Protein AF-A0A1M2VHN6-F1 (afdb_monomer)

pLDDT: mean 75.35, std 15.72, range [33.5, 94.81]

Structure (mmCIF, N/CA/C/O backbone):
data_AF-A0A1M2VHN6-F1
#
_entry.id   AF-A0A1M2VHN6-F1
#
loop_
_atom_site.group_PDB
_atom_site.id
_atom_site.type_symbol
_atom_site.label_atom_id
_atom_site.label_alt_id
_atom_site.label_comp_id
_atom_site.label_asym_id
_atom_site.label_entity_id
_atom_site.label_seq_id
_atom_site.pdbx_PDB_ins_code
_atom_site.Cartn_x
_atom_site.Cartn_y
_atom_site.Cartn_z
_atom_site.occupancy
_atom_site.B_iso_or_equiv
_atom_site.auth_seq_id
_atom_site.auth_comp_id
_atom_site.auth_asym_id
_atom_site.auth_atom_id
_atom_site.pdbx_PDB_model_num
ATOM 1 N N . MET A 1 1 ? 34.572 -16.913 0.381 1.00 80.62 1 MET A N 1
ATOM 2 C CA . MET A 1 1 ? 33.631 -17.238 1.468 1.00 80.62 1 MET A CA 1
ATOM 3 C C . MET A 1 1 ? 32.533 -16.198 1.469 1.00 80.62 1 MET A C 1
ATOM 5 O O . MET A 1 1 ? 32.842 -15.014 1.575 1.00 80.62 1 MET A O 1
ATOM 9 N N . TRP A 1 2 ? 31.294 -16.640 1.280 1.00 83.69 2 TRP A N 1
ATOM 10 C CA . TRP A 1 2 ? 30.118 -15.777 1.233 1.00 83.69 2 TRP A CA 1
ATOM 11 C C . TRP A 1 2 ? 29.282 -16.017 2.484 1.00 83.69 2 TRP A C 1
ATOM 13 O O . TRP A 1 2 ? 29.018 -17.171 2.817 1.00 83.69 2 TRP A O 1
ATOM 23 N N . ASP A 1 3 ? 28.890 -14.952 3.174 1.00 84.75 3 ASP A N 1
ATOM 24 C CA . ASP A 1 3 ? 27.907 -15.042 4.245 1.00 84.75 3 ASP A CA 1
ATOM 25 C C . ASP A 1 3 ? 26.515 -14.959 3.626 1.00 84.75 3 ASP A C 1
ATOM 27 O O . ASP A 1 3 ? 26.128 -13.926 3.080 1.00 84.75 3 ASP A O 1
ATOM 31 N N . LEU A 1 4 ? 25.772 -16.061 3.677 1.00 83.50 4 LEU A N 1
ATOM 32 C CA . LEU A 1 4 ? 24.441 -16.138 3.083 1.00 83.50 4 LEU A CA 1
ATOM 33 C C . LEU A 1 4 ? 23.394 -15.360 3.886 1.00 83.50 4 LEU A C 1
ATOM 35 O O . LEU A 1 4 ? 22.411 -14.920 3.301 1.00 83.50 4 LEU A O 1
ATOM 39 N N . ARG A 1 5 ? 23.592 -15.158 5.198 1.00 84.12 5 ARG A N 1
ATOM 40 C CA . ARG A 1 5 ? 22.611 -14.443 6.032 1.00 84.12 5 ARG A CA 1
ATOM 41 C C . ARG A 1 5 ? 22.602 -12.950 5.745 1.00 84.12 5 ARG A C 1
ATOM 43 O O . ARG A 1 5 ? 21.537 -12.349 5.696 1.00 84.12 5 ARG A O 1
ATOM 50 N N . TYR A 1 6 ? 23.783 -12.368 5.552 1.00 83.31 6 TYR A N 1
ATOM 51 C CA . TYR A 1 6 ? 23.928 -10.938 5.264 1.00 83.31 6 TYR A CA 1
ATOM 52 C C . TYR A 1 6 ? 24.180 -10.647 3.780 1.00 83.31 6 TYR A C 1
ATOM 54 O O . TYR A 1 6 ? 24.211 -9.487 3.385 1.00 83.31 6 TYR A O 1
ATOM 62 N N . GLY A 1 7 ? 24.368 -11.677 2.949 1.00 84.38 7 GLY A N 1
ATOM 63 C CA . GLY A 1 7 ? 24.614 -11.528 1.514 1.00 84.38 7 GLY A CA 1
ATOM 64 C C . GLY A 1 7 ? 25.974 -10.911 1.175 1.00 84.38 7 GLY A C 1
ATOM 65 O O . GLY A 1 7 ? 26.137 -10.369 0.085 1.00 84.38 7 GLY A O 1
ATOM 66 N N . VAL A 1 8 ? 26.958 -10.988 2.077 1.00 86.44 8 VAL A N 1
ATOM 67 C CA . VAL A 1 8 ? 28.245 -10.287 1.942 1.00 86.44 8 VAL A CA 1
ATOM 68 C C . VAL A 1 8 ? 29.403 -11.253 1.681 1.00 86.44 8 VAL A C 1
ATOM 70 O O . VAL A 1 8 ? 29.504 -12.324 2.281 1.00 86.44 8 VAL A O 1
ATOM 73 N N . LEU A 1 9 ? 30.335 -10.848 0.813 1.00 87.00 9 LEU A N 1
ATOM 74 C CA . LEU A 1 9 ? 31.605 -11.544 0.612 1.00 87.00 9 LEU A CA 1
ATOM 75 C C . LEU A 1 9 ? 32.560 -11.264 1.786 1.00 87.00 9 LEU A C 1
ATOM 77 O O . LEU A 1 9 ? 33.124 -10.177 1.889 1.00 87.00 9 LEU A O 1
ATOM 81 N N . VAL A 1 10 ? 32.780 -12.261 2.643 1.00 84.81 10 VAL A N 1
ATOM 82 C CA . VAL A 1 10 ? 33.612 -12.128 3.856 1.00 84.81 10 VAL A CA 1
ATOM 83 C C . VAL A 1 10 ? 35.103 -12.239 3.539 1.00 84.81 10 VAL A C 1
ATOM 85 O O . VAL A 1 10 ? 35.914 -11.462 4.036 1.00 84.81 10 VAL A O 1
ATOM 88 N N . ALA A 1 11 ? 35.475 -13.201 2.694 1.00 83.50 11 ALA A N 1
ATOM 89 C CA . ALA A 1 11 ? 36.869 -13.459 2.338 1.00 83.50 11 ALA A CA 1
ATOM 90 C C . ALA A 1 11 ? 36.993 -13.955 0.897 1.00 83.50 11 ALA A C 1
ATOM 92 O O . ALA A 1 11 ? 36.146 -14.711 0.412 1.00 83.50 11 ALA A O 1
ATOM 93 N N . GLN A 1 12 ? 38.078 -13.581 0.226 1.00 86.50 12 GLN A N 1
ATOM 94 C CA . GLN A 1 12 ? 38.405 -14.045 -1.116 1.00 86.50 12 GLN A CA 1
ATOM 95 C C . GLN A 1 12 ? 39.893 -14.360 -1.206 1.00 86.50 12 GLN A C 1
ATOM 97 O O . GLN A 1 12 ? 40.724 -13.558 -0.794 1.00 86.50 12 GLN A O 1
ATOM 102 N N . GLN A 1 13 ? 40.208 -15.501 -1.811 1.00 84.00 13 GLN A N 1
ATOM 103 C CA . GLN A 1 13 ? 41.566 -15.885 -2.159 1.00 84.00 13 GLN A CA 1
ATOM 104 C C . GLN A 1 13 ? 41.609 -16.183 -3.656 1.00 84.00 13 GLN A C 1
ATOM 106 O O . GLN A 1 13 ? 40.746 -16.888 -4.176 1.00 84.00 13 GLN A O 1
ATOM 111 N N . ALA A 1 14 ? 42.587 -15.605 -4.347 1.00 85.12 14 ALA A N 1
ATOM 112 C CA . ALA A 1 14 ? 42.858 -15.883 -5.749 1.00 85.12 14 ALA A CA 1
ATOM 113 C C . ALA A 1 14 ? 44.125 -16.736 -5.825 1.00 85.12 14 ALA A C 1
ATOM 115 O O . ALA A 1 14 ? 45.149 -16.363 -5.257 1.00 85.12 14 ALA A O 1
ATOM 116 N N . ILE A 1 15 ? 44.045 -17.878 -6.502 1.00 82.12 15 ILE A N 1
ATOM 117 C CA . ILE A 1 15 ? 45.184 -18.775 -6.697 1.00 82.12 15 ILE A CA 1
ATOM 118 C C . ILE A 1 15 ? 45.519 -18.764 -8.191 1.00 82.12 15 ILE A C 1
ATOM 120 O O . ILE A 1 15 ? 44.611 -18.979 -9.002 1.00 82.12 15 ILE A O 1
ATOM 124 N N . PRO A 1 16 ? 46.777 -18.487 -8.586 1.00 82.75 16 PRO A N 1
ATOM 125 C CA . PRO A 1 16 ? 47.162 -18.539 -9.987 1.00 82.75 16 PRO A CA 1
ATOM 126 C C . PRO A 1 16 ? 47.012 -19.968 -10.514 1.00 82.75 16 PRO A C 1
ATOM 128 O O . PRO A 1 16 ? 47.360 -20.937 -9.839 1.00 82.75 16 PRO A O 1
ATOM 131 N N . ALA A 1 17 ? 46.485 -20.105 -11.730 1.00 80.12 17 ALA A N 1
ATOM 132 C CA . ALA A 1 17 ? 46.338 -21.412 -12.354 1.00 80.12 17 ALA A CA 1
ATOM 133 C C . ALA A 1 17 ? 47.730 -22.024 -12.620 1.00 80.12 17 ALA A C 1
ATOM 135 O O . ALA A 1 17 ? 48.548 -21.366 -13.272 1.00 80.12 17 ALA A O 1
ATOM 136 N N . PRO A 1 18 ? 48.006 -23.258 -12.158 1.00 82.94 18 PRO A N 1
ATOM 137 C CA . PRO A 1 18 ? 49.304 -23.891 -12.349 1.00 82.94 18 PRO A CA 1
ATOM 138 C C . PRO A 1 18 ? 49.588 -24.101 -13.842 1.00 82.94 18 PRO A C 1
ATOM 140 O O . PRO A 1 18 ? 48.707 -24.499 -14.607 1.00 82.94 18 PRO A O 1
ATOM 143 N N . SER A 1 19 ? 50.829 -23.844 -14.260 1.00 79.12 19 SER A N 1
ATOM 144 C CA . SER A 1 19 ? 51.283 -23.994 -15.654 1.00 79.12 19 SER A CA 1
ATOM 145 C C . SER A 1 19 ? 51.252 -25.442 -16.149 1.00 79.12 19 SER A C 1
ATOM 147 O O . SER A 1 19 ? 51.267 -25.688 -17.350 1.00 79.12 19 SER A O 1
ATOM 149 N N . THR A 1 20 ? 51.178 -26.398 -15.224 1.00 76.44 20 THR A N 1
ATOM 150 C CA . THR A 1 20 ? 51.093 -27.837 -15.484 1.00 76.44 20 THR A CA 1
ATOM 151 C C . THR A 1 20 ? 49.701 -28.303 -15.903 1.00 76.44 20 THR A C 1
ATOM 153 O O . THR A 1 20 ? 49.560 -29.448 -16.327 1.00 76.44 20 THR A O 1
ATOM 156 N N . LEU A 1 21 ? 48.673 -27.453 -15.787 1.00 75.94 21 LEU A N 1
ATOM 157 C CA . LEU A 1 21 ? 47.321 -27.782 -16.218 1.00 75.94 21 LEU A CA 1
ATOM 158 C C . LEU A 1 21 ? 47.202 -27.554 -17.736 1.00 75.94 21 LEU A C 1
ATOM 160 O O . LEU A 1 21 ? 47.270 -26.398 -18.174 1.00 75.94 21 LEU A O 1
ATOM 164 N N . PRO A 1 22 ? 47.006 -28.605 -18.554 1.00 69.50 22 PRO A N 1
ATOM 165 C CA . PRO A 1 22 ? 46.788 -28.415 -19.979 1.00 69.50 22 PRO A CA 1
ATOM 166 C C . PRO A 1 22 ? 45.518 -27.581 -20.171 1.00 69.50 22 PRO A C 1
ATOM 168 O O . PRO A 1 22 ? 44.503 -27.812 -19.515 1.00 69.50 22 PRO A O 1
ATOM 171 N N . ARG A 1 23 ? 45.587 -26.575 -21.047 1.00 68.19 23 ARG A N 1
ATOM 172 C CA . ARG A 1 23 ? 44.446 -25.734 -21.428 1.00 68.19 23 ARG A CA 1
ATOM 173 C C . ARG A 1 23 ? 44.019 -26.126 -22.842 1.00 68.19 23 ARG A C 1
ATOM 175 O O . ARG A 1 23 ? 44.540 -25.544 -23.798 1.00 68.19 23 ARG A O 1
ATOM 182 N N . PRO A 1 24 ? 43.120 -27.113 -23.016 1.00 66.12 24 PRO A N 1
ATOM 183 C CA . PRO A 1 24 ? 42.555 -27.364 -24.328 1.00 66.12 24 PRO A CA 1
ATOM 184 C C . PRO A 1 24 ? 41.842 -26.091 -24.790 1.00 66.12 24 PRO A C 1
ATOM 186 O O . PRO A 1 24 ? 41.060 -25.502 -24.046 1.00 66.12 24 PRO A O 1
ATOM 189 N N . LYS A 1 25 ? 42.088 -25.652 -26.029 1.00 66.69 25 LYS A N 1
ATOM 190 C CA . LYS A 1 25 ? 41.449 -24.444 -26.589 1.00 66.69 25 LYS A CA 1
ATOM 191 C C . LYS A 1 25 ? 39.915 -24.556 -26.670 1.00 66.69 25 LYS A C 1
ATOM 193 O O . LYS A 1 25 ? 39.253 -23.538 -26.833 1.00 66.69 25 LYS A O 1
ATOM 198 N N . LYS A 1 26 ? 39.366 -25.776 -26.590 1.00 67.88 26 LYS A N 1
ATOM 199 C CA . LYS A 1 26 ? 37.936 -26.084 -26.766 1.00 67.88 26 LYS A CA 1
ATOM 200 C C . LYS A 1 26 ? 37.216 -26.502 -25.481 1.00 67.88 26 LYS A C 1
ATOM 202 O O . LYS A 1 26 ? 36.024 -26.244 -25.354 1.00 67.88 26 LYS A O 1
ATOM 207 N N . THR A 1 27 ? 37.923 -27.104 -24.529 1.00 66.88 27 THR A N 1
ATOM 208 C CA . THR A 1 27 ? 37.325 -27.733 -23.344 1.00 66.88 27 THR A CA 1
ATOM 209 C C . THR A 1 27 ? 38.003 -27.140 -22.117 1.00 66.88 27 THR A C 1
ATOM 211 O O . THR A 1 27 ? 39.213 -27.264 -21.951 1.00 66.88 27 THR A O 1
ATOM 214 N N . GLY A 1 28 ? 37.251 -26.405 -21.298 1.00 75.06 28 GLY A N 1
ATOM 215 C CA . GLY A 1 28 ? 37.789 -25.751 -20.103 1.00 75.06 28 GLY A CA 1
ATOM 216 C C . GLY A 1 28 ? 38.338 -26.742 -19.067 1.00 75.06 28 GLY A C 1
ATOM 217 O O . GLY A 1 28 ? 38.229 -27.956 -19.210 1.00 75.06 28 GLY A O 1
ATOM 218 N N . ALA A 1 29 ? 38.917 -26.224 -17.987 1.00 78.31 29 ALA A N 1
ATOM 219 C CA . ALA A 1 29 ? 39.294 -27.037 -16.835 1.00 78.31 29 ALA A CA 1
ATOM 220 C C . ALA A 1 29 ? 38.071 -27.352 -15.963 1.00 78.31 29 ALA A C 1
ATOM 222 O O . ALA A 1 29 ? 37.222 -26.484 -15.752 1.00 78.31 29 ALA A O 1
ATOM 223 N N . ILE A 1 30 ? 38.009 -28.559 -15.402 1.00 81.69 30 ILE A N 1
ATOM 224 C CA . ILE A 1 30 ? 37.035 -28.888 -14.362 1.00 81.69 30 ILE A CA 1
ATOM 225 C C . ILE A 1 30 ? 37.625 -28.473 -13.019 1.00 81.69 30 ILE A C 1
ATOM 227 O O . ILE A 1 30 ? 38.687 -28.948 -12.610 1.00 81.69 30 ILE A O 1
ATOM 231 N N . ILE A 1 31 ? 36.903 -27.597 -12.327 1.00 84.00 31 ILE A N 1
ATOM 232 C CA . ILE A 1 31 ? 37.237 -27.136 -10.984 1.00 84.00 31 ILE A CA 1
ATOM 233 C C . ILE A 1 31 ? 36.248 -27.786 -10.018 1.00 84.00 31 ILE A C 1
ATOM 235 O O . ILE A 1 31 ? 35.043 -27.559 -10.121 1.00 84.00 31 ILE A O 1
ATOM 239 N N . ARG A 1 32 ? 36.743 -28.601 -9.083 1.00 84.62 32 ARG A N 1
ATOM 240 C CA . ARG A 1 32 ? 35.933 -29.178 -8.001 1.00 84.62 32 ARG A CA 1
ATOM 241 C C . ARG A 1 32 ? 36.444 -28.689 -6.659 1.00 84.62 32 ARG A C 1
ATOM 243 O O . ARG A 1 32 ? 37.629 -28.808 -6.374 1.00 84.62 32 ARG A O 1
ATOM 250 N N . LEU A 1 33 ? 35.540 -28.165 -5.841 1.00 83.81 33 LEU A N 1
ATOM 251 C CA . LEU A 1 33 ? 35.820 -27.777 -4.466 1.00 83.81 33 LEU A CA 1
ATOM 252 C C . LEU A 1 33 ? 35.066 -28.725 -3.533 1.00 83.81 33 LEU A C 1
ATOM 254 O O . LEU A 1 33 ? 33.840 -28.775 -3.573 1.00 83.81 33 LEU A O 1
ATOM 258 N N . SER A 1 34 ? 35.788 -29.457 -2.692 1.00 84.19 34 SER A N 1
ATOM 259 C CA . SER A 1 34 ? 35.214 -30.284 -1.628 1.00 84.19 34 SER A CA 1
ATOM 260 C C . SER A 1 34 ? 35.760 -29.823 -0.284 1.00 84.19 34 SER A C 1
ATOM 262 O O . SER A 1 34 ? 36.971 -29.788 -0.096 1.00 84.19 34 SER A O 1
ATOM 264 N N . ALA A 1 35 ? 34.887 -29.464 0.652 1.00 81.50 35 ALA A N 1
ATOM 265 C CA . ALA A 1 35 ? 35.292 -29.120 2.010 1.00 81.50 35 ALA A CA 1
ATOM 266 C C . ALA A 1 35 ? 35.211 -30.362 2.905 1.00 81.50 35 ALA A C 1
ATOM 268 O O . ALA A 1 35 ? 34.185 -31.036 2.926 1.00 81.50 35 ALA A O 1
ATOM 269 N N . SER A 1 36 ? 36.278 -30.645 3.652 1.00 78.06 36 SER A N 1
ATOM 270 C CA . SER A 1 36 ? 36.278 -31.642 4.722 1.00 78.06 36 SER A CA 1
ATOM 271 C C . SER A 1 36 ? 36.295 -30.924 6.065 1.00 78.06 36 SER A C 1
ATOM 273 O O . SER A 1 36 ? 37.200 -30.129 6.337 1.00 78.06 36 SER A O 1
ATOM 275 N N . SER A 1 37 ? 35.306 -31.200 6.914 1.00 73.75 37 SER A N 1
ATOM 276 C CA . SER A 1 37 ? 35.323 -30.765 8.309 1.00 73.75 37 SER A CA 1
ATOM 277 C C . SER A 1 37 ? 36.165 -31.732 9.127 1.00 73.75 37 SER A C 1
ATOM 279 O O . SER A 1 37 ? 35.867 -32.926 9.157 1.00 73.75 37 SER A O 1
ATOM 281 N N . VAL A 1 38 ? 37.194 -31.232 9.804 1.00 68.12 38 VAL A N 1
ATOM 282 C CA . VAL A 1 38 ? 37.878 -32.017 10.834 1.00 68.12 38 VAL A CA 1
ATOM 283 C C . VAL A 1 38 ? 37.099 -31.799 12.134 1.00 68.12 38 VAL A C 1
ATOM 285 O O . VAL A 1 38 ? 36.968 -30.646 12.550 1.00 68.12 38 VAL A O 1
ATOM 288 N N . PRO A 1 39 ? 36.533 -32.843 12.767 1.00 60.44 39 PRO A N 1
ATOM 289 C CA . PRO A 1 39 ? 35.904 -32.684 14.071 1.00 60.44 39 PRO A CA 1
ATOM 290 C C . PRO A 1 39 ? 36.985 -32.274 15.078 1.00 60.44 39 PRO A C 1
ATOM 292 O O . PRO A 1 39 ? 37.855 -33.064 15.432 1.00 60.44 39 PRO A O 1
ATOM 295 N N . SER A 1 40 ? 36.967 -31.008 15.493 1.00 59.06 40 SER A N 1
ATOM 296 C CA . SER A 1 40 ? 37.819 -30.522 16.578 1.00 59.06 40 SER A CA 1
ATOM 297 C C . SER A 1 40 ? 37.253 -31.041 17.902 1.00 59.06 40 SER A C 1
ATOM 299 O O . SER A 1 40 ? 36.061 -30.882 18.164 1.00 59.06 40 SER A O 1
ATOM 301 N N . ALA A 1 41 ? 38.094 -31.685 18.715 1.00 58.91 41 ALA A N 1
ATOM 302 C CA . ALA A 1 41 ? 37.701 -32.343 19.964 1.00 58.91 41 ALA A CA 1
ATOM 303 C C . ALA A 1 41 ? 37.186 -31.375 21.056 1.00 58.91 41 ALA A C 1
ATOM 305 O O . ALA A 1 41 ? 36.575 -31.821 22.024 1.00 58.91 41 ALA A O 1
ATOM 306 N N . ASP A 1 42 ? 37.335 -30.059 20.870 1.00 56.09 42 ASP A N 1
ATOM 307 C CA . ASP A 1 42 ? 36.921 -29.021 21.823 1.00 56.09 42 ASP A CA 1
ATOM 308 C C . ASP A 1 42 ? 35.546 -28.413 21.477 1.00 56.09 42 ASP A C 1
ATOM 310 O O . ASP A 1 42 ? 35.372 -27.201 21.322 1.00 56.09 42 ASP A O 1
ATOM 314 N N . ALA A 1 43 ? 34.529 -29.269 21.354 1.00 53.69 43 ALA A N 1
ATOM 315 C CA . ALA A 1 43 ? 33.157 -28.877 21.008 1.00 53.69 43 ALA A CA 1
ATOM 316 C C . ALA A 1 43 ? 32.364 -28.210 22.159 1.00 53.69 43 ALA A C 1
ATOM 318 O O . ALA A 1 43 ? 31.193 -27.868 21.984 1.00 53.69 43 ALA A O 1
ATOM 319 N N . SER A 1 44 ? 32.958 -28.014 23.342 1.00 57.50 44 SER A N 1
ATOM 320 C CA . SER A 1 44 ? 32.247 -27.487 24.521 1.00 57.50 44 SER A CA 1
ATOM 321 C C . SER A 1 44 ? 32.100 -25.960 24.533 1.00 57.50 44 SER A C 1
ATOM 323 O O . SER A 1 44 ? 31.209 -25.436 25.203 1.00 57.50 44 SER A O 1
ATOM 325 N N . ASN A 1 45 ? 32.896 -25.226 23.750 1.00 58.59 45 ASN A N 1
ATOM 326 C CA . ASN A 1 45 ? 32.794 -23.772 23.656 1.00 58.59 45 ASN A CA 1
ATOM 327 C C . ASN A 1 45 ? 32.041 -23.352 22.387 1.00 58.59 45 ASN A C 1
ATOM 329 O O . ASN A 1 45 ? 32.614 -23.283 21.304 1.00 58.59 45 ASN A O 1
ATOM 333 N N . LYS A 1 46 ? 30.768 -22.951 22.538 1.00 58.28 46 LYS A N 1
ATOM 334 C CA . LYS A 1 46 ? 29.864 -22.422 21.482 1.00 58.28 46 LYS A CA 1
ATOM 335 C C . LYS A 1 46 ? 30.377 -21.174 20.722 1.00 58.28 46 LYS A C 1
ATOM 337 O O . LYS A 1 46 ? 29.637 -20.583 19.940 1.00 58.28 46 LYS A O 1
ATOM 342 N N . LYS A 1 47 ? 31.620 -20.746 20.961 1.00 58.31 47 LYS A N 1
ATOM 343 C CA . LYS A 1 47 ? 32.298 -19.617 20.306 1.00 58.31 47 LYS A CA 1
ATOM 344 C C . LYS A 1 47 ? 33.508 -20.039 19.457 1.00 58.31 47 LYS A C 1
ATOM 346 O O . LYS A 1 47 ? 34.171 -19.159 18.914 1.00 58.31 47 LYS A O 1
ATOM 351 N N . SER A 1 48 ? 33.832 -21.331 19.346 1.00 63.50 48 SER A N 1
ATOM 352 C CA . SER A 1 48 ? 35.007 -21.764 18.583 1.00 63.50 48 SER A CA 1
ATOM 353 C C . SER A 1 48 ? 34.759 -21.683 17.071 1.00 63.50 48 SER A C 1
ATOM 355 O O . SER A 1 48 ? 33.698 -22.037 16.556 1.00 63.50 48 SER A O 1
ATOM 357 N N . ALA A 1 49 ? 35.736 -21.138 16.346 1.00 72.19 49 ALA A N 1
ATOM 358 C CA . ALA A 1 49 ? 35.740 -21.148 14.891 1.00 72.19 49 ALA A CA 1
ATOM 359 C C . ALA A 1 49 ? 35.924 -22.586 14.383 1.00 72.19 49 ALA A C 1
ATOM 361 O O . ALA A 1 49 ? 36.717 -23.349 14.933 1.00 72.19 49 ALA A O 1
ATOM 362 N N . VAL A 1 50 ? 35.217 -22.945 13.315 1.00 77.25 50 VAL A N 1
ATOM 363 C CA . VAL A 1 50 ? 35.353 -24.243 12.657 1.00 77.25 50 VAL A CA 1
ATOM 364 C C . VAL A 1 50 ? 36.543 -24.178 11.705 1.00 77.25 50 VAL A C 1
ATOM 366 O O . VAL A 1 50 ? 36.583 -23.342 10.800 1.00 77.25 50 VAL A O 1
ATOM 369 N N . GLN A 1 51 ? 37.511 -25.069 11.897 1.00 79.38 51 GLN A N 1
ATOM 370 C CA . GLN A 1 51 ? 38.594 -25.276 10.940 1.00 79.38 51 GLN A CA 1
ATOM 371 C C . GLN A 1 51 ? 38.150 -26.306 9.896 1.00 79.38 51 GLN A C 1
ATOM 373 O O . GLN A 1 51 ? 37.801 -27.443 10.214 1.00 79.38 51 GLN A O 1
ATOM 378 N N . LEU A 1 52 ? 38.136 -25.888 8.637 1.00 81.94 52 LEU A N 1
ATOM 379 C CA . LEU A 1 52 ? 37.804 -26.695 7.472 1.00 81.94 52 LEU A CA 1
ATOM 380 C C . LEU A 1 52 ? 39.035 -26.793 6.576 1.00 81.94 52 LEU A C 1
ATOM 382 O O . LEU A 1 52 ? 39.774 -25.828 6.421 1.00 81.94 52 LEU A O 1
ATOM 386 N N . ASN A 1 53 ? 39.213 -27.928 5.912 1.00 83.62 53 ASN A N 1
ATOM 387 C CA . ASN A 1 53 ? 40.174 -28.038 4.820 1.00 83.62 53 ASN A CA 1
ATOM 388 C C . ASN A 1 53 ? 39.398 -28.110 3.505 1.00 83.62 53 ASN A C 1
ATOM 390 O O . ASN A 1 53 ? 38.654 -29.060 3.258 1.00 83.62 53 ASN A O 1
ATOM 394 N N . GLY A 1 54 ? 39.535 -27.078 2.674 1.00 84.50 54 GLY A N 1
ATOM 395 C CA . GLY A 1 54 ? 38.997 -27.049 1.320 1.00 84.50 54 GLY A CA 1
ATOM 396 C C . GLY A 1 54 ? 39.966 -27.722 0.356 1.00 84.50 54 GLY A C 1
ATOM 397 O O . GLY A 1 54 ? 41.082 -27.251 0.168 1.00 84.50 54 GLY A O 1
ATOM 398 N N . LEU A 1 55 ? 39.547 -28.812 -0.271 1.00 86.19 55 LEU A N 1
ATOM 399 C CA . LEU A 1 55 ? 40.274 -29.472 -1.349 1.00 86.19 55 LEU A CA 1
ATOM 400 C C . LEU A 1 55 ? 39.774 -28.921 -2.682 1.00 86.19 55 LEU A C 1
ATOM 402 O O . LEU A 1 55 ? 38.621 -29.130 -3.060 1.00 86.19 55 LEU A O 1
ATOM 406 N N . LEU A 1 56 ? 40.643 -28.206 -3.385 1.00 85.94 56 LEU A N 1
ATOM 407 C CA . LEU A 1 56 ? 40.404 -27.701 -4.727 1.00 85.94 56 LEU A CA 1
ATOM 408 C C . LEU A 1 56 ? 41.118 -28.613 -5.727 1.00 85.94 56 LEU A C 1
ATOM 410 O O . LEU A 1 56 ? 42.340 -28.587 -5.852 1.00 85.94 56 LEU A O 1
ATOM 414 N N . VAL A 1 57 ? 40.347 -29.425 -6.441 1.00 86.38 57 VAL A N 1
ATOM 415 C CA . VAL A 1 57 ? 40.843 -30.324 -7.482 1.00 86.38 57 VAL A CA 1
ATOM 416 C C . VAL A 1 57 ? 40.686 -29.642 -8.835 1.00 86.38 57 VAL A C 1
ATOM 418 O O . VAL A 1 57 ? 39.575 -29.310 -9.255 1.00 86.38 57 VAL A O 1
ATOM 421 N N . LEU A 1 58 ? 41.810 -29.448 -9.517 1.00 85.12 58 LEU A N 1
ATOM 422 C CA . LEU A 1 58 ? 41.887 -28.966 -10.889 1.00 85.12 58 LEU A CA 1
ATOM 423 C C . LEU A 1 58 ? 42.199 -30.163 -11.786 1.00 85.12 58 LEU A C 1
ATOM 425 O O . LEU A 1 58 ? 43.310 -30.699 -11.757 1.00 85.12 58 LEU A O 1
ATOM 429 N N . ALA A 1 59 ? 41.210 -30.591 -12.565 1.00 83.50 59 ALA A N 1
ATOM 430 C CA . ALA A 1 59 ? 41.350 -31.686 -13.515 1.00 83.50 59 ALA A CA 1
ATOM 431 C C . ALA A 1 59 ? 41.114 -31.178 -14.946 1.00 83.50 59 ALA A C 1
ATOM 433 O O . ALA A 1 59 ? 40.257 -30.310 -15.153 1.00 83.50 59 ALA A O 1
ATOM 434 N N . PRO A 1 60 ? 41.842 -31.694 -15.950 1.00 79.88 60 PRO A N 1
ATOM 435 C CA . PRO A 1 60 ? 41.471 -31.454 -17.337 1.00 79.88 60 PRO A CA 1
ATOM 436 C C . PRO A 1 60 ? 40.078 -32.037 -17.597 1.00 79.88 60 PRO A C 1
ATOM 438 O O . PRO A 1 60 ? 39.734 -33.094 -17.063 1.00 79.88 60 PRO A O 1
ATOM 441 N N . ALA A 1 61 ? 39.253 -31.333 -18.376 1.00 78.62 61 ALA A N 1
ATOM 442 C CA . ALA A 1 61 ? 37.976 -31.894 -18.794 1.00 78.62 61 ALA A CA 1
ATOM 443 C C . ALA A 1 61 ? 38.219 -33.171 -19.613 1.00 78.62 61 ALA A C 1
ATOM 445 O O . ALA A 1 61 ? 39.146 -33.184 -20.425 1.00 78.62 61 ALA A O 1
ATOM 446 N N . PRO A 1 62 ? 37.420 -34.233 -19.404 1.00 70.44 62 PRO A N 1
ATOM 447 C CA . PRO A 1 62 ? 37.533 -35.436 -20.208 1.00 70.44 62 PRO A CA 1
ATOM 448 C C . PRO A 1 62 ? 37.237 -35.049 -21.655 1.00 70.44 62 PRO A C 1
ATOM 450 O O . PRO A 1 62 ? 36.163 -34.512 -21.948 1.00 70.44 62 PRO A O 1
ATOM 453 N N . ASP A 1 63 ? 38.213 -35.257 -22.535 1.00 66.00 63 ASP A N 1
ATOM 454 C CA . ASP A 1 63 ? 37.998 -35.043 -23.956 1.00 66.00 63 ASP A CA 1
ATOM 455 C C . ASP A 1 63 ? 36.988 -36.087 -24.442 1.00 66.00 63 ASP A C 1
ATOM 457 O O . ASP A 1 63 ? 37.059 -37.258 -24.062 1.00 66.00 63 ASP A O 1
ATOM 461 N N . ARG A 1 64 ? 35.986 -35.654 -25.210 1.00 62.84 64 ARG A N 1
ATOM 462 C CA . ARG A 1 64 ? 34.911 -36.547 -25.677 1.00 62.84 64 ARG A CA 1
ATOM 463 C C . ARG A 1 64 ? 35.342 -37.419 -26.857 1.00 62.84 64 ARG A C 1
ATOM 465 O O . ARG A 1 64 ? 34.588 -38.318 -27.217 1.00 62.84 64 ARG A O 1
ATOM 472 N N . ASP A 1 65 ? 36.529 -37.175 -27.408 1.00 65.50 65 ASP A N 1
ATOM 473 C CA . ASP A 1 65 ? 37.075 -37.913 -28.540 1.00 65.50 65 ASP A CA 1
ATOM 474 C C . ASP A 1 65 ? 37.999 -39.048 -28.050 1.00 65.50 65 ASP A C 1
ATOM 476 O O . ASP A 1 65 ? 39.110 -38.790 -27.585 1.00 65.50 65 ASP A O 1
ATOM 480 N N . PRO A 1 66 ? 37.582 -40.325 -28.158 1.00 58.41 66 PRO A N 1
ATOM 481 C CA . PRO A 1 66 ? 38.317 -41.474 -27.618 1.00 58.41 66 PRO A CA 1
ATOM 482 C C . PRO A 1 66 ? 39.558 -41.877 -28.436 1.00 58.41 66 PRO A C 1
ATOM 484 O O . PRO A 1 66 ? 40.114 -42.946 -28.202 1.00 58.41 66 PRO A O 1
ATOM 487 N N . GLN A 1 67 ? 39.981 -41.070 -29.416 1.00 57.75 67 GLN A N 1
ATOM 488 C CA . GLN A 1 67 ? 40.941 -41.488 -30.447 1.00 57.75 67 GLN A CA 1
ATOM 489 C C . GLN A 1 67 ? 42.262 -40.699 -30.464 1.00 57.75 67 GLN A C 1
ATOM 491 O O . GLN A 1 67 ? 43.117 -40.966 -31.305 1.00 57.75 67 GLN A O 1
ATOM 496 N N . ALA A 1 68 ? 42.464 -39.757 -29.538 1.00 59.06 68 ALA A N 1
ATOM 497 C CA . ALA A 1 68 ? 43.748 -39.078 -29.372 1.00 59.06 68 ALA A CA 1
ATOM 498 C C . ALA A 1 68 ? 44.611 -39.820 -28.338 1.00 59.06 68 ALA A C 1
ATOM 500 O O . ALA A 1 68 ? 44.212 -39.955 -27.182 1.00 59.06 68 ALA A O 1
ATOM 501 N N . GLU A 1 69 ? 45.796 -40.291 -28.744 1.00 56.44 69 GLU A N 1
ATOM 502 C CA . GLU A 1 69 ? 46.804 -40.875 -27.848 1.00 56.44 69 GLU A CA 1
ATOM 503 C C . GLU A 1 69 ? 47.111 -39.897 -26.701 1.00 56.44 69 GLU A C 1
ATOM 505 O O . GLU A 1 69 ? 47.728 -38.842 -26.881 1.00 56.44 69 GLU A O 1
ATOM 510 N N . SER A 1 70 ? 46.589 -40.206 -25.511 1.00 58.88 70 SER A N 1
ATOM 511 C CA . SER A 1 70 ? 46.544 -39.259 -24.405 1.00 58.88 70 SER A CA 1
ATOM 512 C C . SER A 1 70 ? 47.918 -39.120 -23.756 1.00 58.88 70 SER A C 1
ATOM 514 O O . SER A 1 70 ? 48.425 -40.055 -23.133 1.00 58.88 70 SER A O 1
ATOM 516 N N . THR A 1 71 ? 48.497 -37.924 -23.815 1.00 66.81 71 THR A N 1
ATOM 517 C CA . THR A 1 71 ? 49.535 -37.532 -22.851 1.00 66.81 71 THR A CA 1
ATOM 518 C C . THR A 1 71 ? 48.987 -37.690 -21.422 1.00 66.81 71 THR A C 1
ATOM 520 O O . THR A 1 71 ? 47.801 -37.432 -21.200 1.00 66.81 71 THR A O 1
ATOM 523 N N . PRO A 1 72 ? 49.797 -38.130 -20.437 1.00 68.00 72 PRO A N 1
ATOM 524 C CA . PRO A 1 72 ? 49.309 -38.387 -19.085 1.00 68.00 72 PRO A CA 1
ATOM 525 C C . PRO A 1 72 ? 48.751 -37.098 -18.468 1.00 68.00 72 PRO A C 1
ATOM 527 O O . PRO A 1 72 ? 49.492 -36.183 -18.100 1.00 68.00 72 PRO A O 1
ATOM 530 N N . ALA A 1 73 ? 47.425 -37.033 -18.368 1.00 67.81 73 ALA A N 1
ATOM 531 C CA . ALA A 1 73 ? 46.693 -35.925 -17.781 1.00 67.81 73 ALA A CA 1
ATOM 532 C C . ALA A 1 73 ? 47.036 -35.801 -16.289 1.00 67.81 73 ALA A C 1
ATOM 534 O O . ALA A 1 73 ? 46.694 -36.665 -15.483 1.00 67.81 73 ALA A O 1
ATOM 535 N N . ARG A 1 74 ? 47.715 -34.716 -15.903 1.00 77.75 74 ARG A N 1
ATOM 536 C CA . ARG A 1 74 ? 48.037 -34.431 -14.499 1.00 77.75 74 ARG A CA 1
ATOM 537 C C . ARG A 1 74 ? 46.917 -33.607 -13.870 1.00 77.75 74 ARG A C 1
ATOM 539 O O . ARG A 1 74 ? 46.684 -32.467 -14.266 1.00 77.75 74 ARG A O 1
ATOM 546 N N . SER A 1 75 ? 46.242 -34.163 -12.870 1.00 82.56 75 SER A N 1
ATOM 547 C CA . SER A 1 75 ? 45.365 -33.399 -11.980 1.00 82.56 75 SER A CA 1
ATOM 548 C C . SER A 1 75 ? 46.190 -32.740 -10.879 1.00 82.56 75 SER A C 1
ATOM 550 O O . SER A 1 75 ? 47.054 -33.385 -10.288 1.00 82.56 75 SER A O 1
ATOM 552 N N . THR A 1 76 ? 45.910 -31.476 -10.570 1.00 85.62 76 THR A N 1
ATOM 553 C CA . THR A 1 76 ? 46.539 -30.775 -9.442 1.00 85.62 76 THR A CA 1
ATOM 554 C C . THR A 1 76 ? 45.522 -30.622 -8.320 1.00 85.62 76 THR A C 1
ATOM 556 O O . THR A 1 76 ? 44.404 -30.166 -8.557 1.00 85.62 76 THR A O 1
ATOM 559 N N . ILE A 1 77 ? 45.903 -31.002 -7.102 1.00 86.88 77 ILE A N 1
ATOM 560 C CA . ILE A 1 77 ? 45.073 -30.858 -5.904 1.00 86.88 77 ILE A CA 1
ATOM 561 C C . ILE A 1 77 ? 45.702 -29.778 -5.033 1.00 86.88 77 ILE A C 1
ATOM 563 O O . ILE A 1 77 ? 46.876 -29.862 -4.680 1.00 86.88 77 ILE A O 1
ATOM 567 N N . LEU A 1 78 ? 44.918 -28.761 -4.698 1.00 84.88 78 LEU A N 1
ATOM 568 C CA . LEU A 1 78 ? 45.307 -27.683 -3.803 1.00 84.88 78 LEU A CA 1
ATOM 569 C C . LEU A 1 78 ? 44.526 -27.828 -2.501 1.00 84.88 78 LEU A C 1
ATOM 571 O O . LEU A 1 78 ? 43.297 -27.869 -2.506 1.00 84.88 78 LEU A O 1
ATOM 575 N N . VAL A 1 79 ? 45.248 -27.905 -1.388 1.00 86.19 79 VAL A N 1
ATOM 576 C CA . VAL A 1 79 ? 44.659 -27.928 -0.049 1.00 86.19 79 VAL A CA 1
ATOM 577 C C . VAL A 1 79 ? 44.668 -26.502 0.486 1.00 86.19 79 VAL A C 1
ATOM 579 O O . VAL A 1 79 ? 45.730 -25.901 0.633 1.00 86.19 79 VAL A O 1
ATOM 582 N N . VAL A 1 80 ? 43.489 -25.952 0.759 1.00 84.50 80 VAL A N 1
ATOM 583 C CA . VAL A 1 80 ? 43.317 -24.614 1.329 1.00 84.50 80 VAL A CA 1
ATOM 584 C C . VAL A 1 80 ? 42.776 -24.762 2.752 1.00 84.50 80 VAL A C 1
ATOM 586 O O . VAL A 1 80 ? 41.622 -25.172 2.911 1.00 84.50 80 VAL A O 1
ATOM 589 N N . PRO A 1 81 ? 43.565 -24.443 3.793 1.00 82.69 81 PRO A N 1
ATOM 590 C CA . PRO A 1 81 ? 43.045 -24.371 5.151 1.00 82.69 81 PRO A CA 1
ATOM 591 C C . PRO A 1 81 ? 42.101 -23.167 5.264 1.00 82.69 81 PRO A C 1
ATOM 593 O O . PRO A 1 81 ? 42.430 -22.051 4.861 1.00 82.69 81 PRO A O 1
ATOM 596 N N . LEU A 1 82 ? 40.902 -23.399 5.786 1.00 81.88 82 LEU A N 1
ATOM 597 C CA . LEU A 1 82 ? 39.828 -22.421 5.912 1.00 81.88 82 LEU A CA 1
ATOM 598 C C . LEU A 1 82 ? 39.387 -22.351 7.372 1.00 81.88 82 LEU A C 1
ATOM 600 O O . LEU A 1 82 ? 38.926 -23.335 7.937 1.00 81.88 82 LEU A O 1
ATOM 604 N N . THR A 1 83 ? 39.445 -21.168 7.969 1.00 82.00 83 THR A N 1
ATOM 605 C CA . THR A 1 83 ? 38.869 -20.930 9.297 1.00 82.00 83 THR A CA 1
ATOM 606 C C . THR A 1 83 ? 37.560 -20.176 9.124 1.00 82.00 83 THR A C 1
ATOM 608 O O . THR A 1 83 ? 37.557 -19.049 8.627 1.00 82.00 83 THR A O 1
ATOM 611 N N . VAL A 1 84 ? 36.442 -20.800 9.496 1.00 80.50 84 VAL A N 1
ATOM 612 C CA . VAL A 1 84 ? 35.094 -20.232 9.357 1.00 80.50 84 VAL A CA 1
ATOM 613 C C . VAL A 1 84 ? 34.502 -20.008 10.748 1.00 80.50 84 VAL A C 1
ATOM 615 O O . VAL A 1 84 ? 34.473 -20.942 11.547 1.00 80.50 84 VAL A O 1
ATOM 618 N N . PRO A 1 85 ? 34.011 -18.805 11.087 1.00 79.50 85 PRO A N 1
ATOM 619 C CA . PRO A 1 85 ? 33.283 -18.619 12.336 1.00 79.50 85 PRO A CA 1
ATOM 620 C C . PRO A 1 85 ? 32.003 -19.471 12.337 1.00 79.50 85 PRO A C 1
ATOM 622 O O . PRO A 1 85 ? 31.288 -19.520 11.340 1.00 79.50 85 PRO A O 1
ATOM 625 N N . ALA A 1 86 ? 31.691 -20.124 13.462 1.00 76.88 86 ALA A N 1
ATOM 626 C CA . ALA A 1 86 ? 30.507 -20.985 13.578 1.00 76.88 86 ALA A CA 1
ATOM 627 C C . ALA A 1 86 ? 29.177 -20.218 13.431 1.00 76.88 86 ALA A C 1
ATOM 629 O O . ALA A 1 86 ? 28.143 -20.813 13.130 1.00 76.88 86 ALA A O 1
ATOM 630 N N . THR A 1 87 ? 29.190 -18.897 13.646 1.00 81.50 87 THR A N 1
ATOM 631 C CA . THR A 1 87 ? 28.017 -18.028 13.507 1.00 81.50 87 THR A CA 1
ATOM 632 C C . THR A 1 87 ? 28.350 -16.770 12.709 1.00 81.50 87 THR A C 1
ATOM 634 O O . THR A 1 87 ? 29.390 -16.141 12.910 1.00 81.50 87 THR A O 1
ATOM 637 N N . SER A 1 88 ? 27.443 -16.393 11.806 1.00 81.19 88 SER A N 1
ATOM 638 C CA . SER A 1 88 ? 27.482 -15.120 11.083 1.00 81.19 88 SER A CA 1
ATOM 639 C C . SER A 1 88 ? 27.265 -13.959 12.057 1.00 81.19 88 SER A C 1
ATOM 641 O O . SER A 1 88 ? 26.188 -13.842 12.647 1.00 81.19 88 SER A O 1
ATOM 643 N N . THR A 1 89 ? 28.251 -13.076 12.214 1.00 83.88 89 THR A N 1
ATOM 644 C CA . THR A 1 89 ? 28.143 -11.878 13.061 1.00 83.88 89 THR A CA 1
ATOM 645 C C . THR A 1 89 ? 28.149 -10.607 12.215 1.00 83.88 89 THR A C 1
ATOM 647 O O . THR A 1 89 ? 28.884 -10.503 11.235 1.00 83.88 89 THR A O 1
ATOM 650 N N . ILE A 1 90 ? 27.352 -9.610 12.615 1.00 82.81 90 ILE A N 1
ATOM 651 C CA . ILE A 1 90 ? 27.260 -8.314 11.917 1.00 82.81 90 ILE A CA 1
ATOM 652 C C . ILE A 1 90 ? 28.636 -7.637 11.844 1.00 82.81 90 ILE A C 1
ATOM 654 O O . ILE A 1 90 ? 28.993 -7.080 10.811 1.00 82.81 90 ILE A O 1
ATOM 658 N N . ALA A 1 91 ? 29.451 -7.766 12.896 1.00 82.44 91 ALA A N 1
ATOM 659 C CA . ALA A 1 91 ? 30.812 -7.236 12.931 1.00 82.44 91 ALA A CA 1
ATOM 660 C C . ALA A 1 91 ? 31.706 -7.781 11.797 1.00 82.44 91 ALA A C 1
ATOM 662 O O . ALA A 1 91 ? 32.549 -7.050 11.288 1.00 82.44 91 ALA A O 1
ATOM 663 N N . ALA A 1 92 ? 31.505 -9.033 11.366 1.00 78.00 92 ALA A N 1
ATOM 664 C CA . ALA A 1 92 ? 32.248 -9.619 10.249 1.00 78.00 92 ALA A CA 1
ATOM 665 C C . ALA A 1 92 ? 31.742 -9.142 8.873 1.00 78.00 92 ALA A C 1
ATOM 667 O O . ALA A 1 92 ? 32.507 -9.132 7.906 1.00 78.00 92 ALA A O 1
ATOM 668 N N . ALA A 1 93 ? 30.469 -8.746 8.779 1.00 82.69 93 ALA A N 1
ATOM 669 C CA . ALA A 1 93 ? 29.841 -8.273 7.545 1.00 82.69 93 ALA A CA 1
ATOM 670 C C . ALA A 1 93 ? 30.000 -6.755 7.328 1.00 82.69 93 ALA A C 1
ATOM 672 O O . ALA A 1 93 ? 30.054 -6.290 6.183 1.00 82.69 93 ALA A O 1
ATOM 673 N N . MET A 1 94 ? 30.097 -5.970 8.406 1.00 85.50 94 MET A N 1
ATOM 674 C CA . MET A 1 94 ? 30.246 -4.516 8.334 1.00 85.50 94 MET A CA 1
ATOM 675 C C . MET A 1 94 ? 31.512 -4.116 7.561 1.00 85.50 94 MET A C 1
ATOM 677 O O . MET A 1 94 ? 32.602 -4.633 7.788 1.00 85.50 94 MET A O 1
ATOM 681 N N . GLY A 1 95 ? 31.357 -3.194 6.604 1.00 82.75 95 GLY A N 1
ATOM 682 C CA . GLY A 1 95 ? 32.452 -2.695 5.762 1.00 82.75 95 GLY A CA 1
ATOM 683 C C . GLY A 1 95 ? 32.882 -3.622 4.616 1.00 82.75 95 GLY A C 1
ATOM 684 O O . GLY A 1 95 ? 33.757 -3.253 3.837 1.00 82.75 95 GLY A O 1
ATOM 685 N N . ARG A 1 96 ? 32.268 -4.806 4.464 1.00 82.75 96 ARG A N 1
ATOM 686 C CA . ARG A 1 96 ? 32.613 -5.784 3.410 1.00 82.75 96 ARG A CA 1
ATOM 687 C C . ARG A 1 96 ? 31.649 -5.793 2.217 1.00 82.75 96 ARG A C 1
ATOM 689 O O . ARG A 1 96 ? 31.913 -6.480 1.232 1.00 82.75 96 ARG A O 1
ATOM 696 N N . ALA A 1 97 ? 30.573 -5.002 2.258 1.00 77.31 97 ALA A N 1
ATOM 697 C CA . ALA A 1 97 ? 29.546 -4.955 1.209 1.00 77.31 97 ALA A CA 1
ATOM 698 C C . ALA A 1 97 ? 30.111 -4.630 -0.191 1.00 77.31 97 ALA A C 1
ATOM 700 O O . ALA A 1 97 ? 29.736 -5.259 -1.179 1.00 77.31 97 ALA A O 1
ATOM 701 N N . SER A 1 98 ? 31.081 -3.716 -0.283 1.00 81.56 98 SER A N 1
ATOM 702 C CA . SER A 1 98 ? 31.706 -3.328 -1.556 1.00 81.56 98 SER A CA 1
ATOM 703 C C . SER A 1 98 ? 32.557 -4.439 -2.185 1.00 81.56 98 SER A C 1
ATOM 705 O O . SER A 1 98 ? 32.675 -4.504 -3.408 1.00 81.56 98 SER A O 1
ATOM 707 N N . ALA A 1 99 ? 33.104 -5.364 -1.387 1.00 82.06 99 ALA A N 1
ATOM 708 C CA . ALA A 1 99 ? 33.929 -6.466 -1.888 1.00 82.06 99 ALA A CA 1
ATOM 709 C C . ALA A 1 99 ? 33.121 -7.473 -2.730 1.00 82.06 99 ALA A C 1
ATOM 711 O O . ALA A 1 99 ? 33.673 -8.123 -3.625 1.00 82.06 99 ALA A O 1
ATOM 7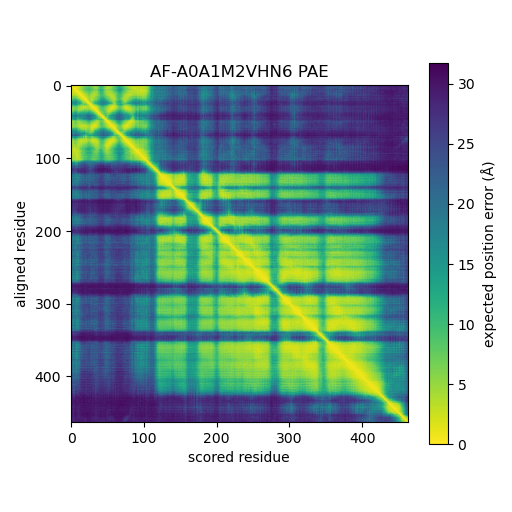12 N N . GLY A 1 100 ? 31.814 -7.584 -2.464 1.00 78.94 100 GLY A N 1
ATOM 713 C CA . GLY A 1 100 ? 30.882 -8.434 -3.205 1.00 78.94 100 GLY A CA 1
ATOM 714 C C . GLY A 1 100 ? 30.369 -7.821 -4.511 1.00 78.94 100 GLY A C 1
ATOM 715 O O . GLY A 1 100 ? 29.934 -8.567 -5.385 1.00 78.94 100 GLY A O 1
ATOM 716 N N . ALA A 1 101 ? 30.469 -6.499 -4.692 1.00 78.12 101 ALA A N 1
ATOM 717 C CA . ALA A 1 101 ? 29.819 -5.781 -5.795 1.00 78.12 101 ALA A CA 1
ATOM 718 C C . ALA A 1 101 ? 30.221 -6.293 -7.190 1.00 78.12 101 ALA A C 1
ATOM 720 O O . ALA A 1 101 ? 29.388 -6.377 -8.082 1.00 78.12 101 ALA A O 1
ATOM 721 N N . ARG A 1 102 ? 31.479 -6.715 -7.371 1.00 79.12 102 ARG A N 1
ATOM 722 C CA . ARG A 1 102 ? 31.972 -7.280 -8.643 1.00 79.12 102 ARG A CA 1
ATOM 723 C C . ARG A 1 102 ? 31.407 -8.659 -9.000 1.00 79.12 102 ARG A C 1
ATOM 725 O O . ARG A 1 102 ? 31.534 -9.084 -10.142 1.00 79.12 102 ARG A O 1
ATOM 732 N N . TRP A 1 103 ? 30.865 -9.377 -8.020 1.00 72.88 103 TRP A N 1
ATOM 733 C CA . TRP A 1 103 ? 30.323 -10.730 -8.179 1.00 72.88 103 TRP A CA 1
ATOM 734 C C . TRP A 1 103 ? 28.800 -10.731 -8.318 1.00 72.88 103 TRP A C 1
ATOM 736 O O . TRP A 1 103 ? 28.220 -11.719 -8.761 1.00 72.88 103 TRP A O 1
ATOM 746 N N . ILE A 1 104 ? 28.157 -9.619 -7.963 1.00 74.00 104 ILE A N 1
ATOM 747 C CA . ILE A 1 104 ? 26.732 -9.398 -8.173 1.00 74.00 104 ILE A CA 1
ATOM 748 C C . ILE A 1 104 ? 26.586 -8.907 -9.615 1.00 74.00 104 ILE A C 1
ATOM 750 O O . ILE A 1 104 ? 26.829 -7.741 -9.924 1.00 74.00 104 ILE A O 1
ATOM 754 N N . SER A 1 105 ? 26.285 -9.832 -10.528 1.00 54.72 105 SER A N 1
ATOM 755 C CA . SER A 1 105 ? 26.158 -9.506 -11.948 1.00 54.72 105 SER A CA 1
ATOM 756 C C . SER A 1 105 ? 24.944 -8.611 -12.179 1.00 54.72 105 SER A C 1
ATOM 758 O O . SER A 1 105 ? 23.808 -9.064 -12.089 1.00 54.72 105 SER A O 1
ATOM 760 N N . THR A 1 106 ? 25.179 -7.350 -12.534 1.00 56.91 106 THR A N 1
ATOM 761 C CA . THR A 1 106 ? 24.142 -6.440 -13.048 1.00 56.91 106 THR A CA 1
ATOM 762 C C . THR A 1 106 ? 23.932 -6.585 -14.557 1.00 56.91 106 THR A C 1
ATOM 764 O O . THR A 1 106 ? 23.043 -5.954 -15.120 1.00 56.91 106 THR A O 1
ATOM 767 N N . LYS A 1 107 ? 24.736 -7.420 -15.234 1.00 48.53 107 LYS A N 1
ATOM 768 C CA . LYS A 1 107 ? 24.619 -7.696 -16.670 1.00 48.53 107 LYS A CA 1
ATOM 769 C C . LYS A 1 107 ? 24.102 -9.121 -16.906 1.00 48.53 107 LYS A C 1
ATOM 771 O O . LYS A 1 107 ? 24.705 -10.064 -16.384 1.00 48.53 107 LYS A O 1
ATOM 776 N N . PRO A 1 108 ? 23.035 -9.320 -17.698 1.00 45.03 108 PRO A N 1
ATOM 777 C CA . PRO A 1 108 ? 22.671 -10.653 -18.165 1.00 45.03 108 PRO A CA 1
ATOM 778 C C . PRO A 1 108 ? 23.796 -11.211 -19.055 1.00 45.03 108 PRO A C 1
ATOM 780 O O . PRO A 1 108 ? 24.366 -10.499 -19.884 1.00 45.03 108 PRO A O 1
ATOM 783 N N . ALA A 1 109 ? 24.168 -12.474 -18.835 1.00 45.34 109 ALA A N 1
ATOM 784 C CA . ALA A 1 109 ? 25.285 -13.125 -19.515 1.00 45.34 109 ALA A CA 1
ATOM 785 C C . ALA A 1 109 ? 25.002 -13.324 -21.024 1.00 45.34 109 ALA A C 1
ATOM 787 O O . ALA A 1 109 ? 23.913 -13.772 -21.378 1.00 45.34 109 ALA A O 1
ATOM 788 N N . PRO A 1 110 ? 25.974 -13.082 -21.924 1.00 43.62 110 PRO A N 1
ATOM 789 C CA . PRO A 1 110 ? 25.745 -13.041 -23.373 1.00 43.62 110 PRO A CA 1
ATOM 790 C C . PRO A 1 110 ? 25.606 -14.410 -24.073 1.00 43.62 110 PRO A C 1
ATOM 792 O O . PRO A 1 110 ? 25.634 -14.445 -25.295 1.00 43.62 110 PRO A O 1
ATOM 795 N N . ASN A 1 111 ? 25.487 -15.539 -23.358 1.00 40.25 111 ASN A N 1
ATOM 796 C CA . ASN A 1 111 ? 25.547 -16.872 -23.990 1.00 40.25 111 ASN A CA 1
ATOM 797 C C . ASN A 1 111 ? 24.675 -17.975 -23.350 1.00 40.25 111 ASN A C 1
ATOM 799 O O . ASN A 1 111 ? 24.964 -19.161 -23.496 1.00 40.25 111 ASN A O 1
ATOM 803 N N . ALA A 1 112 ? 23.582 -17.623 -22.669 1.00 42.25 112 ALA A N 1
ATOM 804 C CA . ALA A 1 112 ? 22.595 -18.595 -22.182 1.00 42.25 112 ALA A CA 1
ATOM 805 C C . ALA A 1 112 ? 21.456 -18.791 -23.202 1.00 42.25 112 ALA A C 1
ATOM 807 O O . ALA A 1 112 ? 20.299 -18.497 -22.928 1.00 42.25 112 ALA A O 1
ATOM 808 N N . ALA A 1 113 ? 21.786 -19.253 -24.409 1.00 44.59 113 ALA A N 1
ATOM 809 C CA . ALA A 1 113 ? 20.843 -19.299 -25.526 1.00 44.59 113 ALA A CA 1
ATOM 810 C C . ALA A 1 113 ? 19.915 -20.529 -25.571 1.00 44.59 113 ALA A C 1
ATOM 812 O O . ALA A 1 113 ? 19.238 -20.677 -26.578 1.00 44.59 113 ALA A O 1
ATOM 813 N N . ASN A 1 114 ? 19.860 -21.438 -24.578 1.00 44.25 114 ASN A N 1
ATOM 814 C CA . ASN A 1 114 ? 19.021 -22.639 -24.776 1.00 44.25 114 ASN A CA 1
ATOM 815 C C . ASN A 1 114 ? 18.440 -23.408 -23.579 1.00 44.25 114 ASN A C 1
ATOM 817 O O . ASN A 1 114 ? 17.865 -24.468 -23.809 1.00 44.25 114 ASN A O 1
ATOM 821 N N . GLN A 1 115 ? 18.501 -22.938 -22.331 1.00 37.38 115 GLN A N 1
ATOM 822 C CA . GLN A 1 115 ? 17.748 -23.584 -21.237 1.00 37.38 115 GLN A CA 1
ATOM 823 C C . GLN A 1 115 ? 17.231 -22.508 -20.270 1.00 37.38 115 GLN A C 1
ATOM 825 O O . GLN A 1 115 ? 18.019 -21.714 -19.770 1.00 37.38 115 GLN A O 1
ATOM 830 N N . GLY A 1 116 ? 15.904 -22.426 -20.095 1.00 33.50 116 GLY A N 1
ATOM 831 C CA . GLY A 1 116 ? 15.207 -21.401 -19.293 1.00 33.50 116 GLY A CA 1
ATOM 832 C C . GLY A 1 116 ? 15.546 -21.420 -17.788 1.00 33.50 116 GLY A C 1
ATOM 833 O O . GLY A 1 116 ? 16.361 -22.241 -17.373 1.00 33.50 116 GLY A O 1
ATOM 834 N N . PRO A 1 117 ? 14.926 -20.562 -16.943 1.00 41.44 117 PRO A N 1
ATOM 835 C CA . PRO A 1 117 ? 13.658 -19.849 -17.121 1.00 41.44 117 PRO A CA 1
ATOM 836 C C . PRO A 1 117 ? 13.818 -18.349 -17.439 1.00 41.44 117 PRO A C 1
ATOM 838 O O . PRO A 1 117 ? 14.694 -17.656 -16.932 1.00 41.44 117 PRO A O 1
ATOM 841 N N . ARG A 1 118 ? 12.918 -17.885 -18.310 1.00 44.06 118 ARG A N 1
ATOM 842 C CA . ARG A 1 118 ? 12.789 -16.558 -18.932 1.00 44.06 118 ARG A CA 1
ATOM 843 C C . ARG A 1 118 ? 12.894 -15.362 -17.972 1.00 44.06 118 ARG A C 1
ATOM 845 O O . ARG A 1 118 ? 12.024 -15.175 -17.128 1.00 44.06 118 ARG A O 1
ATOM 852 N N . GLY A 1 119 ? 13.848 -14.470 -18.240 1.00 46.16 119 GLY A N 1
ATOM 853 C CA . GLY A 1 119 ? 13.598 -13.027 -18.126 1.00 46.16 119 GLY A CA 1
ATOM 854 C C . GLY A 1 119 ? 12.742 -12.550 -19.317 1.00 46.16 119 GLY A C 1
ATOM 855 O O . GLY A 1 119 ? 12.700 -13.247 -20.336 1.00 46.16 119 GLY A O 1
ATOM 856 N N . PRO A 1 120 ? 12.023 -11.418 -19.216 1.00 53.38 120 PRO A N 1
ATOM 857 C CA . PRO A 1 120 ? 11.045 -11.009 -20.221 1.00 53.38 120 PRO A CA 1
ATOM 858 C C . PRO A 1 120 ? 11.751 -10.436 -21.457 1.00 53.38 120 PRO A C 1
ATOM 860 O O . PRO A 1 120 ? 11.995 -9.236 -21.556 1.00 53.38 120 PRO A O 1
ATOM 863 N N . GLU A 1 121 ? 12.095 -11.289 -22.422 1.00 60.34 121 GLU A N 1
ATOM 864 C CA . GLU A 1 121 ? 12.394 -10.812 -23.770 1.00 60.34 121 GLU A CA 1
ATOM 865 C C . GLU A 1 121 ? 11.119 -10.234 -24.387 1.00 60.34 121 GLU A C 1
ATOM 867 O O . GLU A 1 121 ? 10.111 -10.923 -24.539 1.00 60.34 121 GLU A O 1
ATOM 872 N N . MET A 1 122 ? 11.177 -8.950 -24.726 1.00 72.12 122 MET A N 1
ATOM 873 C CA . MET A 1 122 ? 10.078 -8.213 -25.333 1.00 72.12 122 MET A CA 1
ATOM 874 C C . MET A 1 122 ? 9.757 -8.768 -26.732 1.00 72.12 122 MET A C 1
ATOM 876 O O . MET A 1 122 ? 10.645 -8.850 -27.602 1.00 72.12 122 MET A O 1
ATOM 880 N N . SER A 1 123 ? 8.496 -9.127 -26.987 1.00 80.56 123 SER A N 1
ATOM 881 C CA . SER A 1 123 ? 8.084 -9.672 -28.282 1.00 80.56 123 SER A CA 1
ATOM 882 C C . SER A 1 123 ? 8.362 -8.689 -29.421 1.00 80.56 123 SER A C 1
ATOM 884 O O . SER A 1 123 ? 8.414 -7.466 -29.254 1.00 80.56 123 SER A O 1
ATOM 886 N N . ALA A 1 124 ? 8.579 -9.223 -30.626 1.00 79.31 124 ALA A N 1
ATOM 887 C CA . ALA A 1 124 ? 8.823 -8.399 -31.810 1.00 79.31 124 ALA A CA 1
ATOM 888 C C . ALA A 1 124 ? 7.646 -7.446 -32.100 1.00 79.31 124 ALA A C 1
ATOM 890 O O . ALA A 1 124 ? 7.866 -6.311 -32.523 1.00 79.31 124 ALA A O 1
ATOM 891 N N . ALA A 1 125 ? 6.415 -7.882 -31.809 1.00 80.81 125 ALA A N 1
ATOM 892 C CA . ALA A 1 125 ? 5.208 -7.068 -31.921 1.00 80.81 125 ALA A CA 1
ATOM 893 C C . ALA A 1 125 ? 5.209 -5.903 -30.919 1.00 80.81 125 ALA A C 1
ATOM 895 O O . ALA A 1 125 ? 4.997 -4.759 -31.319 1.00 80.81 125 ALA A O 1
ATOM 896 N N . ALA A 1 126 ? 5.543 -6.163 -29.651 1.00 82.19 126 ALA A N 1
ATOM 897 C CA . ALA A 1 126 ? 5.615 -5.133 -28.620 1.00 82.19 126 ALA A CA 1
ATOM 898 C C . ALA A 1 126 ? 6.719 -4.098 -28.922 1.00 82.19 126 ALA A C 1
ATOM 900 O O . ALA A 1 126 ? 6.518 -2.892 -28.761 1.00 82.19 126 ALA A O 1
ATOM 901 N N . ARG A 1 127 ? 7.876 -4.541 -29.441 1.00 84.12 127 ARG A N 1
ATOM 902 C CA . ARG A 1 127 ? 8.957 -3.645 -29.901 1.00 84.12 127 ARG A CA 1
ATOM 903 C C . ARG A 1 127 ? 8.535 -2.761 -31.072 1.00 84.12 127 ARG A C 1
ATOM 905 O O . ARG A 1 127 ? 8.888 -1.582 -31.094 1.00 84.12 127 ARG A O 1
ATOM 912 N N . LYS A 1 128 ? 7.795 -3.317 -32.038 1.00 86.38 128 LYS A N 1
ATOM 913 C CA . LYS A 1 128 ? 7.252 -2.556 -33.171 1.00 86.38 128 LYS A CA 1
ATOM 914 C C . LYS A 1 128 ? 6.282 -1.479 -32.674 1.00 86.38 128 LYS A C 1
ATOM 916 O O . LYS A 1 128 ? 6.468 -0.316 -33.021 1.00 86.38 128 LYS A O 1
ATOM 921 N N . ALA A 1 129 ? 5.351 -1.849 -31.794 1.00 85.06 129 ALA A N 1
ATOM 922 C CA . ALA A 1 129 ? 4.374 -0.930 -31.215 1.00 85.06 129 ALA A CA 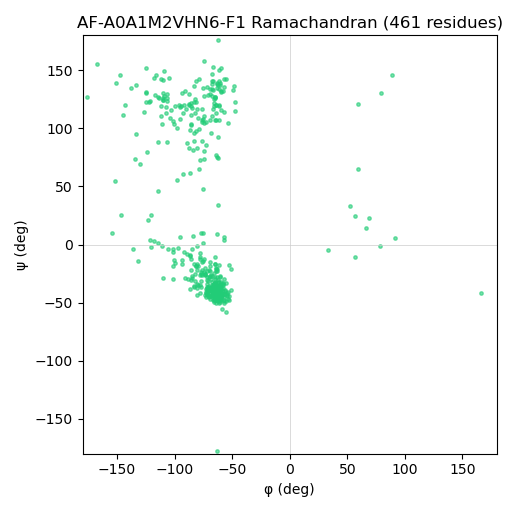1
ATOM 923 C C . ALA A 1 129 ? 5.037 0.213 -30.425 1.00 85.06 129 ALA A C 1
ATOM 925 O O . ALA A 1 129 ? 4.735 1.376 -30.675 1.00 85.06 129 ALA A O 1
ATOM 926 N N . LEU A 1 130 ? 6.017 -0.067 -29.550 1.00 84.56 130 LEU A N 1
ATOM 927 C CA . LEU A 1 130 ? 6.739 1.007 -28.844 1.00 84.56 130 LEU A CA 1
ATOM 928 C C . LEU A 1 130 ? 7.513 1.928 -29.791 1.00 84.56 130 LEU A C 1
ATOM 930 O O . LEU A 1 130 ? 7.602 3.130 -29.540 1.00 84.56 130 LEU A O 1
ATOM 934 N N . LYS A 1 131 ? 8.098 1.391 -30.869 1.00 86.19 131 LYS A N 1
ATOM 935 C CA . LYS A 1 131 ? 8.806 2.209 -31.863 1.00 86.19 131 LYS A CA 1
ATOM 936 C C . LYS A 1 131 ? 7.842 3.149 -32.590 1.00 86.19 131 LYS A C 1
ATOM 938 O O . LYS A 1 131 ? 8.192 4.302 -32.821 1.00 86.19 131 LYS A O 1
ATOM 943 N N . GLU A 1 132 ? 6.645 2.674 -32.908 1.00 85.19 132 GLU A N 1
ATOM 944 C CA . GLU A 1 132 ? 5.590 3.448 -33.564 1.00 85.19 132 GLU A CA 1
ATOM 945 C C . GLU A 1 132 ? 4.964 4.499 -32.636 1.00 85.19 132 GLU A C 1
ATOM 947 O O . GLU A 1 132 ? 4.783 5.650 -33.039 1.00 85.19 132 GLU A O 1
ATOM 952 N N . MET A 1 133 ? 4.756 4.160 -31.358 1.00 83.44 133 MET A N 1
ATOM 953 C CA . MET A 1 133 ? 4.361 5.121 -30.322 1.00 83.44 133 MET A CA 1
ATOM 954 C C . MET A 1 133 ? 5.415 6.224 -30.156 1.00 83.44 133 MET A C 1
ATOM 956 O O . MET A 1 133 ? 5.081 7.406 -30.194 1.00 83.44 133 MET A O 1
ATOM 960 N N . ARG A 1 134 ? 6.703 5.861 -30.047 1.00 84.50 134 ARG A N 1
ATOM 961 C CA . ARG A 1 134 ? 7.816 6.827 -29.976 1.00 84.50 134 ARG A CA 1
ATOM 962 C C . ARG A 1 134 ? 7.886 7.718 -31.207 1.00 84.50 134 ARG A C 1
ATOM 964 O O . ARG A 1 134 ? 8.088 8.919 -31.071 1.00 84.50 134 ARG A O 1
ATOM 971 N N . ALA A 1 135 ? 7.726 7.142 -32.396 1.00 84.31 135 ALA A N 1
ATOM 972 C CA . ALA A 1 135 ? 7.722 7.902 -33.638 1.00 84.31 135 ALA A CA 1
ATOM 973 C C . ALA A 1 135 ? 6.558 8.904 -33.674 1.00 84.31 135 ALA A C 1
ATOM 975 O O . ALA A 1 135 ? 6.774 10.057 -34.022 1.00 84.31 135 ALA A O 1
ATOM 976 N N . SER A 1 136 ? 5.361 8.501 -33.242 1.00 81.88 136 SER A N 1
ATOM 977 C CA . SER A 1 136 ? 4.169 9.363 -33.220 1.00 81.88 136 SER A CA 1
ATOM 978 C C . SER A 1 136 ? 4.270 10.511 -32.209 1.00 81.88 136 SER A C 1
ATOM 980 O O . SER A 1 136 ? 3.812 11.621 -32.487 1.00 81.88 136 SER A O 1
ATOM 982 N N . ILE A 1 137 ? 4.896 10.264 -31.054 1.00 79.94 137 ILE A N 1
ATOM 983 C CA . ILE A 1 137 ? 5.139 11.287 -30.027 1.00 79.94 137 ILE A CA 1
ATOM 984 C C . ILE A 1 137 ? 6.235 12.259 -30.489 1.00 79.94 137 ILE A C 1
ATOM 986 O O . ILE A 1 137 ? 6.040 13.467 -30.416 1.00 79.94 137 ILE A O 1
ATOM 990 N N . ASN A 1 138 ? 7.347 11.756 -31.040 1.00 80.06 138 ASN A N 1
ATOM 991 C CA . ASN A 1 138 ? 8.482 12.590 -31.457 1.00 80.06 138 ASN A CA 1
ATOM 992 C C . ASN A 1 138 ? 8.256 13.338 -32.784 1.00 80.06 138 ASN A C 1
ATOM 994 O O . ASN A 1 138 ? 8.920 14.340 -33.034 1.00 80.06 138 ASN A O 1
ATOM 998 N N . ALA A 1 139 ? 7.362 12.859 -33.656 1.00 77.31 139 ALA A N 1
ATOM 999 C CA . ALA A 1 139 ? 7.109 13.471 -34.964 1.00 77.31 139 ALA A CA 1
ATOM 1000 C C . ALA A 1 139 ? 6.287 14.770 -34.898 1.00 77.31 139 ALA A C 1
ATOM 1002 O O . ALA A 1 139 ? 6.235 15.497 -35.887 1.00 77.31 139 ALA A O 1
ATOM 1003 N N . SER A 1 140 ? 5.642 15.076 -33.767 1.00 65.44 140 SER A N 1
ATOM 1004 C CA . SER A 1 140 ? 4.841 16.292 -33.602 1.00 65.44 140 SER A CA 1
ATOM 1005 C C . SER A 1 140 ? 5.320 17.092 -32.396 1.00 65.44 140 SER A C 1
ATOM 1007 O O . SER A 1 140 ? 5.416 16.557 -31.298 1.00 65.44 140 SER A O 1
ATOM 1009 N N . ALA A 1 141 ? 5.553 18.394 -32.575 1.00 57.38 141 ALA A N 1
ATOM 1010 C CA . ALA A 1 141 ? 5.929 19.305 -31.490 1.00 57.38 141 ALA A CA 1
ATOM 1011 C C . ALA A 1 141 ? 4.828 19.462 -30.419 1.00 57.38 141 ALA A C 1
ATOM 1013 O O . ALA A 1 141 ? 5.129 19.841 -29.293 1.00 57.38 141 ALA A O 1
ATOM 1014 N N . ALA A 1 142 ? 3.571 19.145 -30.759 1.00 59.94 142 ALA A N 1
ATOM 1015 C CA . ALA A 1 142 ? 2.443 19.055 -29.824 1.00 59.94 142 ALA A CA 1
ATOM 1016 C C . ALA A 1 142 ? 2.163 17.612 -29.349 1.00 59.94 142 ALA A C 1
ATOM 1018 O O . ALA A 1 142 ? 1.267 17.403 -28.539 1.00 59.94 142 ALA A O 1
ATOM 1019 N N . GLY A 1 143 ? 2.924 16.645 -29.880 1.00 67.62 143 GLY A N 1
ATOM 1020 C CA . GLY A 1 143 ? 2.803 15.201 -29.718 1.00 67.62 143 GLY A CA 1
ATOM 1021 C C . GLY A 1 143 ? 1.452 14.631 -30.178 1.00 67.62 143 GLY A C 1
ATOM 1022 O O . GLY A 1 143 ? 0.375 14.997 -29.714 1.00 67.62 143 GLY A O 1
ATOM 1023 N N . ASN A 1 144 ? 1.480 13.702 -31.136 1.00 79.25 144 ASN A N 1
ATOM 1024 C CA . ASN A 1 144 ? 0.254 13.091 -31.648 1.00 79.25 144 ASN A CA 1
ATOM 1025 C C . ASN A 1 144 ? -0.236 11.983 -30.698 1.00 79.25 144 ASN A C 1
ATOM 1027 O O . ASN A 1 144 ? 0.033 10.799 -30.914 1.00 79.25 144 ASN A O 1
ATOM 1031 N N . VAL A 1 145 ? -0.968 12.376 -29.648 1.00 81.50 145 VAL A N 1
ATOM 1032 C CA . VAL A 1 145 ? -1.558 11.461 -28.650 1.00 81.50 145 VAL A CA 1
ATOM 1033 C C . VAL A 1 145 ? -2.460 10.417 -29.316 1.00 81.50 145 VAL A C 1
AT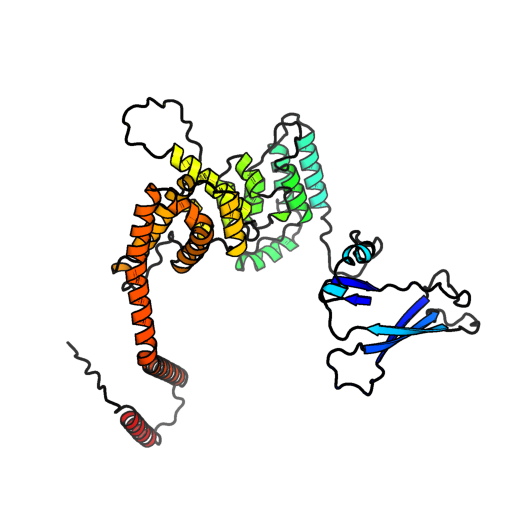OM 1035 O O . VAL A 1 145 ? -2.398 9.239 -28.976 1.00 81.50 145 VAL A O 1
ATOM 1038 N N . ALA A 1 146 ? -3.247 10.822 -30.316 1.00 81.88 146 ALA A N 1
ATOM 1039 C CA . ALA A 1 146 ? -4.171 9.936 -31.020 1.00 81.88 146 ALA A CA 1
ATOM 1040 C C . ALA A 1 146 ? -3.445 8.856 -31.844 1.00 81.88 146 ALA A C 1
ATOM 1042 O O . ALA A 1 146 ? -3.883 7.708 -31.878 1.00 81.88 146 ALA A O 1
ATOM 1043 N N . GLY A 1 147 ? -2.310 9.198 -32.466 1.00 81.19 147 GLY A N 1
ATOM 1044 C CA . GLY A 1 147 ? -1.458 8.232 -33.169 1.00 81.19 147 GLY A CA 1
ATOM 1045 C C . GLY A 1 147 ? -0.823 7.211 -32.220 1.00 81.19 147 GLY A C 1
ATOM 1046 O O . GLY A 1 147 ? -0.810 6.016 -32.512 1.00 81.19 147 GLY A O 1
ATOM 1047 N N . ALA A 1 148 ? -0.371 7.662 -31.045 1.00 81.50 148 ALA A N 1
ATOM 1048 C CA . ALA A 1 148 ? 0.148 6.771 -30.009 1.00 81.50 148 ALA A CA 1
ATOM 1049 C C . ALA A 1 148 ? -0.942 5.846 -29.435 1.00 81.50 148 ALA A C 1
ATOM 1051 O O . ALA A 1 148 ? -0.691 4.654 -29.252 1.00 81.50 148 ALA A O 1
ATOM 1052 N N . GLU A 1 149 ? -2.157 6.359 -29.211 1.00 85.44 149 GLU A N 1
ATOM 1053 C CA . GLU A 1 149 ? -3.319 5.551 -28.821 1.00 85.44 149 GLU A CA 1
ATOM 1054 C C . GLU A 1 149 ? -3.645 4.490 -29.880 1.00 85.44 149 GLU A C 1
ATOM 1056 O O . GLU A 1 149 ? -3.829 3.323 -29.537 1.00 85.44 149 GLU A O 1
ATOM 1061 N N . ALA A 1 150 ? -3.667 4.855 -31.165 1.00 85.94 150 ALA A N 1
ATOM 1062 C CA . ALA A 1 150 ? -3.953 3.920 -32.250 1.00 85.94 150 ALA A CA 1
ATOM 1063 C C . ALA A 1 150 ? -2.927 2.776 -32.322 1.00 85.94 150 ALA A C 1
ATOM 1065 O O . ALA A 1 150 ? -3.334 1.615 -32.357 1.00 85.94 150 ALA A O 1
ATOM 1066 N N . ALA A 1 151 ? -1.626 3.082 -32.258 1.00 83.00 151 ALA A N 1
ATOM 1067 C CA . ALA A 1 151 ? -0.557 2.077 -32.271 1.00 83.00 151 ALA A CA 1
ATOM 1068 C C . ALA A 1 151 ? -0.597 1.157 -31.035 1.00 83.00 151 ALA A C 1
ATOM 1070 O O . ALA A 1 151 ? -0.376 -0.053 -31.135 1.00 83.00 151 ALA A O 1
ATOM 1071 N N . PHE A 1 152 ? -0.925 1.712 -29.861 1.00 84.31 152 PHE A N 1
ATOM 1072 C CA . PHE A 1 152 ? -1.103 0.937 -28.633 1.00 84.31 152 PHE A CA 1
ATOM 1073 C C . PHE A 1 152 ? -2.308 -0.005 -28.734 1.00 84.31 152 PHE A C 1
ATOM 1075 O O . PHE A 1 152 ? -2.188 -1.200 -28.472 1.00 84.31 152 PHE A O 1
ATOM 1082 N N . PHE A 1 153 ? -3.471 0.497 -29.155 1.00 85.75 153 PHE A N 1
ATOM 1083 C CA . PHE A 1 153 ? -4.662 -0.337 -29.294 1.00 85.75 153 PHE A CA 1
ATOM 1084 C C . PHE A 1 153 ? -4.553 -1.329 -30.453 1.00 85.75 153 PHE A C 1
ATOM 1086 O O . PHE A 1 153 ? -5.136 -2.400 -30.353 1.00 85.75 153 PHE A O 1
ATOM 1093 N N . GLU A 1 154 ? -3.788 -1.048 -31.510 1.00 86.19 154 GLU A N 1
ATOM 1094 C CA . GLU A 1 154 ? -3.487 -2.019 -32.570 1.00 86.19 154 GLU A CA 1
ATOM 1095 C C . GLU A 1 154 ? -2.701 -3.221 -32.038 1.00 86.19 154 GLU A C 1
ATOM 1097 O O . GLU A 1 154 ? -3.020 -4.355 -32.385 1.00 86.19 154 GLU A O 1
ATOM 1102 N N . TYR A 1 155 ? -1.759 -3.008 -31.115 1.00 80.81 155 TYR A N 1
ATOM 110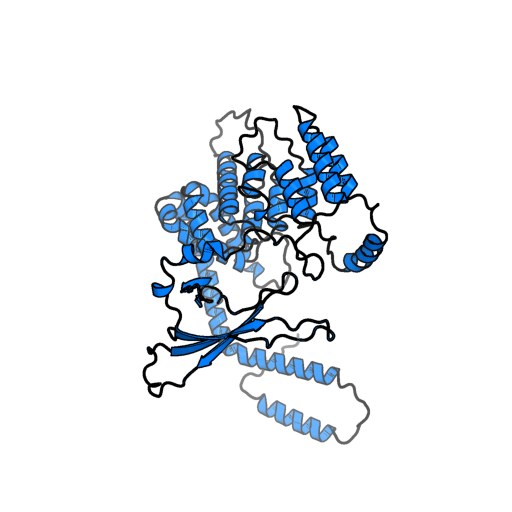3 C CA . TYR A 1 155 ? -1.079 -4.109 -30.428 1.00 80.81 155 TYR A CA 1
ATOM 1104 C C . TYR A 1 155 ? -2.046 -4.978 -29.605 1.00 80.81 155 TYR A C 1
ATOM 1106 O O . TYR A 1 155 ? -1.884 -6.196 -29.534 1.00 80.81 155 TYR A O 1
ATOM 1114 N N . PHE A 1 156 ? -3.071 -4.365 -29.007 1.00 78.44 156 PHE A N 1
ATOM 1115 C CA . PHE A 1 156 ? -4.104 -5.074 -28.248 1.00 78.44 156 PHE A CA 1
ATOM 1116 C C . PHE A 1 156 ? -5.276 -5.586 -29.099 1.00 78.44 156 PHE A C 1
ATOM 1118 O O . PHE A 1 156 ? -6.082 -6.369 -28.584 1.00 78.44 156 PHE A O 1
ATOM 1125 N N . LYS A 1 157 ? -5.384 -5.200 -30.380 1.00 80.56 157 LYS A N 1
ATOM 1126 C CA . LYS A 1 157 ? -6.371 -5.769 -31.304 1.00 80.56 157 LYS A CA 1
ATOM 1127 C C . LYS A 1 157 ? -5.994 -7.233 -31.564 1.00 80.56 157 LYS A C 1
ATOM 1129 O O . LYS A 1 157 ? -4.842 -7.533 -31.882 1.00 80.56 157 LYS A O 1
ATOM 1134 N N . PRO A 1 158 ? -6.935 -8.174 -31.396 1.00 56.66 158 PRO A N 1
ATOM 1135 C CA . PRO A 1 158 ? -6.641 -9.599 -31.398 1.00 56.66 158 PRO A CA 1
ATOM 1136 C C . PRO A 1 158 ? -6.447 -10.128 -32.825 1.00 56.66 158 PRO A C 1
ATOM 1138 O O . PRO A 1 158 ? -7.288 -10.867 -33.316 1.00 56.66 158 PRO A O 1
ATOM 1141 N N . ASP A 1 159 ? -5.329 -9.798 -33.475 1.00 48.62 159 ASP A N 1
ATOM 1142 C CA . ASP A 1 159 ? -4.952 -10.395 -34.769 1.00 48.62 159 ASP A CA 1
ATOM 1143 C C . ASP A 1 159 ? -3.722 -11.317 -34.699 1.00 48.62 159 ASP A C 1
ATOM 1145 O O . ASP A 1 159 ? -3.366 -11.954 -35.685 1.00 48.62 159 ASP A O 1
ATOM 1149 N N . ASN A 1 160 ? -3.095 -11.493 -33.526 1.00 49.03 160 ASN A N 1
ATOM 1150 C CA . ASN A 1 160 ? -1.800 -12.188 -33.429 1.00 49.03 160 ASN A CA 1
ATOM 1151 C C . ASN A 1 160 ? -1.728 -13.452 -32.555 1.00 49.03 160 ASN A C 1
ATOM 1153 O O . ASN A 1 160 ? -0.639 -13.844 -32.146 1.00 49.03 160 ASN A O 1
ATOM 1157 N N . SER A 1 161 ? -2.833 -14.173 -32.327 1.00 49.12 161 SER A N 1
ATOM 1158 C CA . SER A 1 161 ? -2.777 -15.651 -32.286 1.00 49.12 161 SER A CA 1
ATOM 1159 C C . SER A 1 161 ? -4.154 -16.300 -32.107 1.00 49.12 161 SER A C 1
ATOM 1161 O O . SER A 1 161 ? -4.834 -16.111 -31.103 1.00 49.12 161 SER A O 1
ATOM 1163 N N . ARG A 1 162 ? -4.500 -17.236 -33.002 1.00 48.53 162 ARG A N 1
ATOM 1164 C CA . ARG A 1 162 ? -5.570 -18.235 -32.777 1.00 48.53 162 ARG A CA 1
ATOM 1165 C C . ARG A 1 162 ? -5.406 -19.021 -31.458 1.00 48.53 162 ARG A C 1
ATOM 1167 O O . ARG A 1 162 ? -6.373 -19.599 -30.977 1.00 48.53 162 ARG A O 1
ATOM 1174 N N . LYS A 1 163 ? -4.208 -19.023 -30.852 1.00 51.06 163 LYS A N 1
ATOM 1175 C CA . LYS A 1 163 ? -3.931 -19.601 -29.524 1.00 51.06 163 LYS A CA 1
ATOM 1176 C C . LYS A 1 163 ? -4.405 -18.723 -28.354 1.00 51.06 163 LYS A C 1
ATOM 1178 O O . LYS A 1 163 ? -4.837 -19.285 -27.355 1.00 51.06 163 LYS A O 1
ATOM 1183 N N . ALA A 1 164 ? -4.406 -17.392 -28.476 1.00 50.97 164 ALA A N 1
ATOM 1184 C CA . ALA A 1 164 ? -4.908 -16.499 -27.426 1.00 50.97 164 ALA A CA 1
ATOM 1185 C C . ALA A 1 164 ? -6.435 -16.560 -27.278 1.00 50.97 164 ALA A C 1
ATOM 1187 O O . ALA A 1 164 ? -6.935 -16.452 -26.169 1.00 50.97 164 ALA A O 1
ATOM 1188 N N . VAL A 1 165 ? -7.183 -16.811 -28.358 1.00 53.22 165 VAL A N 1
ATOM 1189 C CA . VAL A 1 165 ? -8.655 -16.946 -28.302 1.00 53.22 165 VAL A CA 1
ATOM 1190 C C . VAL A 1 165 ? -9.087 -18.259 -27.628 1.00 53.22 165 VAL A C 1
ATOM 1192 O O . VAL A 1 165 ? -10.120 -18.303 -26.963 1.00 53.22 165 VAL A O 1
ATOM 1195 N N . LEU A 1 166 ? -8.284 -19.322 -27.755 1.00 53.12 166 LEU A N 1
ATOM 1196 C CA . LEU A 1 166 ? -8.524 -20.599 -27.072 1.00 53.12 166 LEU A CA 1
ATOM 1197 C C . LEU A 1 166 ? -8.116 -20.555 -25.589 1.00 53.12 166 LEU A C 1
ATOM 1199 O O . LEU A 1 166 ? -8.818 -21.136 -24.770 1.00 53.12 166 LEU A O 1
ATOM 1203 N N . ALA A 1 167 ? -7.054 -19.821 -25.232 1.00 51.00 167 ALA A N 1
ATOM 1204 C CA . ALA A 1 167 ? -6.682 -19.572 -23.833 1.00 51.00 167 ALA A CA 1
ATOM 1205 C C . ALA A 1 167 ? -7.647 -18.591 -23.139 1.00 51.00 167 ALA A C 1
ATOM 1207 O O . ALA A 1 167 ? -8.115 -18.858 -22.039 1.00 51.00 167 ALA A O 1
ATOM 1208 N N . ALA A 1 168 ? -8.065 -17.522 -23.824 1.00 50.12 168 ALA A N 1
ATOM 1209 C CA . ALA A 1 168 ? -9.016 -16.545 -23.293 1.00 50.12 168 ALA A CA 1
ATOM 1210 C C . ALA A 1 168 ? -10.403 -17.142 -23.005 1.00 50.12 168 ALA A C 1
ATOM 1212 O O . ALA A 1 168 ? -11.089 -16.660 -22.114 1.00 50.12 168 ALA A O 1
ATOM 1213 N N . LYS A 1 169 ? -10.824 -18.204 -23.710 1.00 49.41 169 LYS A N 1
ATOM 1214 C CA . LYS A 1 169 ? -12.071 -18.921 -23.386 1.00 49.41 169 LYS A CA 1
ATOM 1215 C C . LYS A 1 169 ? -11.968 -19.815 -22.144 1.00 49.41 169 LYS A C 1
ATOM 1217 O O . LYS A 1 169 ? -13.002 -20.089 -21.547 1.00 49.41 169 LYS A O 1
ATOM 1222 N N . ALA A 1 170 ? -10.768 -20.252 -21.760 1.00 47.41 170 ALA A N 1
ATOM 1223 C CA . ALA A 1 170 ? -10.542 -21.004 -20.525 1.00 47.41 170 ALA A CA 1
ATOM 1224 C C . ALA A 1 170 ? -10.308 -20.066 -19.324 1.00 47.41 170 ALA A C 1
ATOM 1226 O O . ALA A 1 170 ? -10.861 -20.299 -18.255 1.00 47.41 170 ALA A O 1
ATOM 1227 N N . ASP A 1 171 ? -9.589 -18.957 -19.526 1.00 44.31 171 ASP A N 1
ATOM 1228 C CA . ASP A 1 171 ? -9.253 -17.983 -18.474 1.00 44.31 171 ASP A CA 1
ATOM 1229 C C . ASP A 1 171 ? -10.366 -16.948 -18.200 1.00 44.31 171 ASP A C 1
ATOM 1231 O O . ASP A 1 171 ? -10.392 -16.321 -17.139 1.00 44.31 171 ASP A O 1
ATOM 1235 N N . ALA A 1 172 ? -11.342 -16.792 -19.106 1.00 48.31 172 ALA A N 1
ATOM 1236 C CA . ALA A 1 172 ? -12.531 -15.962 -18.873 1.00 48.31 172 ALA A CA 1
ATOM 1237 C C . ALA A 1 172 ? -13.437 -16.495 -17.748 1.00 48.31 172 ALA A C 1
ATOM 1239 O O . ALA A 1 172 ? -14.251 -15.738 -17.223 1.00 48.31 172 ALA A O 1
ATOM 1240 N N . ALA A 1 173 ? -13.281 -17.760 -17.345 1.00 45.19 173 ALA A N 1
ATOM 1241 C CA . ALA A 1 173 ? -13.961 -18.314 -16.177 1.00 45.19 173 ALA A CA 1
ATOM 1242 C C . ALA A 1 173 ? -13.331 -17.860 -14.839 1.00 45.19 173 ALA A C 1
ATOM 1244 O O . ALA A 1 173 ? -13.975 -17.985 -13.803 1.00 45.19 173 ALA A O 1
ATOM 1245 N N . GLU A 1 174 ? -12.112 -17.297 -14.855 1.00 45.19 174 GLU A N 1
ATOM 1246 C CA . GLU A 1 174 ? -11.347 -16.901 -13.657 1.00 45.19 174 GLU A CA 1
ATOM 1247 C C . GLU A 1 174 ? -10.971 -15.404 -13.606 1.00 45.19 174 GLU A C 1
ATOM 1249 O O . GLU A 1 174 ? -10.272 -14.964 -12.693 1.00 45.19 174 GLU A O 1
ATOM 1254 N N . GLY A 1 175 ? -11.412 -14.587 -14.572 1.00 49.44 175 GLY A N 1
ATOM 1255 C CA . GLY A 1 175 ? -11.145 -13.140 -14.581 1.00 49.44 175 GLY A CA 1
ATOM 1256 C C . GLY A 1 175 ? -9.667 -12.755 -14.758 1.00 49.44 175 GLY A C 1
ATOM 1257 O O . GLY A 1 175 ? -9.297 -11.602 -14.528 1.00 49.44 175 GLY A O 1
ATOM 1258 N N . ARG A 1 176 ? -8.804 -13.691 -15.174 1.00 46.47 176 ARG A N 1
ATOM 1259 C CA . ARG A 1 176 ? -7.382 -13.426 -15.428 1.00 46.47 176 ARG A CA 1
ATOM 1260 C C . ARG A 1 176 ? -7.191 -12.897 -16.846 1.00 46.47 176 ARG A C 1
ATOM 1262 O O . ARG A 1 176 ? -7.256 -13.631 -17.827 1.00 46.47 176 ARG A O 1
ATOM 1269 N N . VAL A 1 177 ? -6.965 -11.589 -16.952 1.00 55.72 177 VAL A N 1
ATOM 1270 C CA . VAL A 1 177 ? -6.617 -10.926 -18.215 1.00 55.72 177 VAL A CA 1
ATOM 1271 C C . VAL A 1 177 ? -5.231 -11.390 -18.680 1.00 55.72 177 VAL A C 1
ATOM 1273 O O . VAL A 1 177 ? -4.326 -11.559 -17.866 1.00 55.72 177 VAL A O 1
ATOM 1276 N N . ALA A 1 178 ? -5.068 -11.596 -19.993 1.00 62.03 178 ALA A N 1
ATOM 1277 C CA . ALA A 1 178 ? -3.826 -12.077 -20.598 1.00 62.03 178 ALA A CA 1
ATOM 1278 C C . ALA A 1 178 ? -2.594 -11.278 -20.112 1.00 62.03 178 ALA A C 1
ATOM 1280 O O . ALA A 1 178 ? -2.640 -10.041 -20.130 1.00 62.03 178 ALA A O 1
ATOM 1281 N N . PRO A 1 179 ? -1.498 -11.956 -19.711 1.00 66.75 179 PRO A N 1
ATOM 1282 C CA . PRO A 1 179 ? -0.337 -11.306 -19.116 1.00 66.75 179 PRO A CA 1
ATOM 1283 C C . PRO A 1 179 ? 0.319 -10.365 -20.127 1.00 66.75 179 PRO A C 1
ATOM 1285 O O . PRO A 1 179 ? 0.745 -10.783 -21.204 1.00 66.75 179 PRO A O 1
ATOM 1288 N N . VAL A 1 180 ? 0.385 -9.081 -19.778 1.00 74.62 180 VAL A N 1
ATOM 1289 C CA . VAL A 1 180 ? 1.106 -8.073 -20.560 1.00 74.62 180 VAL A CA 1
ATOM 1290 C C . VAL A 1 180 ? 2.592 -8.150 -20.208 1.00 74.62 180 VAL A C 1
ATOM 1292 O O . VAL A 1 180 ? 2.961 -8.371 -19.056 1.00 74.62 180 VAL A O 1
ATOM 1295 N N . GLU A 1 181 ? 3.461 -7.991 -21.205 1.00 81.19 181 GLU A N 1
ATOM 1296 C CA . GLU A 1 181 ? 4.911 -7.991 -21.004 1.00 81.19 181 GLU A CA 1
ATOM 1297 C C . GLU A 1 181 ? 5.354 -6.779 -20.163 1.00 81.19 181 GLU A C 1
ATOM 1299 O O . GLU A 1 181 ? 5.117 -5.636 -20.550 1.00 81.19 181 GLU A O 1
ATOM 1304 N N . TYR A 1 182 ? 6.064 -7.029 -19.057 1.00 80.06 182 TYR A N 1
ATOM 1305 C CA . TYR A 1 182 ? 6.557 -5.999 -18.124 1.00 80.06 182 TYR A CA 1
ATOM 1306 C C . TYR A 1 182 ? 7.368 -4.887 -18.815 1.00 80.06 182 TYR A C 1
ATOM 1308 O O . TYR A 1 182 ? 7.173 -3.703 -18.567 1.00 80.06 182 TYR A O 1
ATOM 1316 N N . VAL A 1 183 ? 8.267 -5.259 -19.731 1.00 82.56 183 VAL A N 1
ATOM 1317 C CA . VAL A 1 183 ? 9.143 -4.301 -20.434 1.00 82.56 183 VAL A CA 1
ATOM 1318 C C . VAL A 1 183 ? 8.340 -3.400 -21.379 1.00 82.56 183 VAL A C 1
ATOM 1320 O O . VAL A 1 183 ? 8.701 -2.250 -21.626 1.00 82.56 183 VAL A O 1
ATOM 1323 N N . PHE A 1 184 ? 7.225 -3.910 -21.908 1.00 83.69 184 PHE A N 1
ATOM 1324 C CA . PHE A 1 184 ? 6.322 -3.124 -22.736 1.00 83.69 184 PHE A CA 1
ATOM 1325 C C . PHE A 1 184 ? 5.522 -2.126 -21.898 1.00 83.69 184 PHE A C 1
ATOM 1327 O O . PHE A 1 184 ? 5.426 -0.966 -22.295 1.00 83.69 184 PHE A O 1
ATOM 1334 N N . THR A 1 185 ? 4.994 -2.538 -20.740 1.00 84.56 185 THR A N 1
ATOM 1335 C CA . THR A 1 185 ? 4.260 -1.629 -19.845 1.00 84.56 185 THR A CA 1
ATOM 1336 C C . THR A 1 185 ? 5.167 -0.542 -19.284 1.00 84.56 185 THR A C 1
ATOM 1338 O O . THR A 1 185 ? 4.788 0.621 -19.328 1.00 84.56 185 THR A O 1
ATOM 1341 N N . GLU A 1 186 ? 6.382 -0.884 -18.854 1.00 83.81 186 GLU A N 1
ATOM 1342 C CA . GLU A 1 186 ? 7.396 0.080 -18.409 1.00 83.81 186 GLU A CA 1
ATOM 1343 C C . GLU A 1 186 ? 7.753 1.073 -19.526 1.00 83.81 186 GLU A C 1
ATOM 1345 O O . GLU A 1 186 ? 7.716 2.286 -19.330 1.00 83.81 186 GLU A O 1
ATOM 1350 N N . GLY A 1 187 ? 8.012 0.576 -20.741 1.00 81.12 187 GLY A N 1
ATOM 1351 C CA . GLY A 1 187 ? 8.326 1.424 -21.889 1.00 81.12 187 GLY A CA 1
ATOM 1352 C C . GLY A 1 187 ? 7.171 2.332 -22.323 1.00 81.12 187 GLY A C 1
ATOM 1353 O O . GLY A 1 187 ? 7.418 3.470 -22.719 1.00 81.12 187 GLY A O 1
ATOM 1354 N N . ALA A 1 188 ? 5.925 1.856 -22.247 1.00 81.50 188 ALA A N 1
ATOM 1355 C CA . ALA A 1 188 ? 4.734 2.645 -22.556 1.00 81.50 188 ALA A CA 1
ATOM 1356 C C . ALA A 1 188 ? 4.450 3.692 -21.469 1.00 81.50 188 ALA A C 1
ATOM 1358 O O . ALA A 1 188 ? 4.171 4.846 -21.792 1.00 81.50 188 ALA A O 1
ATOM 1359 N N . LEU A 1 189 ? 4.576 3.324 -20.190 1.00 80.94 189 LEU A N 1
ATOM 1360 C CA . LEU A 1 189 ? 4.395 4.242 -19.066 1.00 80.94 189 LEU A CA 1
ATOM 1361 C C . LEU A 1 189 ? 5.473 5.323 -19.050 1.00 80.94 189 LEU A C 1
ATOM 1363 O O . LEU A 1 189 ? 5.126 6.485 -18.912 1.00 80.94 189 LEU A O 1
ATOM 1367 N N . GLY A 1 190 ? 6.742 4.990 -19.296 1.00 80.25 190 GLY A N 1
ATOM 1368 C CA . GLY A 1 190 ? 7.810 5.992 -19.392 1.00 80.25 190 GLY A CA 1
ATOM 1369 C C . GLY A 1 190 ? 7.633 6.984 -20.551 1.00 80.25 190 GLY A C 1
ATOM 1370 O O . GLY A 1 190 ? 8.160 8.092 -20.498 1.00 80.25 190 GLY A O 1
ATOM 1371 N N . LEU A 1 191 ? 6.876 6.615 -21.593 1.00 76.75 191 LEU A N 1
ATOM 1372 C CA . LEU A 1 191 ? 6.532 7.511 -22.705 1.00 76.75 191 LEU A CA 1
ATOM 1373 C C . LEU A 1 191 ? 5.333 8.414 -22.399 1.00 76.75 191 LEU A C 1
ATOM 1375 O O . LEU A 1 191 ? 5.309 9.557 -22.846 1.00 76.75 191 LEU A O 1
ATOM 1379 N N . VAL A 1 192 ? 4.334 7.899 -21.678 1.00 76.81 192 VAL A N 1
ATOM 1380 C CA . VAL A 1 192 ? 3.070 8.608 -21.398 1.00 76.81 192 VAL A CA 1
ATOM 1381 C C . VAL A 1 192 ? 3.134 9.412 -20.090 1.00 76.81 192 VAL A C 1
ATOM 1383 O O . VAL A 1 192 ? 2.472 10.441 -19.955 1.00 76.81 192 VAL A O 1
ATOM 1386 N N . LEU A 1 193 ? 3.947 8.965 -19.134 1.00 74.06 193 LEU A N 1
ATOM 1387 C CA . LEU A 1 193 ? 4.183 9.567 -17.825 1.00 74.06 193 LEU A CA 1
ATOM 1388 C C . LEU A 1 193 ? 5.688 9.837 -17.661 1.00 74.06 193 LEU A C 1
ATOM 1390 O O . LEU A 1 193 ? 6.388 9.053 -17.014 1.00 74.06 193 LEU A O 1
ATOM 1394 N N . PRO A 1 194 ? 6.225 10.925 -18.241 1.00 66.62 194 PRO A N 1
ATOM 1395 C CA . PRO A 1 194 ? 7.595 11.321 -17.949 1.00 66.62 194 PRO A CA 1
ATOM 1396 C C . PRO A 1 194 ? 7.735 11.623 -16.450 1.00 66.62 194 PRO A C 1
ATOM 1398 O O . PRO A 1 194 ? 6.858 12.251 -15.849 1.00 66.62 194 PRO A O 1
ATOM 1401 N N . ALA A 1 195 ? 8.840 11.160 -15.859 1.00 59.34 195 ALA A N 1
ATOM 1402 C CA . ALA A 1 195 ? 9.146 11.312 -14.441 1.00 59.34 195 ALA A CA 1
ATOM 1403 C C . ALA A 1 195 ? 8.956 12.763 -13.976 1.00 59.34 195 ALA A C 1
ATOM 1405 O O . ALA A 1 195 ? 9.423 13.695 -14.634 1.00 59.34 195 ALA A O 1
ATOM 1406 N N . ALA A 1 196 ? 8.333 12.955 -12.809 1.00 50.53 196 ALA A N 1
ATOM 1407 C CA . ALA A 1 196 ? 7.907 14.253 -12.265 1.00 50.53 196 ALA A CA 1
ATOM 1408 C C . ALA A 1 196 ? 9.042 15.268 -11.955 1.00 50.53 196 ALA A C 1
ATOM 1410 O O . ALA A 1 196 ? 8.790 16.316 -11.367 1.00 50.53 196 ALA A O 1
ATOM 1411 N N . GLY A 1 197 ? 10.284 14.988 -12.358 1.00 48.44 197 GLY A N 1
ATOM 1412 C CA . GLY A 1 197 ? 11.434 15.894 -12.270 1.00 48.44 197 GLY A CA 1
ATOM 1413 C C . GLY A 1 197 ? 12.310 15.933 -13.527 1.00 48.44 197 GLY A C 1
ATOM 1414 O O . GLY A 1 197 ? 13.239 16.738 -13.592 1.00 48.44 197 GLY A O 1
ATOM 1415 N N . ALA A 1 198 ? 12.028 15.109 -14.540 1.00 47.38 198 ALA A N 1
ATOM 1416 C CA . ALA A 1 198 ? 12.695 15.216 -15.825 1.00 47.38 198 ALA A CA 1
ATOM 1417 C C . ALA A 1 198 ? 12.047 16.377 -16.582 1.00 47.38 198 ALA A C 1
ATOM 1419 O O . ALA A 1 198 ? 10.969 16.232 -17.157 1.00 47.38 198 ALA A O 1
ATOM 1420 N N . GLN A 1 199 ? 12.694 17.545 -16.565 1.00 41.53 199 GLN A N 1
ATOM 1421 C CA . GLN A 1 199 ? 12.395 18.631 -17.494 1.00 41.53 199 GLN A CA 1
ATOM 1422 C C . GLN A 1 199 ? 12.689 18.169 -18.932 1.00 41.53 199 GLN A C 1
ATOM 1424 O O . GLN A 1 199 ? 13.689 18.544 -19.536 1.00 41.53 199 GLN A O 1
ATOM 1429 N N . ALA A 1 200 ? 11.827 17.322 -19.490 1.00 40.72 200 ALA A N 1
ATOM 1430 C CA . ALA A 1 200 ? 11.704 17.182 -20.925 1.00 40.72 200 ALA A CA 1
ATOM 1431 C C . ALA A 1 200 ? 10.914 18.403 -21.403 1.00 40.72 200 ALA A C 1
ATOM 1433 O O . ALA A 1 200 ? 9.719 18.536 -21.147 1.00 40.72 200 ALA A O 1
ATOM 1434 N N . SER A 1 201 ? 11.627 19.334 -22.029 1.00 39.09 201 SER A N 1
ATOM 1435 C CA . SER A 1 201 ? 11.117 20.562 -22.630 1.00 39.09 201 SER A CA 1
ATOM 1436 C C . SER A 1 201 ? 10.167 20.265 -23.800 1.00 39.09 201 SER A C 1
ATOM 1438 O O . SER A 1 201 ? 10.544 20.360 -24.968 1.00 39.09 201 SER A O 1
ATOM 1440 N N . GLY A 1 202 ? 8.933 19.878 -23.494 1.00 48.91 202 GLY A N 1
ATOM 1441 C CA . GLY A 1 202 ? 7.883 19.650 -24.481 1.00 48.91 202 GLY A CA 1
ATOM 1442 C C . GLY A 1 202 ? 6.500 19.522 -23.838 1.00 48.91 202 GLY A C 1
ATOM 1443 O O . GLY A 1 202 ? 6.408 19.186 -22.653 1.00 48.91 202 GLY A O 1
ATOM 1444 N N . PRO A 1 203 ? 5.413 19.809 -24.582 1.00 49.88 203 PRO A N 1
ATOM 1445 C CA . PRO A 1 203 ? 4.056 19.599 -24.099 1.00 49.88 203 PRO A CA 1
ATOM 1446 C C . PRO A 1 203 ? 3.893 18.117 -23.777 1.00 49.88 203 PRO A C 1
ATOM 1448 O O . PRO A 1 203 ? 4.028 17.253 -24.642 1.00 49.88 203 PRO A O 1
ATOM 1451 N N . VAL A 1 204 ? 3.672 17.819 -22.500 1.00 57.34 204 VAL A N 1
ATOM 1452 C CA . VAL A 1 204 ? 3.564 16.439 -22.044 1.00 57.34 204 VAL A CA 1
ATOM 1453 C C . VAL A 1 204 ? 2.281 15.844 -22.600 1.00 57.34 204 VAL A C 1
ATOM 1455 O O . VAL A 1 204 ? 1.181 16.169 -22.158 1.00 57.34 204 VAL A O 1
ATOM 1458 N N . THR A 1 205 ? 2.441 14.964 -23.579 1.00 66.12 205 THR A N 1
ATOM 1459 C CA . THR A 1 205 ? 1.365 14.177 -24.164 1.00 66.12 205 THR A CA 1
ATOM 1460 C C . THR A 1 205 ? 0.920 13.089 -23.204 1.00 66.12 205 THR A C 1
ATOM 1462 O O . THR A 1 205 ? 1.386 11.953 -23.261 1.00 66.12 205 THR A O 1
ATOM 1465 N N . TYR A 1 206 ? 0.014 13.451 -22.304 1.00 77.75 206 TYR A N 1
ATOM 1466 C CA . TYR A 1 206 ? -0.666 12.511 -21.430 1.00 77.75 206 TYR A CA 1
ATOM 1467 C C . TYR A 1 206 ? -1.853 11.875 -22.171 1.00 77.75 206 TYR A C 1
ATOM 1469 O O . TYR A 1 206 ? -2.722 12.581 -22.678 1.00 77.75 206 TYR A O 1
ATOM 1477 N N . SER A 1 207 ? -1.902 10.542 -22.224 1.00 80.25 207 SER A N 1
ATOM 1478 C CA . SER A 1 207 ? -3.087 9.789 -22.654 1.00 80.25 207 SER A CA 1
ATOM 1479 C C . SER A 1 207 ? -3.683 9.062 -21.452 1.00 80.25 207 SER A C 1
ATOM 1481 O O . SER A 1 207 ? -3.187 8.008 -21.044 1.00 80.25 207 SER A O 1
ATOM 1483 N N . ALA A 1 208 ? -4.783 9.593 -20.915 1.00 81.00 208 ALA A N 1
ATOM 1484 C CA . ALA A 1 208 ? -5.532 8.953 -19.832 1.00 81.00 208 ALA A CA 1
ATOM 1485 C C . ALA A 1 208 ? -6.055 7.561 -20.234 1.00 81.00 208 ALA A C 1
ATOM 1487 O O . ALA A 1 208 ? -6.113 6.649 -19.414 1.00 81.00 208 ALA A O 1
ATOM 1488 N N . LYS A 1 209 ? -6.388 7.355 -21.518 1.00 84.69 209 LYS A N 1
ATOM 1489 C CA . LYS A 1 209 ? -6.959 6.088 -22.005 1.00 84.69 209 LYS A CA 1
ATOM 1490 C C . LYS A 1 209 ? -5.975 4.926 -21.923 1.00 84.69 209 LYS A C 1
ATOM 1492 O O . LYS A 1 209 ? -6.368 3.829 -21.533 1.00 84.69 209 LYS A O 1
ATOM 1497 N N . ILE A 1 210 ? -4.711 5.158 -22.285 1.00 83.88 210 ILE A N 1
ATOM 1498 C CA . ILE A 1 210 ? -3.665 4.128 -22.219 1.00 83.88 210 ILE A CA 1
ATOM 1499 C C . ILE A 1 210 ? -3.419 3.741 -20.759 1.00 83.88 210 ILE A C 1
ATOM 1501 O O . ILE A 1 210 ? -3.411 2.555 -20.432 1.00 83.88 210 ILE A O 1
ATOM 1505 N N . VAL A 1 211 ? -3.275 4.732 -19.872 1.00 84.56 211 VAL A N 1
ATOM 1506 C CA . VAL A 1 211 ? -3.023 4.492 -18.444 1.00 84.56 211 VAL A CA 1
ATOM 1507 C C . VAL A 1 211 ? -4.204 3.771 -17.796 1.00 84.56 211 VAL A C 1
ATOM 1509 O O . VAL A 1 211 ? -4.005 2.750 -17.141 1.00 84.56 211 VAL A O 1
ATOM 1512 N N . ARG A 1 212 ? -5.436 4.224 -18.050 1.00 87.06 212 ARG A N 1
ATOM 1513 C CA . ARG A 1 212 ? -6.653 3.563 -17.568 1.00 87.06 212 ARG A CA 1
ATOM 1514 C C . ARG A 1 212 ? -6.733 2.111 -18.032 1.00 87.06 212 ARG A C 1
ATOM 1516 O O . ARG A 1 212 ? -6.976 1.234 -17.211 1.00 87.06 212 ARG A O 1
ATOM 1523 N N . HIS A 1 213 ? -6.448 1.836 -19.306 1.00 84.44 213 HIS A N 1
ATOM 1524 C CA . HIS A 1 213 ? -6.462 0.466 -19.819 1.00 84.44 213 HIS A CA 1
ATOM 1525 C C . HIS A 1 213 ? -5.404 -0.422 -19.148 1.00 84.44 213 HIS A C 1
ATOM 1527 O O . HIS A 1 213 ? -5.668 -1.583 -18.845 1.00 84.44 213 HIS A O 1
ATOM 1533 N N . LEU A 1 214 ? -4.207 0.109 -18.886 1.00 84.38 214 LEU A N 1
ATOM 1534 C CA . LEU A 1 214 ? -3.152 -0.630 -18.186 1.00 84.38 214 LEU A CA 1
ATOM 1535 C C . LEU A 1 214 ? -3.511 -0.910 -16.717 1.00 84.38 214 LEU A C 1
ATOM 1537 O O . LEU A 1 214 ? -3.224 -2.003 -16.218 1.00 84.38 214 LEU A O 1
ATOM 1541 N N . LEU A 1 215 ? -4.171 0.037 -16.044 1.00 85.69 215 LEU A N 1
ATOM 1542 C CA . LEU A 1 215 ? -4.645 -0.116 -14.666 1.00 85.69 215 LEU A CA 1
ATOM 1543 C C . LEU A 1 215 ? -5.816 -1.098 -14.556 1.00 85.69 215 LEU A C 1
ATOM 1545 O O . LEU A 1 215 ? -5.794 -1.965 -13.686 1.00 85.69 215 LEU A O 1
ATOM 1549 N N . GLU A 1 216 ? -6.788 -1.043 -15.472 1.00 88.06 216 GLU A N 1
ATOM 1550 C CA . GLU A 1 216 ? -7.904 -2.002 -15.535 1.00 88.06 216 GLU A CA 1
ATOM 1551 C C . GLU A 1 216 ? -7.401 -3.446 -15.692 1.00 88.06 216 GLU A C 1
ATOM 1553 O O . GLU A 1 216 ? -7.962 -4.373 -15.108 1.00 88.06 216 GLU A O 1
ATOM 1558 N N . ARG A 1 217 ? -6.290 -3.643 -16.415 1.00 83.44 217 ARG A N 1
ATOM 1559 C CA . ARG A 1 217 ? -5.631 -4.952 -16.554 1.00 83.44 217 ARG A CA 1
ATOM 1560 C C . ARG A 1 217 ? -4.744 -5.349 -15.369 1.00 83.44 217 ARG A C 1
ATOM 1562 O O . ARG A 1 217 ? -4.172 -6.436 -15.409 1.00 83.44 217 ARG A O 1
ATOM 1569 N N . ARG A 1 218 ? -4.605 -4.498 -14.344 1.00 82.44 218 ARG A N 1
ATOM 1570 C CA . ARG A 1 218 ? -3.707 -4.689 -13.185 1.00 82.44 218 ARG A CA 1
ATOM 1571 C C . ARG A 1 218 ? -2.254 -4.984 -13.584 1.00 82.44 218 ARG A C 1
ATOM 1573 O O . ARG A 1 218 ? -1.561 -5.739 -12.915 1.00 82.44 218 ARG A O 1
ATOM 1580 N N . ALA A 1 219 ? -1.797 -4.411 -14.698 1.00 80.25 219 ALA A N 1
ATOM 1581 C CA . ALA A 1 219 ? -0.471 -4.686 -15.257 1.00 80.25 219 ALA A CA 1
ATOM 1582 C C . ALA A 1 219 ? 0.597 -3.659 -14.830 1.00 80.25 219 ALA A C 1
ATOM 1584 O O . ALA A 1 219 ? 1.705 -3.673 -15.362 1.00 80.25 219 ALA A O 1
ATOM 1585 N N . VAL A 1 220 ? 0.259 -2.740 -13.921 1.00 83.62 220 VAL A N 1
ATOM 1586 C CA . VAL A 1 220 ? 1.107 -1.609 -13.528 1.00 83.62 220 VAL A CA 1
ATOM 1587 C C . VAL A 1 220 ? 1.618 -1.807 -12.107 1.00 83.62 220 VAL A C 1
ATOM 1589 O O . VAL A 1 220 ? 0.819 -1.932 -11.183 1.00 83.62 220 VAL A O 1
ATOM 1592 N N . ASN A 1 221 ? 2.938 -1.741 -11.938 1.00 84.69 221 ASN A N 1
ATOM 1593 C CA . ASN A 1 221 ? 3.590 -1.679 -10.630 1.00 84.69 221 ASN A CA 1
ATOM 1594 C C . ASN A 1 221 ? 4.177 -0.281 -10.406 1.00 84.69 221 ASN A C 1
ATOM 1596 O O . ASN A 1 221 ? 4.634 0.359 -11.355 1.00 84.69 221 ASN A O 1
ATOM 1600 N N . SER A 1 222 ? 4.243 0.182 -9.152 1.00 80.56 222 SER A N 1
ATOM 1601 C CA . SER A 1 222 ? 4.806 1.508 -8.844 1.00 80.56 222 SER A CA 1
ATOM 1602 C C . SER A 1 222 ? 6.294 1.637 -9.195 1.00 80.56 222 SER A C 1
ATOM 1604 O O . SER A 1 222 ? 6.775 2.753 -9.369 1.00 80.56 222 SER A O 1
ATOM 1606 N N . SER A 1 223 ? 7.027 0.525 -9.316 1.00 81.12 223 SER A N 1
ATOM 1607 C CA . SER A 1 223 ? 8.442 0.518 -9.709 1.00 81.12 223 SER A CA 1
ATOM 1608 C C . SER A 1 223 ? 8.675 0.786 -11.198 1.00 81.12 223 SER A C 1
ATOM 1610 O O . SER A 1 223 ? 9.815 1.002 -11.591 1.00 81.12 223 SER A O 1
ATOM 1612 N N . MET A 1 224 ? 7.628 0.747 -12.029 1.00 80.81 224 MET A N 1
ATOM 1613 C CA . MET A 1 224 ? 7.740 0.947 -13.481 1.00 80.81 224 MET A CA 1
ATOM 1614 C C . MET A 1 224 ? 7.895 2.419 -13.881 1.00 80.81 224 MET A C 1
ATOM 1616 O O . MET A 1 224 ? 8.177 2.706 -15.041 1.00 80.81 224 MET A O 1
ATOM 1620 N N . VAL A 1 225 ? 7.658 3.353 -12.957 1.00 81.06 225 VAL A N 1
ATOM 1621 C CA . VAL A 1 225 ? 7.726 4.794 -13.219 1.00 81.06 225 VAL A CA 1
ATOM 1622 C C . VAL A 1 225 ? 8.745 5.420 -12.279 1.00 81.06 225 VAL A C 1
ATOM 1624 O O . VAL A 1 225 ? 8.628 5.329 -11.055 1.00 81.06 225 VAL A O 1
ATOM 1627 N N . GLU A 1 226 ? 9.742 6.089 -12.852 1.00 74.06 226 GLU A N 1
ATOM 1628 C CA . GLU A 1 226 ? 10.725 6.845 -12.083 1.00 74.06 226 GLU A CA 1
ATOM 1629 C C . GLU A 1 226 ? 10.035 8.011 -11.353 1.00 74.06 226 GLU A C 1
ATOM 1631 O O . GLU A 1 226 ? 9.423 8.884 -11.969 1.00 74.06 226 GLU A O 1
ATOM 1636 N N . GLY A 1 227 ? 10.117 8.017 -10.020 1.00 72.69 227 GLY A N 1
ATOM 1637 C CA . GLY A 1 227 ? 9.458 9.020 -9.172 1.00 72.69 227 GLY A CA 1
ATOM 1638 C C . GLY A 1 227 ? 8.047 8.653 -8.698 1.00 72.69 227 GLY A C 1
ATOM 1639 O O . GLY A 1 227 ? 7.418 9.477 -8.040 1.00 72.69 227 GLY A O 1
ATOM 1640 N N . GLY A 1 228 ? 7.579 7.432 -8.978 1.00 82.38 228 GLY A N 1
ATOM 1641 C CA . GLY A 1 228 ? 6.310 6.903 -8.478 1.00 82.38 228 GLY A CA 1
ATOM 1642 C C . GLY A 1 228 ? 5.115 7.221 -9.379 1.00 82.38 228 GLY A C 1
ATOM 1643 O O . GLY A 1 228 ? 5.020 8.283 -9.997 1.00 82.38 228 GLY A O 1
ATOM 1644 N N . LEU A 1 229 ? 4.164 6.286 -9.437 1.00 83.50 229 LEU A N 1
ATOM 1645 C CA . LEU A 1 229 ? 2.948 6.422 -10.245 1.00 83.50 229 LEU A CA 1
ATOM 1646 C C . LEU A 1 229 ? 2.036 7.542 -9.716 1.00 83.50 229 LEU A C 1
ATOM 1648 O O . LEU A 1 229 ? 1.515 8.349 -10.484 1.00 83.50 229 LEU A O 1
ATOM 1652 N N . LEU A 1 230 ? 1.856 7.603 -8.396 1.00 84.44 230 LEU A N 1
ATOM 1653 C CA . LEU A 1 230 ? 0.935 8.537 -7.750 1.00 84.44 230 LEU A CA 1
ATOM 1654 C C . LEU A 1 230 ? 1.384 10.002 -7.862 1.00 84.44 230 LEU A C 1
ATOM 1656 O O . LEU A 1 230 ? 0.545 10.825 -8.222 1.00 84.44 230 LEU A O 1
ATOM 1660 N N . PRO A 1 231 ? 2.663 10.372 -7.643 1.00 84.88 231 PRO A N 1
ATOM 1661 C CA . PRO A 1 231 ? 3.120 11.746 -7.855 1.00 84.88 231 PRO A CA 1
ATOM 1662 C C . PRO A 1 231 ? 2.985 12.208 -9.310 1.00 84.88 231 PRO A C 1
ATOM 1664 O O . PRO A 1 231 ? 2.619 13.360 -9.548 1.00 84.88 231 PRO A O 1
ATOM 1667 N N . ALA A 1 232 ? 3.228 11.313 -10.276 1.00 82.50 232 ALA A N 1
ATOM 1668 C CA . ALA A 1 232 ? 3.087 11.611 -11.701 1.00 82.50 232 ALA A CA 1
ATOM 1669 C C . ALA A 1 232 ? 1.623 11.873 -12.096 1.00 82.50 232 ALA A C 1
ATOM 1671 O O . ALA A 1 232 ? 1.346 12.836 -12.811 1.00 82.50 232 ALA A O 1
ATOM 1672 N N . LEU A 1 233 ? 0.682 11.072 -11.583 1.00 83.56 233 LEU A N 1
ATOM 1673 C CA . LEU A 1 233 ? -0.754 11.296 -11.778 1.00 83.56 233 LEU A CA 1
ATOM 1674 C C . LEU A 1 233 ? -1.250 12.540 -11.027 1.00 83.56 233 LEU A C 1
ATOM 1676 O O . LEU A 1 233 ? -2.033 13.318 -11.567 1.00 83.56 233 LEU A O 1
ATOM 1680 N N . ALA A 1 234 ? -0.740 12.785 -9.817 1.00 84.06 234 ALA A N 1
ATOM 1681 C CA . ALA A 1 234 ? -1.081 13.963 -9.021 1.00 84.06 234 ALA A CA 1
ATOM 1682 C C . ALA A 1 234 ? -0.692 15.273 -9.715 1.00 84.06 234 ALA A C 1
ATOM 1684 O O . ALA A 1 234 ? -1.389 16.270 -9.574 1.00 84.06 234 ALA A O 1
ATOM 1685 N N . ALA A 1 235 ? 0.423 15.284 -10.452 1.00 82.88 235 ALA A N 1
ATOM 1686 C CA . ALA A 1 235 ? 0.861 16.443 -11.229 1.00 82.88 235 ALA A CA 1
ATOM 1687 C C . ALA A 1 235 ? -0.051 16.743 -12.435 1.00 82.88 235 ALA A C 1
ATOM 1689 O O . ALA A 1 235 ? 0.052 17.815 -13.025 1.00 82.88 235 ALA A O 1
ATOM 1690 N N . ARG A 1 236 ? -0.914 15.793 -12.817 1.00 79.31 236 ARG A N 1
ATOM 1691 C CA . ARG A 1 236 ? -1.862 15.900 -13.936 1.00 79.31 236 ARG A CA 1
ATOM 1692 C C . ARG A 1 236 ? -3.308 16.094 -13.492 1.00 79.31 236 ARG A C 1
ATOM 1694 O O . ARG A 1 236 ? -4.160 16.255 -14.354 1.00 79.31 236 ARG A O 1
ATOM 1701 N N . GLU A 1 237 ? -3.567 16.072 -12.184 1.00 80.19 237 GLU A N 1
ATOM 1702 C CA . GLU A 1 237 ? -4.900 16.236 -11.584 1.00 80.19 237 GLU A CA 1
ATOM 1703 C C . GLU A 1 237 ? -5.953 15.214 -12.075 1.00 80.19 237 GLU A C 1
ATOM 1705 O O . GLU A 1 237 ? -7.154 15.460 -11.994 1.00 80.19 237 GLU A O 1
ATOM 1710 N N . ASP A 1 238 ? -5.523 14.035 -12.549 1.00 83.62 238 ASP A N 1
ATOM 1711 C CA . ASP A 1 238 ? -6.418 12.958 -13.002 1.00 83.62 238 ASP A CA 1
ATOM 1712 C C . ASP A 1 238 ? -6.822 12.048 -11.829 1.00 83.62 238 ASP A C 1
ATOM 1714 O O . ASP A 1 238 ? -6.223 11.001 -11.559 1.00 83.62 238 ASP A O 1
ATOM 1718 N N . TRP A 1 239 ? -7.837 12.488 -11.087 1.00 84.69 239 TRP A N 1
ATOM 1719 C CA . TRP A 1 239 ? -8.297 11.825 -9.867 1.00 84.69 239 TRP A CA 1
ATOM 1720 C C . TRP A 1 239 ? -9.035 10.505 -10.106 1.00 84.69 239 TRP A C 1
ATOM 1722 O O . TRP A 1 239 ? -8.968 9.614 -9.256 1.00 84.69 239 TRP A O 1
ATOM 1732 N N . GLU A 1 240 ? -9.694 10.339 -11.255 1.00 86.19 240 GLU A N 1
ATOM 1733 C CA . GLU A 1 240 ? -10.355 9.077 -11.613 1.00 86.19 240 GLU A CA 1
ATOM 1734 C C . GLU A 1 240 ? -9.325 7.957 -11.786 1.00 86.19 240 GLU A C 1
ATOM 1736 O O . GLU A 1 240 ? -9.485 6.856 -11.250 1.00 86.19 240 GLU A O 1
ATOM 1741 N N . THR A 1 241 ? -8.226 8.262 -12.478 1.00 87.62 241 THR A N 1
ATOM 1742 C CA . THR A 1 241 ? -7.127 7.320 -12.698 1.00 87.62 241 THR A CA 1
ATOM 1743 C C . THR A 1 241 ? -6.389 7.006 -11.392 1.00 87.62 241 THR A C 1
ATOM 1745 O O . THR A 1 241 ? -6.000 5.859 -11.174 1.00 87.62 241 THR A O 1
ATOM 1748 N N . ILE A 1 242 ? -6.260 7.976 -10.476 1.00 87.69 242 ILE A N 1
ATOM 1749 C CA . ILE A 1 242 ? -5.703 7.754 -9.127 1.00 87.69 242 ILE A CA 1
ATOM 1750 C C . ILE A 1 242 ? -6.590 6.811 -8.304 1.00 87.69 242 ILE A C 1
ATOM 1752 O O . ILE A 1 242 ? -6.084 5.856 -7.713 1.00 87.69 242 ILE A O 1
ATOM 1756 N N . ALA A 1 243 ? -7.906 7.045 -8.278 1.00 87.06 243 ALA A N 1
ATOM 1757 C CA . ALA A 1 243 ? -8.845 6.195 -7.546 1.00 87.06 243 ALA A CA 1
ATOM 1758 C C . ALA A 1 243 ? -8.854 4.758 -8.091 1.00 87.06 243 ALA A C 1
ATOM 1760 O O . ALA A 1 243 ? -8.916 3.792 -7.326 1.00 87.06 243 ALA A O 1
ATOM 1761 N N . LEU A 1 244 ? -8.742 4.604 -9.415 1.00 87.12 244 LEU A N 1
ATOM 1762 C CA . LEU A 1 244 ? -8.573 3.298 -10.043 1.00 87.12 244 LEU A CA 1
ATOM 1763 C C . LEU A 1 244 ? -7.243 2.653 -9.630 1.00 87.12 244 LEU A C 1
ATOM 1765 O O . LEU A 1 244 ? -7.245 1.496 -9.214 1.00 87.12 244 LEU A O 1
ATOM 1769 N N . ALA A 1 245 ? -6.136 3.402 -9.668 1.00 87.75 245 ALA A N 1
ATOM 1770 C CA . ALA A 1 245 ? -4.814 2.902 -9.301 1.00 87.75 245 ALA A CA 1
ATOM 1771 C C . ALA A 1 245 ? -4.767 2.370 -7.862 1.00 87.75 245 ALA A C 1
ATOM 1773 O O . ALA A 1 245 ? -4.233 1.287 -7.645 1.00 87.75 245 ALA A O 1
ATOM 1774 N N . MET A 1 246 ? -5.385 3.062 -6.899 1.00 86.75 246 MET A N 1
ATOM 1775 C CA . MET A 1 246 ? -5.438 2.599 -5.504 1.00 86.75 246 MET A CA 1
ATOM 1776 C C . MET A 1 246 ? -6.245 1.309 -5.312 1.00 86.75 246 MET A C 1
ATOM 1778 O O . MET A 1 246 ? -6.001 0.569 -4.364 1.00 86.75 246 MET A O 1
ATOM 1782 N N . ARG A 1 247 ? -7.190 1.009 -6.213 1.00 88.88 247 ARG A N 1
ATOM 1783 C CA . ARG A 1 247 ? -7.972 -0.239 -6.184 1.00 88.88 247 ARG A CA 1
ATOM 1784 C C . ARG A 1 247 ? -7.269 -1.396 -6.891 1.00 88.88 247 ARG A C 1
ATOM 1786 O O . ARG A 1 247 ? -7.511 -2.553 -6.555 1.00 88.88 247 ARG A O 1
ATOM 1793 N N . THR A 1 248 ? -6.466 -1.106 -7.913 1.00 87.88 248 THR A N 1
ATOM 1794 C CA . THR A 1 248 ? -5.888 -2.129 -8.797 1.00 87.88 248 THR A CA 1
ATOM 1795 C C . THR A 1 248 ? -4.433 -2.462 -8.490 1.00 87.88 248 THR A C 1
ATOM 1797 O O . THR A 1 248 ? -4.016 -3.584 -8.771 1.00 87.88 248 THR A O 1
ATOM 1800 N N . VAL A 1 249 ? -3.659 -1.508 -7.964 1.00 86.88 249 VAL A N 1
ATOM 1801 C CA . VAL A 1 249 ? -2.212 -1.639 -7.733 1.00 86.88 249 VAL A CA 1
ATOM 1802 C C . VAL A 1 249 ? -1.961 -1.980 -6.266 1.00 86.88 249 VAL A C 1
ATOM 1804 O O . VAL A 1 249 ? -2.307 -1.200 -5.387 1.00 86.88 249 VAL A O 1
ATOM 1807 N N . SER A 1 250 ? -1.341 -3.132 -6.002 1.00 83.50 250 SER A N 1
ATOM 1808 C CA . SER A 1 250 ? -0.995 -3.587 -4.644 1.00 83.50 250 SER A CA 1
ATOM 1809 C C . SER A 1 250 ? 0.278 -2.957 -4.077 1.00 83.50 250 SER A C 1
ATOM 1811 O O . SER A 1 250 ? 0.511 -3.044 -2.878 1.00 83.50 250 SER A O 1
ATOM 1813 N N . ASP A 1 251 ? 1.103 -2.358 -4.939 1.00 85.62 251 ASP A N 1
ATOM 1814 C CA . ASP A 1 251 ? 2.483 -1.971 -4.626 1.00 85.62 251 ASP A CA 1
ATOM 1815 C C . ASP A 1 251 ? 2.660 -0.444 -4.652 1.00 85.62 251 ASP A C 1
ATOM 1817 O O . ASP A 1 251 ? 3.577 0.080 -5.283 1.00 85.62 251 ASP A O 1
ATOM 1821 N N . LEU A 1 252 ? 1.751 0.298 -4.025 1.00 87.81 252 LEU A N 1
ATOM 1822 C CA . LEU A 1 252 ? 1.843 1.749 -3.852 1.00 87.81 252 LEU A CA 1
ATOM 1823 C C . LEU A 1 252 ? 2.626 2.104 -2.575 1.00 87.81 252 LEU A C 1
ATOM 1825 O O . LEU A 1 252 ? 2.296 1.610 -1.494 1.00 87.81 252 LEU A O 1
ATOM 1829 N N . PRO A 1 253 ? 3.637 2.986 -2.662 1.00 90.00 253 PRO A N 1
ATOM 1830 C CA . PRO A 1 253 ? 4.375 3.431 -1.488 1.00 90.00 253 PRO A CA 1
ATOM 1831 C C . PRO A 1 253 ? 3.492 4.307 -0.590 1.00 90.00 253 PRO A C 1
ATOM 1833 O O . PRO A 1 253 ? 2.869 5.269 -1.046 1.00 90.00 253 PRO A O 1
ATOM 1836 N N . GLU A 1 254 ? 3.507 4.044 0.718 1.00 89.94 254 GLU A N 1
ATOM 1837 C CA . GLU A 1 254 ? 2.683 4.770 1.696 1.00 89.94 254 GLU A CA 1
ATOM 1838 C C . GLU A 1 254 ? 3.062 6.255 1.797 1.00 89.94 254 GLU A C 1
ATOM 1840 O O . GLU A 1 254 ? 2.264 7.101 2.195 1.00 89.94 254 GLU A O 1
ATOM 1845 N N . THR A 1 255 ? 4.291 6.604 1.408 1.00 91.69 255 THR A N 1
ATOM 1846 C CA . THR A 1 255 ? 4.717 8.008 1.343 1.00 91.69 255 THR A CA 1
ATOM 1847 C C . THR A 1 255 ? 3.894 8.793 0.325 1.00 91.69 255 THR A C 1
ATOM 1849 O O . THR A 1 255 ? 3.536 9.938 0.599 1.00 91.69 255 THR A O 1
ATOM 1852 N N . ASP A 1 256 ? 3.545 8.184 -0.807 1.00 90.38 256 ASP A N 1
ATOM 1853 C CA . ASP A 1 256 ? 2.846 8.879 -1.885 1.00 90.38 256 ASP A CA 1
ATOM 1854 C C . ASP A 1 256 ? 1.337 8.939 -1.630 1.00 90.38 256 ASP A C 1
ATOM 1856 O O . ASP A 1 256 ? 0.707 9.961 -1.909 1.00 90.38 256 ASP A O 1
ATOM 1860 N N . THR A 1 257 ? 0.754 7.891 -1.035 1.00 91.00 257 THR A N 1
ATOM 1861 C CA . THR A 1 257 ? -0.671 7.874 -0.660 1.00 91.00 257 THR A CA 1
ATOM 1862 C C . THR A 1 257 ? -0.982 8.931 0.402 1.00 91.00 257 THR A C 1
ATOM 1864 O O . THR A 1 257 ? -1.937 9.693 0.256 1.00 91.00 257 THR A O 1
ATOM 1867 N N . ILE A 1 258 ? -0.133 9.068 1.426 1.00 91.44 258 ILE A N 1
ATOM 1868 C CA . ILE A 1 258 ? -0.273 10.109 2.456 1.00 91.44 258 ILE A CA 1
ATOM 1869 C C . ILE A 1 258 ? 0.023 11.507 1.888 1.00 91.44 258 ILE A C 1
ATOM 1871 O O . ILE A 1 258 ? -0.636 12.476 2.268 1.00 91.44 258 ILE A O 1
ATOM 1875 N N . ALA A 1 259 ? 0.974 11.646 0.957 1.00 91.06 259 ALA A N 1
ATOM 1876 C CA . ALA A 1 259 ? 1.212 12.923 0.279 1.00 91.06 259 ALA A CA 1
ATOM 1877 C C . ALA A 1 259 ? -0.011 13.373 -0.541 1.00 91.06 259 ALA A C 1
ATOM 1879 O O . ALA A 1 259 ? -0.364 14.554 -0.529 1.00 91.06 259 ALA A O 1
ATOM 1880 N N . LEU A 1 260 ? -0.690 12.440 -1.214 1.00 88.69 260 LEU A N 1
ATOM 1881 C CA . LEU A 1 260 ? -1.965 12.699 -1.881 1.00 88.69 260 LEU A CA 1
ATOM 1882 C C . LEU A 1 260 ? -3.073 13.057 -0.888 1.00 88.69 260 LEU A C 1
ATOM 1884 O O . LEU A 1 260 ? -3.772 14.043 -1.108 1.00 88.69 260 LEU A O 1
ATOM 1888 N N . LEU A 1 261 ? -3.188 12.327 0.226 1.00 89.19 261 LEU A N 1
ATOM 1889 C CA . LEU A 1 261 ? -4.159 12.628 1.281 1.00 89.19 261 LEU A CA 1
ATOM 1890 C C . LEU A 1 261 ? -3.990 14.058 1.812 1.00 89.19 261 LEU A C 1
ATOM 1892 O O . LEU A 1 261 ? -4.975 14.772 1.967 1.00 89.19 261 LEU A O 1
ATOM 1896 N N . SER A 1 262 ? -2.747 14.502 2.019 1.00 89.38 262 SER A N 1
ATOM 1897 C CA . SER A 1 262 ? -2.420 15.876 2.428 1.00 89.38 262 SER A CA 1
ATOM 1898 C C . SER A 1 262 ? -2.939 16.916 1.426 1.00 89.38 262 SER A C 1
ATOM 1900 O O . SER A 1 262 ? -3.562 17.905 1.816 1.00 89.38 262 SER A O 1
ATOM 1902 N N . LYS A 1 263 ? -2.763 16.669 0.118 1.00 87.06 263 LYS A N 1
ATOM 1903 C CA . LYS A 1 263 ? -3.282 17.547 -0.946 1.00 87.06 263 LYS A CA 1
ATOM 1904 C C . LYS A 1 263 ? -4.811 17.585 -0.969 1.00 87.06 263 LYS A C 1
ATOM 1906 O O . LYS A 1 263 ? -5.377 18.671 -1.070 1.00 87.06 263 LYS A O 1
ATOM 1911 N N . VAL A 1 264 ? -5.470 16.430 -0.848 1.00 87.38 264 VAL A N 1
ATOM 1912 C CA . VAL A 1 264 ? -6.941 16.330 -0.823 1.00 87.38 264 VAL A CA 1
ATOM 1913 C C . VAL A 1 264 ? -7.508 17.017 0.422 1.00 87.38 264 VAL A C 1
ATOM 1915 O O . VAL A 1 264 ? -8.457 17.788 0.312 1.00 87.38 264 VAL A O 1
ATOM 1918 N N . ALA A 1 265 ? -6.896 16.821 1.592 1.00 86.44 265 ALA A N 1
ATOM 1919 C CA . ALA A 1 265 ? -7.305 17.480 2.831 1.00 86.44 265 ALA A CA 1
ATOM 1920 C C . ALA A 1 265 ? -7.131 19.008 2.758 1.00 86.44 265 ALA A C 1
ATOM 1922 O O . ALA A 1 265 ? -8.027 19.754 3.156 1.00 86.44 265 ALA A O 1
ATOM 1923 N N . ALA A 1 266 ? -6.020 19.486 2.188 1.00 86.00 266 ALA A N 1
ATOM 1924 C CA . ALA A 1 266 ? -5.791 20.913 1.975 1.00 86.00 266 ALA A CA 1
ATOM 1925 C C . ALA A 1 266 ? -6.799 21.526 0.986 1.00 86.00 266 ALA A C 1
ATOM 1927 O O . ALA A 1 266 ? -7.279 22.637 1.214 1.00 86.00 266 ALA A O 1
ATOM 1928 N N . ALA A 1 267 ? -7.148 20.812 -0.089 1.00 84.44 267 ALA A N 1
ATOM 1929 C CA . ALA A 1 267 ? -8.172 21.245 -1.040 1.00 84.44 267 ALA A CA 1
ATOM 1930 C C . ALA A 1 267 ? -9.567 21.275 -0.399 1.00 84.44 267 ALA A C 1
ATOM 1932 O O . ALA A 1 267 ? -10.287 22.261 -0.538 1.00 84.44 267 ALA A O 1
ATOM 1933 N N . HIS A 1 268 ? -9.917 20.247 0.378 1.00 82.81 268 HIS A N 1
ATOM 1934 C CA . HIS A 1 268 ? -11.185 20.195 1.101 1.00 82.81 268 HIS A CA 1
ATOM 1935 C C . HIS A 1 268 ? -11.318 21.347 2.100 1.00 82.81 268 HIS A C 1
ATOM 1937 O O . HIS A 1 268 ? -12.370 21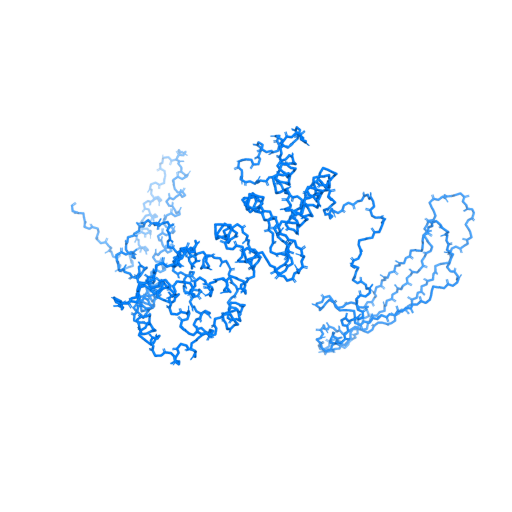.966 2.179 1.00 82.81 268 HIS A O 1
ATOM 1943 N N . ARG A 1 269 ? -10.237 21.704 2.803 1.00 81.94 269 ARG A N 1
ATOM 1944 C CA . ARG A 1 269 ? -10.230 22.850 3.718 1.00 81.94 269 ARG A CA 1
ATOM 1945 C C . ARG A 1 269 ? -10.452 24.185 3.006 1.00 81.94 269 ARG A C 1
ATOM 1947 O O . ARG A 1 269 ? -11.119 25.046 3.562 1.00 81.94 269 ARG A O 1
ATOM 1954 N N . ARG A 1 270 ? -9.896 24.372 1.805 1.00 81.69 270 ARG A N 1
ATOM 1955 C CA . ARG A 1 270 ? -10.132 25.590 1.005 1.00 81.69 270 ARG A CA 1
ATOM 1956 C C . ARG A 1 270 ? -11.574 25.693 0.517 1.00 81.69 270 ARG A C 1
ATOM 1958 O O . ARG A 1 270 ? -12.079 26.797 0.387 1.00 81.69 270 ARG A O 1
ATOM 1965 N N . ASN A 1 271 ? -12.203 24.550 0.262 1.00 75.06 271 ASN A N 1
ATOM 1966 C CA . ASN A 1 271 ? -13.578 24.465 -0.222 1.00 75.06 271 ASN A CA 1
ATOM 1967 C C . ASN A 1 271 ? -14.608 24.346 0.912 1.00 75.06 271 ASN A C 1
ATOM 1969 O O . ASN A 1 271 ? -15.806 24.340 0.638 1.00 75.06 271 ASN A O 1
ATOM 1973 N N . ALA A 1 272 ? -14.168 24.201 2.166 1.00 72.44 272 ALA A N 1
ATOM 1974 C CA . ALA A 1 272 ? -15.065 24.125 3.304 1.00 72.44 272 ALA A CA 1
ATOM 1975 C C . ALA A 1 272 ? -15.790 25.474 3.444 1.00 72.44 272 ALA A C 1
ATOM 1977 O O . ALA A 1 272 ? -15.117 26.507 3.485 1.00 72.44 272 ALA A O 1
ATOM 1978 N N . PRO A 1 273 ? -17.133 25.483 3.504 1.00 59.22 273 PRO A N 1
ATOM 1979 C CA . PRO A 1 273 ? -17.892 26.711 3.666 1.00 59.22 273 PRO A CA 1
ATOM 1980 C C . PRO A 1 273 ? -17.549 27.301 5.032 1.00 59.22 273 PRO A C 1
ATOM 1982 O O . PRO A 1 273 ? -17.908 26.760 6.076 1.00 59.22 273 PRO A O 1
ATOM 1985 N N . THR A 1 274 ? -16.787 28.385 5.037 1.00 55.50 274 THR A N 1
ATOM 1986 C CA . THR A 1 274 ? -16.694 29.250 6.206 1.00 55.50 274 THR A CA 1
ATOM 1987 C C . THR A 1 274 ? -18.027 29.980 6.341 1.00 55.50 274 THR A C 1
ATOM 1989 O O . THR A 1 274 ? -18.459 30.593 5.371 1.00 55.50 274 THR A O 1
ATOM 1992 N N . ASP A 1 275 ? -18.637 29.947 7.529 1.00 52.44 275 ASP A N 1
ATOM 1993 C CA . ASP A 1 275 ? -19.881 30.654 7.917 1.00 52.44 275 ASP A CA 1
ATOM 1994 C C . ASP A 1 275 ? -19.839 32.194 7.736 1.00 52.44 275 ASP A C 1
ATOM 1996 O O . ASP A 1 275 ? -20.788 32.891 8.090 1.00 52.44 275 ASP A O 1
ATOM 2000 N N . ASP A 1 276 ? -18.754 32.748 7.188 1.00 48.06 276 ASP A N 1
ATOM 2001 C CA . ASP A 1 276 ? -18.669 34.158 6.816 1.00 48.06 276 ASP A CA 1
ATOM 2002 C C . ASP A 1 276 ? -19.339 34.377 5.451 1.00 48.06 276 ASP A C 1
ATOM 2004 O O . ASP A 1 276 ? -18.746 34.189 4.386 1.00 48.06 276 ASP A O 1
ATOM 2008 N N . ASP A 1 277 ? -20.591 34.825 5.521 1.00 48.69 277 ASP A N 1
ATOM 2009 C CA . ASP A 1 277 ? -21.508 35.267 4.460 1.00 48.69 277 ASP A CA 1
ATOM 2010 C C . ASP A 1 277 ? -20.998 36.511 3.681 1.00 48.69 277 ASP A C 1
ATOM 2012 O O . ASP A 1 277 ? -21.742 37.425 3.328 1.00 48.69 277 ASP A O 1
ATOM 2016 N N . SER A 1 278 ? -19.682 36.646 3.479 1.00 47.84 278 SER A N 1
ATOM 2017 C CA . SER A 1 278 ? -19.054 37.866 2.953 1.00 47.84 278 SER A CA 1
ATOM 2018 C C . SER A 1 278 ? -17.760 37.615 2.181 1.00 47.84 278 SER A C 1
ATOM 2020 O O . SER A 1 278 ? -16.735 38.254 2.419 1.00 47.84 278 SER A O 1
ATOM 2022 N N . ALA A 1 279 ? -17.806 36.753 1.166 1.00 48.34 279 ALA A N 1
ATOM 2023 C CA . ALA A 1 279 ? -16.817 36.829 0.097 1.00 48.34 279 ALA A CA 1
ATOM 2024 C C . ALA A 1 279 ? -17.424 36.474 -1.263 1.00 48.34 279 ALA A C 1
ATOM 2026 O O . ALA A 1 279 ? -17.745 35.322 -1.540 1.00 48.34 279 ALA A O 1
ATOM 2027 N N . MET A 1 280 ? -17.519 37.478 -2.138 1.00 57.91 280 MET A N 1
ATOM 2028 C CA . MET A 1 280 ? -17.791 37.333 -3.570 1.00 57.91 280 MET A CA 1
ATOM 2029 C C . MET A 1 280 ? -16.655 36.543 -4.254 1.00 57.91 280 MET A C 1
ATOM 2031 O O . MET A 1 280 ? -15.796 37.126 -4.909 1.00 57.91 280 MET A O 1
ATOM 2035 N N . HIS A 1 281 ? -16.600 35.220 -4.076 1.00 47.22 281 HIS A N 1
ATOM 2036 C CA . HIS A 1 281 ? -15.663 34.341 -4.784 1.00 47.22 281 HIS A CA 1
ATOM 2037 C C . HIS A 1 281 ? -16.291 33.872 -6.100 1.00 47.22 281 HIS A C 1
ATOM 2039 O O . HIS A 1 281 ? -16.941 32.833 -6.157 1.00 47.22 281 HIS A O 1
ATOM 2045 N N . ILE A 1 282 ? -16.107 34.663 -7.160 1.00 51.66 282 ILE A N 1
ATOM 2046 C CA . ILE A 1 282 ? -16.651 34.378 -8.500 1.00 51.66 282 ILE A CA 1
ATOM 2047 C C . ILE A 1 282 ? -15.734 33.459 -9.339 1.00 51.66 282 ILE A C 1
ATOM 2049 O O . ILE A 1 282 ? -16.211 32.866 -10.297 1.00 51.66 282 ILE A O 1
ATOM 2053 N N . ASP A 1 283 ? -14.479 33.203 -8.940 1.00 43.97 283 ASP A N 1
ATOM 2054 C CA . ASP A 1 283 ? -13.515 32.490 -9.807 1.00 43.97 283 ASP A CA 1
ATOM 2055 C C . ASP A 1 283 ? -12.893 31.208 -9.210 1.00 43.97 283 ASP A C 1
ATOM 2057 O O . ASP A 1 283 ? -11.843 30.751 -9.670 1.00 43.97 283 ASP A O 1
ATOM 2061 N N . ALA A 1 284 ? -13.508 30.576 -8.201 1.00 49.31 284 ALA A N 1
ATOM 2062 C CA . ALA A 1 284 ? -13.036 29.272 -7.723 1.00 49.31 284 ALA A CA 1
ATOM 2063 C C . ALA A 1 284 ? -13.424 28.174 -8.730 1.00 49.31 284 ALA A C 1
ATOM 2065 O O . ALA A 1 284 ? -14.422 27.477 -8.560 1.00 49.31 284 ALA A O 1
ATOM 2066 N N . ALA A 1 285 ? -12.640 28.042 -9.805 1.00 45.50 285 ALA A N 1
ATOM 2067 C CA . ALA A 1 285 ? -12.733 26.931 -10.741 1.00 45.50 285 ALA A CA 1
ATOM 2068 C C . ALA A 1 285 ? -12.788 25.625 -9.937 1.00 45.50 285 ALA A C 1
ATOM 2070 O O . ALA A 1 285 ? -11.850 25.304 -9.202 1.00 45.50 285 ALA A O 1
ATOM 2071 N N . SER A 1 286 ? -13.912 24.908 -10.022 1.00 49.69 286 SER A N 1
ATOM 2072 C CA . SER A 1 286 ? -14.130 23.666 -9.290 1.00 49.69 286 SER A CA 1
ATOM 2073 C C . SER A 1 286 ? -13.096 22.641 -9.748 1.00 49.69 286 SER A C 1
ATOM 2075 O O . SER A 1 286 ? -13.279 21.956 -10.755 1.00 49.69 286 SER A O 1
ATOM 2077 N N . SER A 1 287 ? -11.968 22.569 -9.047 1.00 55.88 287 SER A N 1
ATOM 2078 C CA . SER A 1 287 ? -11.012 21.492 -9.273 1.00 55.88 287 SER A CA 1
ATOM 2079 C C . SER A 1 287 ? -11.743 20.156 -9.053 1.00 55.88 287 SER A C 1
ATOM 2081 O O . SER A 1 287 ? -12.516 20.044 -8.097 1.00 55.88 287 SER A O 1
ATOM 2083 N N . PRO A 1 288 ? -11.561 19.154 -9.930 1.00 64.75 288 PRO A N 1
ATOM 2084 C CA . PRO A 1 288 ? -12.268 17.872 -9.877 1.00 64.75 288 PRO A CA 1
ATOM 2085 C C . PRO A 1 288 ? -11.723 16.972 -8.755 1.00 64.75 288 PRO A C 1
ATOM 2087 O O . PRO A 1 288 ? -11.394 15.810 -8.971 1.00 64.75 288 PRO A O 1
ATOM 2090 N N . THR A 1 289 ? -11.555 17.509 -7.547 1.00 71.38 289 THR A N 1
ATOM 2091 C CA . THR A 1 289 ? -11.029 16.767 -6.401 1.00 71.38 289 THR A CA 1
ATOM 2092 C C . THR A 1 289 ? -12.064 15.761 -5.897 1.00 71.38 289 THR A C 1
ATOM 2094 O O . THR A 1 289 ? -13.231 16.132 -5.736 1.00 71.38 289 THR A O 1
ATOM 2097 N N . PRO A 1 290 ? -11.666 14.512 -5.596 1.00 78.38 290 PRO A N 1
ATOM 2098 C CA . PRO A 1 290 ? -12.575 13.507 -5.069 1.00 78.38 290 PRO A CA 1
ATOM 2099 C C . PRO A 1 290 ? -13.045 13.894 -3.664 1.00 78.38 290 PRO A C 1
ATOM 2101 O O . PRO A 1 290 ? -12.330 14.562 -2.912 1.00 78.38 290 PRO A O 1
ATOM 2104 N N . ALA A 1 291 ? -14.237 13.428 -3.289 1.00 83.12 291 ALA A N 1
ATOM 2105 C CA . ALA A 1 291 ? -14.738 13.593 -1.932 1.00 83.12 291 ALA A CA 1
ATOM 2106 C C . ALA A 1 291 ? -13.761 12.967 -0.921 1.00 83.12 291 ALA A C 1
ATOM 2108 O O . ALA A 1 291 ? -13.329 11.821 -1.086 1.00 83.12 291 ALA A O 1
ATOM 2109 N N . LEU A 1 292 ? -13.437 13.715 0.141 1.00 83.50 292 LEU A N 1
ATOM 2110 C CA . LEU A 1 292 ? -12.478 13.296 1.169 1.00 83.50 292 LEU A CA 1
ATOM 2111 C C . LEU A 1 292 ? -12.853 11.933 1.766 1.00 83.50 292 LEU A C 1
ATOM 2113 O O . LEU A 1 292 ? -11.992 11.073 1.918 1.00 83.50 292 LEU A O 1
ATOM 2117 N N . VAL A 1 293 ? -14.144 11.718 2.028 1.00 87.31 293 VAL A N 1
ATOM 2118 C CA . VAL A 1 293 ? -14.692 10.476 2.594 1.00 87.31 293 VAL A CA 1
ATOM 2119 C C . VAL A 1 293 ? -14.337 9.270 1.719 1.00 87.31 293 VAL A C 1
ATOM 2121 O O . VAL A 1 293 ? -13.771 8.290 2.199 1.00 87.31 293 VAL A O 1
ATOM 2124 N N . THR A 1 294 ? -14.584 9.362 0.412 1.00 87.31 294 THR A N 1
ATOM 2125 C CA . THR A 1 294 ? -14.311 8.279 -0.541 1.00 87.31 294 THR A CA 1
ATOM 2126 C C . THR A 1 294 ? -12.816 7.997 -0.675 1.00 87.31 294 THR A C 1
ATOM 2128 O O . THR A 1 294 ? -12.416 6.838 -0.788 1.00 87.31 294 THR A O 1
ATOM 2131 N N . PHE A 1 295 ? -11.979 9.038 -0.657 1.00 86.31 295 PHE A N 1
ATOM 2132 C CA . PHE A 1 295 ? -10.529 8.878 -0.760 1.00 86.31 295 PHE A CA 1
ATOM 2133 C C . PHE A 1 295 ? -9.937 8.247 0.506 1.00 86.31 295 PHE A C 1
ATOM 2135 O O . PHE A 1 295 ? -9.170 7.290 0.412 1.00 86.31 295 PHE A O 1
ATOM 2142 N N . VAL A 1 296 ? -10.349 8.711 1.691 1.00 87.62 296 VAL A N 1
ATOM 2143 C CA . VAL A 1 296 ? -9.927 8.118 2.969 1.00 87.62 296 VAL A CA 1
ATOM 2144 C C . VAL A 1 296 ? -10.366 6.654 3.044 1.00 87.62 296 VAL A C 1
ATOM 2146 O O . VAL A 1 296 ? -9.582 5.820 3.484 1.00 87.62 296 VAL A O 1
ATOM 2149 N N . ALA A 1 297 ? -11.555 6.304 2.538 1.00 88.81 297 ALA A N 1
ATOM 2150 C CA . ALA A 1 297 ? -12.030 4.921 2.554 1.00 88.81 297 ALA A CA 1
ATOM 2151 C C . ALA A 1 297 ? -11.111 4.009 1.726 1.00 88.81 297 ALA A C 1
ATOM 2153 O O . ALA A 1 297 ? -10.771 2.907 2.151 1.00 88.81 297 ALA A O 1
ATOM 2154 N N . GLN A 1 298 ? -10.633 4.495 0.576 1.00 87.12 298 GLN A N 1
ATOM 2155 C CA . GLN A 1 298 ? -9.657 3.773 -0.242 1.00 87.12 298 GLN A CA 1
ATOM 2156 C C . GLN A 1 298 ? -8.292 3.660 0.454 1.00 87.12 298 GLN A C 1
ATOM 2158 O O . GLN A 1 298 ? -7.668 2.605 0.375 1.00 87.12 298 GLN A O 1
ATOM 2163 N N . CYS A 1 299 ? -7.846 4.695 1.175 1.00 87.31 299 CYS A N 1
ATOM 2164 C CA . CYS A 1 299 ? -6.610 4.636 1.960 1.00 87.31 299 CYS A CA 1
ATOM 2165 C C . CYS A 1 299 ? -6.684 3.647 3.133 1.00 87.31 299 CYS A C 1
ATOM 2167 O O . CYS A 1 299 ? -5.678 3.020 3.442 1.00 87.31 299 CYS A O 1
ATOM 2169 N N . VAL A 1 300 ? -7.848 3.509 3.777 1.00 88.25 300 VAL A N 1
ATOM 2170 C CA . VAL A 1 300 ? -8.056 2.585 4.906 1.00 88.25 300 VAL A CA 1
ATOM 2171 C C . VAL A 1 300 ? -8.093 1.127 4.444 1.00 88.25 300 VAL A C 1
ATOM 2173 O O . VAL A 1 300 ? -7.565 0.255 5.124 1.00 88.25 300 VAL A O 1
ATOM 2176 N N . VAL A 1 301 ? -8.703 0.854 3.287 1.00 89.12 301 VAL A N 1
ATOM 2177 C CA . VAL A 1 301 ? -8.778 -0.506 2.719 1.00 89.12 301 VAL A CA 1
ATOM 2178 C C . VAL A 1 301 ? -7.432 -0.962 2.144 1.00 89.12 301 VAL A C 1
ATOM 2180 O O . VAL A 1 301 ? -7.164 -2.161 2.055 1.00 89.12 301 VAL A O 1
ATOM 2183 N N . TYR A 1 302 ? -6.581 -0.021 1.742 1.00 87.94 302 TYR A N 1
ATOM 2184 C CA . TYR A 1 302 ? -5.277 -0.322 1.173 1.00 87.94 302 TYR A CA 1
ATOM 2185 C C . TYR A 1 302 ? -4.330 -0.936 2.227 1.00 87.94 302 TYR A C 1
ATOM 2187 O O . TYR A 1 302 ? -4.229 -0.403 3.328 1.00 87.94 302 TYR A O 1
ATOM 2195 N N . PRO A 1 303 ? -3.602 -2.030 1.927 1.00 86.12 303 PRO A N 1
ATOM 2196 C CA . PRO A 1 303 ? -2.687 -2.645 2.886 1.00 86.12 303 PRO A CA 1
ATOM 2197 C C . PRO A 1 303 ? -1.512 -1.710 3.205 1.00 86.12 303 PRO A C 1
ATOM 2199 O O . PRO A 1 303 ? -0.749 -1.335 2.318 1.00 86.12 303 PRO A O 1
ATOM 2202 N N . PHE A 1 304 ? -1.328 -1.361 4.479 1.00 88.56 304 PHE A N 1
ATOM 2203 C CA . PHE A 1 304 ? -0.250 -0.472 4.922 1.00 88.56 304 PHE A CA 1
ATOM 2204 C C . PHE A 1 304 ? 0.620 -1.107 6.006 1.00 88.56 304 PHE A C 1
ATOM 2206 O O . PHE A 1 304 ? 0.168 -1.912 6.821 1.00 88.56 304 PHE A O 1
ATOM 2213 N N . THR A 1 305 ? 1.887 -0.688 6.058 1.00 91.94 305 THR A N 1
ATOM 2214 C CA . THR A 1 305 ? 2.783 -1.027 7.169 1.00 91.94 305 THR A CA 1
ATOM 2215 C C . THR A 1 305 ? 2.764 0.091 8.225 1.00 91.94 305 THR A C 1
ATOM 2217 O O . THR A 1 305 ? 3.225 1.199 7.930 1.00 91.94 305 THR A O 1
ATOM 2220 N N . PRO A 1 306 ? 2.352 -0.161 9.490 1.00 89.56 306 PRO A N 1
ATOM 2221 C CA . PRO A 1 306 ? 2.208 0.890 10.510 1.00 89.56 306 PRO A CA 1
ATOM 2222 C C . PRO A 1 306 ? 3.485 1.699 10.785 1.00 89.56 306 PRO A C 1
ATOM 2224 O O . PRO A 1 306 ? 3.432 2.865 11.173 1.00 89.56 306 PRO A O 1
ATOM 2227 N N . ALA A 1 307 ? 4.667 1.096 10.620 1.00 90.75 307 ALA A N 1
ATOM 2228 C CA . ALA A 1 307 ? 5.943 1.797 10.774 1.00 90.75 307 ALA A CA 1
ATOM 2229 C C . ALA A 1 307 ? 6.207 2.798 9.636 1.00 90.75 307 ALA A C 1
ATOM 2231 O O . ALA A 1 307 ? 6.610 3.931 9.903 1.00 90.75 307 ALA A O 1
ATOM 2232 N N . LEU A 1 308 ? 5.949 2.403 8.385 1.00 90.38 308 LEU A N 1
ATOM 2233 C CA . LEU A 1 308 ? 6.154 3.255 7.211 1.00 90.38 308 LEU A CA 1
ATOM 2234 C C . LEU A 1 308 ? 5.126 4.381 7.162 1.00 90.38 308 LEU A C 1
ATOM 2236 O O . LEU A 1 308 ? 5.489 5.532 6.920 1.00 90.38 308 LEU A O 1
ATOM 2240 N N . GLN A 1 309 ? 3.872 4.079 7.499 1.00 91.44 309 GLN A N 1
ATOM 2241 C CA . GLN A 1 309 ? 2.815 5.078 7.582 1.00 91.44 309 GLN A CA 1
ATOM 2242 C C . GLN A 1 309 ? 3.143 6.173 8.603 1.00 91.44 309 GLN A C 1
ATOM 2244 O O . GLN A 1 309 ? 3.001 7.352 8.293 1.00 91.44 309 GLN A O 1
ATOM 2249 N N . ARG A 1 310 ? 3.663 5.824 9.790 1.00 91.62 310 ARG A N 1
ATOM 2250 C CA . ARG A 1 310 ? 4.075 6.821 10.798 1.00 91.62 310 ARG A CA 1
ATOM 2251 C C . ARG A 1 310 ? 5.133 7.788 10.267 1.00 91.62 310 ARG A C 1
ATOM 2253 O O . ARG A 1 310 ? 5.055 8.991 10.516 1.00 91.62 310 ARG A O 1
ATOM 2260 N N . VAL A 1 311 ? 6.118 7.276 9.529 1.00 93.00 311 VAL A N 1
ATOM 2261 C CA . VAL A 1 311 ? 7.164 8.102 8.904 1.00 93.00 311 VAL A CA 1
ATOM 2262 C C . VAL A 1 311 ? 6.573 8.977 7.796 1.00 93.00 311 VAL A C 1
ATOM 2264 O O . VAL A 1 311 ? 6.868 10.171 7.740 1.00 93.00 311 VAL A O 1
ATOM 2267 N N . ALA A 1 312 ? 5.703 8.413 6.956 1.00 91.56 312 ALA A N 1
ATOM 2268 C CA . ALA A 1 312 ? 5.023 9.130 5.882 1.00 91.56 312 ALA A CA 1
ATOM 2269 C C . ALA A 1 312 ? 4.138 10.270 6.411 1.00 91.56 312 ALA A C 1
ATOM 2271 O O . ALA A 1 312 ? 4.213 11.384 5.897 1.00 91.56 312 ALA A O 1
ATOM 2272 N N . VAL A 1 313 ? 3.350 10.024 7.463 1.00 91.56 313 VAL A N 1
ATOM 2273 C CA . VAL A 1 313 ? 2.492 11.031 8.112 1.00 91.56 313 VAL A CA 1
ATOM 2274 C C . VAL A 1 313 ? 3.335 12.178 8.655 1.00 91.56 313 VAL A C 1
ATOM 2276 O O . VAL A 1 313 ? 3.073 13.329 8.321 1.00 91.56 313 VAL A O 1
ATOM 2279 N N . ARG A 1 314 ? 4.408 11.885 9.401 1.00 91.00 314 ARG A N 1
ATOM 2280 C CA . ARG A 1 314 ? 5.298 12.928 9.943 1.00 91.00 314 ARG A CA 1
ATOM 2281 C C . ARG A 1 314 ? 5.960 13.774 8.857 1.00 91.00 314 ARG A C 1
ATOM 2283 O O . ARG A 1 314 ? 6.184 14.961 9.065 1.00 91.00 314 ARG A O 1
ATOM 2290 N N . LYS A 1 315 ? 6.292 13.166 7.716 1.00 92.12 315 LYS A N 1
ATOM 2291 C CA . LYS A 1 315 ? 6.953 13.855 6.602 1.00 92.12 315 LYS A CA 1
ATOM 2292 C C . LYS A 1 315 ? 5.984 14.711 5.781 1.00 92.12 315 LYS A C 1
ATOM 2294 O O . LYS A 1 315 ? 6.347 15.813 5.385 1.00 92.12 315 LYS A O 1
ATOM 2299 N N . ASN A 1 316 ? 4.785 14.200 5.503 1.00 88.12 316 ASN A N 1
ATOM 2300 C CA . ASN A 1 316 ? 3.859 14.796 4.534 1.00 88.12 316 ASN A CA 1
ATOM 2301 C C . ASN A 1 316 ? 2.718 15.610 5.170 1.00 88.12 316 ASN A C 1
ATOM 2303 O O . ASN A 1 316 ? 2.091 16.416 4.480 1.00 88.12 316 ASN A O 1
ATOM 2307 N N . ILE A 1 317 ? 2.431 15.403 6.459 1.00 87.50 317 ILE A N 1
ATOM 2308 C CA . ILE A 1 317 ? 1.373 16.099 7.207 1.00 87.50 317 ILE A CA 1
ATOM 2309 C C . ILE A 1 317 ? 1.960 16.643 8.524 1.00 87.50 317 ILE A C 1
ATOM 2311 O O . ILE A 1 317 ? 1.654 16.137 9.603 1.00 87.50 317 ILE A O 1
ATOM 2315 N N . PRO A 1 318 ? 2.841 17.660 8.465 1.00 83.50 318 PRO A N 1
ATOM 2316 C CA . PRO A 1 318 ? 3.371 18.288 9.674 1.00 83.50 318 PRO A CA 1
ATOM 2317 C C . PRO A 1 318 ? 2.338 19.190 10.369 1.00 83.50 318 PRO A C 1
ATOM 2319 O O . PRO A 1 318 ? 2.419 19.399 11.576 1.00 83.50 318 PRO A O 1
ATOM 2322 N N . ASP A 1 319 ? 1.375 19.732 9.616 1.00 87.44 319 ASP A N 1
ATOM 2323 C CA . ASP A 1 319 ? 0.352 20.636 10.140 1.00 87.44 319 ASP A CA 1
ATOM 2324 C C . ASP A 1 319 ? -0.862 19.858 10.667 1.00 87.44 319 ASP A C 1
ATOM 2326 O O . ASP A 1 319 ? -1.546 19.151 9.919 1.00 87.44 319 ASP A O 1
ATOM 2330 N N . ALA A 1 320 ? -1.157 20.039 11.956 1.00 86.25 320 ALA A N 1
ATOM 2331 C CA . ALA A 1 320 ? -2.310 19.451 12.631 1.00 86.25 320 ALA A CA 1
ATOM 2332 C C . ALA A 1 320 ? -3.644 19.895 12.010 1.00 86.25 320 ALA A C 1
ATOM 2334 O O . ALA A 1 320 ? -4.622 19.146 12.046 1.00 86.25 320 ALA A O 1
ATOM 2335 N N . ALA A 1 321 ? -3.690 21.076 11.389 1.00 86.25 321 ALA A N 1
ATOM 2336 C CA . ALA A 1 321 ? -4.914 21.582 10.782 1.00 86.25 321 ALA A CA 1
ATOM 2337 C C . ALA A 1 321 ? -5.342 20.789 9.531 1.00 86.25 321 ALA A C 1
ATOM 2339 O O . ALA A 1 321 ? -6.533 20.708 9.243 1.00 86.25 321 ALA A O 1
ATOM 2340 N N . ASN A 1 322 ? -4.404 20.159 8.812 1.00 86.69 322 ASN A N 1
ATOM 2341 C CA . ASN A 1 322 ? -4.722 19.290 7.668 1.00 86.69 322 ASN A CA 1
ATOM 2342 C C . ASN A 1 322 ? -5.174 17.889 8.102 1.00 86.69 322 ASN A C 1
ATOM 2344 O O . ASN A 1 322 ? -5.793 17.166 7.326 1.00 86.69 322 ASN A O 1
ATOM 2348 N N . LEU A 1 323 ? -4.871 17.506 9.341 1.00 89.31 323 LEU A N 1
ATOM 2349 C CA . LEU A 1 323 ? -5.247 16.215 9.899 1.00 89.31 323 LEU A CA 1
ATOM 2350 C C . LEU A 1 323 ? -6.670 16.221 10.478 1.00 89.31 323 LEU A C 1
ATOM 2352 O O . LEU A 1 323 ? -7.334 15.187 10.496 1.00 89.31 323 LEU A O 1
ATOM 2356 N N . LEU A 1 324 ? -7.154 17.388 10.912 1.00 90.31 324 LEU A N 1
ATOM 2357 C CA . LEU A 1 324 ? -8.462 17.544 11.545 1.00 90.31 324 LEU A CA 1
ATOM 2358 C C . LEU A 1 324 ? -9.629 17.012 10.685 1.00 90.31 324 LEU A C 1
ATOM 2360 O O . LEU A 1 324 ? -10.401 16.214 11.212 1.00 90.31 324 LEU A O 1
ATOM 2364 N N . PRO A 1 325 ? -9.749 17.344 9.380 1.00 90.12 325 PRO A N 1
ATOM 2365 C CA . PRO A 1 325 ? -10.849 16.839 8.555 1.00 90.12 325 PRO A CA 1
ATOM 2366 C C . PRO A 1 325 ? -10.793 15.319 8.373 1.00 90.12 325 PRO A C 1
ATOM 2368 O O . PRO A 1 325 ? -11.823 14.656 8.326 1.00 90.12 325 PRO A O 1
ATOM 2371 N N . VAL A 1 326 ? -9.586 14.746 8.315 1.00 90.94 326 VAL A N 1
ATOM 2372 C CA . VAL A 1 326 ? -9.402 13.291 8.222 1.00 90.94 326 VAL A CA 1
ATOM 2373 C C . VAL A 1 326 ? -9.889 12.615 9.504 1.00 90.94 326 VAL A C 1
ATOM 2375 O O . VAL A 1 326 ? -10.620 11.632 9.433 1.00 90.94 326 VAL A O 1
ATOM 2378 N N . LEU A 1 327 ? -9.549 13.165 10.675 1.00 90.81 327 LEU A N 1
ATOM 2379 C CA . LEU A 1 327 ? -10.023 12.646 11.962 1.00 90.81 327 LEU A CA 1
ATOM 2380 C C . LEU A 1 327 ? -11.539 12.783 12.132 1.00 90.81 327 LEU A C 1
ATOM 2382 O O . LEU A 1 327 ? -12.145 11.887 12.703 1.00 90.81 327 LEU A O 1
ATOM 2386 N N . GLN A 1 328 ? -12.159 13.849 11.617 1.00 92.19 328 GLN A N 1
ATOM 2387 C CA . GLN A 1 328 ? -13.621 14.008 11.635 1.00 92.19 328 GLN A CA 1
ATOM 2388 C C . GLN A 1 328 ? -14.328 12.929 10.815 1.00 92.19 328 GLN A C 1
ATOM 2390 O O . GLN A 1 328 ? -15.335 12.385 11.255 1.00 92.19 328 GLN A O 1
ATOM 2395 N N . VAL A 1 329 ? -13.792 12.598 9.635 1.00 91.88 329 VAL A N 1
ATOM 2396 C CA . VAL A 1 329 ? -14.330 11.511 8.805 1.00 91.88 329 VAL A CA 1
ATOM 2397 C C . VAL A 1 329 ? -14.200 10.166 9.524 1.00 91.88 329 VAL A C 1
ATOM 2399 O O . VAL A 1 329 ? -15.155 9.394 9.539 1.00 91.88 329 VAL A O 1
ATOM 2402 N N . LEU A 1 330 ? -13.050 9.901 10.156 1.00 90.81 330 LEU A N 1
ATOM 2403 C CA . LEU A 1 330 ? -12.831 8.666 10.917 1.00 90.81 330 LEU A CA 1
ATOM 2404 C C . LEU A 1 330 ? -13.745 8.577 12.149 1.00 90.81 330 LEU A C 1
ATOM 2406 O O . LEU A 1 330 ? -14.322 7.520 12.382 1.00 90.81 330 LEU A O 1
ATOM 2410 N N . ASP A 1 331 ? -13.917 9.668 12.901 1.00 91.50 331 ASP A N 1
ATOM 2411 C CA . ASP A 1 331 ? -14.848 9.739 14.038 1.00 91.50 331 ASP A CA 1
ATOM 2412 C C . ASP A 1 331 ? -16.291 9.481 13.588 1.00 91.50 331 ASP A C 1
ATOM 2414 O O . ASP A 1 331 ? -16.981 8.655 14.175 1.00 91.50 331 ASP A O 1
ATOM 2418 N N . GLY A 1 332 ? -16.719 10.091 12.476 1.00 90.50 332 GLY A N 1
ATOM 2419 C CA . GLY A 1 332 ? -18.046 9.861 11.903 1.00 90.50 332 GLY A CA 1
ATOM 2420 C C . GLY A 1 332 ? -18.298 8.401 11.518 1.00 90.50 332 GLY A C 1
ATOM 2421 O O . GLY A 1 332 ? -19.398 7.896 11.731 1.00 90.50 332 GLY A O 1
ATOM 2422 N N . TRP A 1 333 ? -17.290 7.695 10.998 1.00 90.88 333 TRP A N 1
ATOM 2423 C CA . TRP A 1 333 ? -17.409 6.258 10.732 1.00 90.88 333 TRP A CA 1
ATOM 2424 C C . TRP A 1 333 ? -17.419 5.415 12.001 1.00 90.88 333 TRP A C 1
ATOM 2426 O O . TRP A 1 333 ? -18.133 4.418 12.041 1.00 90.88 333 TRP A O 1
ATOM 2436 N N . ILE A 1 334 ? -16.653 5.794 13.028 1.00 88.69 334 ILE A N 1
ATOM 2437 C CA . ILE A 1 334 ? -16.681 5.103 14.320 1.00 88.69 334 ILE A CA 1
ATOM 2438 C C . ILE A 1 334 ? -18.087 5.205 14.906 1.00 88.69 334 ILE A C 1
ATOM 2440 O O . ILE A 1 334 ? -18.673 4.167 15.174 1.00 88.69 334 ILE A O 1
ATOM 2444 N N . VAL A 1 335 ? -18.671 6.406 14.977 1.00 90.06 335 VAL A N 1
ATOM 2445 C CA . VAL A 1 335 ? -20.046 6.606 15.472 1.00 90.06 335 VAL A CA 1
ATOM 2446 C C . VAL A 1 335 ? -21.041 5.700 14.742 1.00 90.06 335 VAL A C 1
ATOM 2448 O O . VAL A 1 335 ? -21.798 4.978 15.384 1.00 90.06 335 VAL A O 1
ATOM 2451 N N . GLN A 1 336 ? -20.973 5.650 13.407 1.00 87.75 336 GLN A N 1
ATOM 2452 C CA . GLN A 1 336 ? -21.852 4.798 12.595 1.00 87.75 336 GLN A CA 1
ATOM 2453 C C . GLN A 1 336 ? -21.686 3.295 12.871 1.00 87.75 336 GLN A C 1
ATOM 2455 O O . GLN A 1 336 ? -22.651 2.546 12.738 1.00 87.75 336 GLN A O 1
ATOM 2460 N N . HIS A 1 337 ? -20.486 2.842 13.247 1.00 83.12 337 HIS A N 1
ATOM 2461 C CA . HIS A 1 337 ? -20.231 1.449 13.638 1.00 83.12 337 HIS A CA 1
ATOM 2462 C C . HIS A 1 337 ? -20.600 1.159 15.098 1.00 83.12 337 HIS A C 1
ATOM 2464 O O . HIS A 1 337 ? -20.867 0.007 15.434 1.00 83.12 337 HIS A O 1
ATOM 2470 N N . THR A 1 338 ? -20.592 2.172 15.967 1.00 78.94 338 THR A N 1
ATOM 2471 C CA . THR A 1 338 ? -20.864 2.028 17.404 1.00 78.94 338 THR A CA 1
ATOM 2472 C C . THR A 1 338 ? -22.320 2.258 17.794 1.00 78.94 338 THR A C 1
ATOM 2474 O O . THR A 1 338 ? -22.686 1.924 18.915 1.00 78.94 338 THR A O 1
ATOM 2477 N N . ASP A 1 339 ? -23.149 2.815 16.909 1.00 81.25 339 ASP A N 1
ATOM 2478 C CA . ASP A 1 339 ? -24.575 3.001 17.177 1.00 81.25 339 ASP A CA 1
ATOM 2479 C C . ASP A 1 339 ? -25.264 1.639 17.417 1.00 81.25 339 ASP A C 1
ATOM 2481 O O . ASP A 1 339 ? -25.288 0.761 16.550 1.00 81.25 339 ASP A O 1
ATOM 2485 N N . ASP A 1 340 ? -25.846 1.479 18.614 1.00 60.44 340 ASP A N 1
ATOM 2486 C CA . ASP A 1 340 ? -26.348 0.225 19.215 1.00 60.44 340 ASP A CA 1
ATOM 2487 C C . ASP A 1 340 ? -27.294 -0.610 18.325 1.00 60.44 340 ASP A C 1
ATOM 2489 O O . ASP A 1 340 ? -27.444 -1.820 18.514 1.00 60.44 340 ASP A O 1
ATOM 2493 N N . GLY A 1 341 ? -27.927 0.008 17.323 1.00 55.66 341 GLY A N 1
ATOM 2494 C CA . GLY A 1 341 ? -28.786 -0.681 16.357 1.00 55.66 341 GLY A CA 1
ATOM 2495 C C . GLY A 1 341 ? -28.035 -1.604 15.388 1.00 55.66 341 GLY A C 1
ATOM 2496 O O . GLY A 1 341 ? -28.634 -2.543 14.864 1.00 55.66 341 GLY A O 1
ATOM 2497 N N . ALA A 1 342 ? -26.738 -1.377 15.162 1.00 54.19 342 ALA A N 1
ATOM 2498 C CA . ALA A 1 342 ? -25.937 -2.138 14.202 1.00 54.19 342 ALA A CA 1
ATOM 2499 C C . ALA A 1 342 ? -25.371 -3.449 14.779 1.00 54.19 342 ALA A C 1
ATOM 2501 O O . ALA A 1 342 ? -25.196 -4.418 14.043 1.00 54.19 342 ALA A O 1
ATOM 2502 N N . LEU A 1 343 ? -25.125 -3.518 16.094 1.00 53.41 343 LEU A N 1
ATOM 2503 C CA . LEU A 1 343 ? -24.487 -4.678 16.737 1.00 53.41 343 LEU A CA 1
ATOM 2504 C C . LEU A 1 343 ? -25.425 -5.886 16.909 1.00 53.41 343 LEU A C 1
ATOM 2506 O O . LEU A 1 343 ? -24.961 -7.025 16.950 1.00 53.41 343 LEU A O 1
ATOM 2510 N N . LEU A 1 344 ? -26.741 -5.655 16.992 1.00 53.00 344 LEU A N 1
ATOM 2511 C CA . LEU A 1 344 ? -27.758 -6.709 17.139 1.00 53.00 344 LEU A CA 1
ATOM 2512 C C . LEU A 1 344 ? -28.465 -7.062 15.821 1.00 53.00 344 LEU A C 1
ATOM 2514 O O . LEU A 1 344 ? -29.131 -8.096 15.732 1.00 53.00 344 LEU A O 1
ATOM 2518 N N . ALA A 1 345 ? -28.308 -6.236 14.787 1.00 53.22 345 ALA A N 1
ATOM 2519 C CA . ALA A 1 345 ? -28.817 -6.512 13.453 1.00 53.22 345 ALA A CA 1
ATOM 2520 C C . ALA A 1 345 ? -27.825 -7.408 12.695 1.00 53.22 345 ALA A C 1
ATOM 2522 O O . ALA A 1 345 ? -26.925 -6.947 11.996 1.00 53.22 345 ALA A O 1
ATOM 2523 N N . ALA A 1 346 ? -27.982 -8.725 12.829 1.00 49.41 346 ALA A N 1
ATOM 2524 C CA . ALA A 1 346 ? -27.334 -9.663 11.923 1.00 49.41 346 ALA A CA 1
ATOM 2525 C C . ALA A 1 346 ? -27.761 -9.357 10.466 1.00 49.41 346 ALA A C 1
ATOM 2527 O O . ALA A 1 346 ? -28.921 -9.561 10.117 1.00 49.41 346 ALA A O 1
ATOM 2528 N N . ALA A 1 347 ? -26.800 -8.928 9.633 1.00 48.97 347 ALA A N 1
ATOM 2529 C CA . ALA A 1 347 ? -26.920 -8.526 8.216 1.00 48.97 347 ALA A CA 1
ATOM 2530 C C . ALA A 1 347 ? -27.472 -7.098 8.003 1.00 48.97 347 ALA A C 1
ATOM 2532 O O . ALA A 1 347 ? -28.492 -6.722 8.559 1.00 48.97 347 ALA A O 1
ATOM 2533 N N . VAL A 1 348 ? -26.856 -6.222 7.202 1.00 47.56 348 VAL A N 1
ATOM 2534 C CA . VAL A 1 348 ? -26.344 -6.369 5.826 1.00 47.56 348 VAL A CA 1
ATOM 2535 C C . VAL A 1 348 ? -25.149 -5.412 5.640 1.00 47.56 348 VAL A C 1
ATOM 2537 O O . VAL A 1 348 ? -25.248 -4.267 6.073 1.00 47.56 348 VAL A O 1
ATOM 2540 N N . PRO A 1 349 ? -24.042 -5.797 4.971 1.00 46.56 349 PRO A N 1
ATOM 2541 C CA . PRO A 1 349 ? -22.986 -4.851 4.617 1.00 46.56 349 PRO A CA 1
ATOM 2542 C C . PRO A 1 349 ? -23.514 -3.882 3.553 1.00 46.56 349 PRO A C 1
ATOM 2544 O O . PRO A 1 349 ? -23.508 -4.185 2.359 1.00 46.56 349 PRO A O 1
ATOM 2547 N N . THR A 1 350 ? -23.985 -2.705 3.958 1.00 49.50 350 THR A N 1
ATOM 2548 C CA . THR A 1 350 ? -24.288 -1.600 3.041 1.00 49.50 350 THR A CA 1
ATOM 2549 C C . THR A 1 350 ? -22.979 -0.964 2.556 1.00 49.50 350 THR A C 1
ATOM 2551 O O . THR A 1 350 ? -22.549 0.083 3.018 1.00 49.50 350 THR A O 1
ATOM 2554 N N . SER A 1 351 ? -22.320 -1.711 1.669 1.00 55.56 351 SER A N 1
ATOM 2555 C CA . SER A 1 351 ? -21.411 -1.418 0.548 1.00 55.56 351 SER A CA 1
ATOM 2556 C C . SER A 1 351 ? -20.413 -0.241 0.518 1.00 55.56 351 SER A C 1
ATOM 2558 O O . SER A 1 351 ? -19.646 -0.203 -0.444 1.00 55.56 351 SER A O 1
ATOM 2560 N N . GLU A 1 352 ? -20.330 0.689 1.469 1.00 65.88 352 GLU A N 1
ATOM 2561 C CA . GLU A 1 352 ? -19.410 1.842 1.319 1.00 65.88 352 GLU A CA 1
ATOM 2562 C C . GLU A 1 352 ? -18.520 2.141 2.527 1.00 65.88 352 GLU A C 1
ATOM 2564 O O . GLU A 1 352 ? -17.520 2.848 2.382 1.00 65.88 352 GLU A O 1
ATOM 2569 N N . LEU A 1 353 ? -18.815 1.567 3.695 1.00 79.19 353 LEU A N 1
ATOM 2570 C CA . LEU A 1 353 ? -18.004 1.769 4.892 1.00 79.19 353 LEU A CA 1
ATOM 2571 C C . LEU A 1 353 ? -16.897 0.713 5.033 1.00 79.19 353 LEU A C 1
ATOM 2573 O O . LEU A 1 353 ? -17.178 -0.485 4.930 1.00 79.19 353 LEU A O 1
ATOM 2577 N N . PRO A 1 354 ? -15.642 1.126 5.304 1.00 84.81 354 PRO A N 1
ATOM 2578 C CA . PRO A 1 354 ? -14.582 0.196 5.664 1.00 84.81 354 PRO A CA 1
ATOM 2579 C C . PRO A 1 354 ? -14.914 -0.562 6.965 1.00 84.81 354 PRO A C 1
ATOM 2581 O O . PRO A 1 354 ? -15.583 -0.004 7.841 1.00 84.81 354 PRO A O 1
ATOM 2584 N N . PRO A 1 355 ? -14.424 -1.806 7.131 1.00 88.50 355 PRO A N 1
ATOM 2585 C CA . PRO A 1 355 ? -14.545 -2.543 8.388 1.00 88.50 355 PRO A CA 1
ATOM 2586 C C . PRO A 1 355 ? -13.927 -1.773 9.560 1.00 88.50 355 PRO A C 1
ATOM 2588 O O . PRO A 1 355 ? -12.858 -1.175 9.402 1.00 88.50 355 PRO A O 1
ATOM 2591 N N . LEU A 1 356 ? -14.557 -1.842 10.738 1.00 86.38 356 LEU A N 1
ATOM 2592 C CA . LEU A 1 356 ? -14.095 -1.150 11.948 1.00 86.38 356 LEU A CA 1
ATOM 2593 C C . LEU A 1 356 ? -12.630 -1.475 12.282 1.00 86.38 356 LEU A C 1
ATOM 2595 O O . LEU A 1 356 ? -11.854 -0.567 12.568 1.00 86.38 356 LEU A O 1
ATOM 2599 N N . ASP A 1 357 ? -12.219 -2.736 12.142 1.00 88.44 357 ASP A N 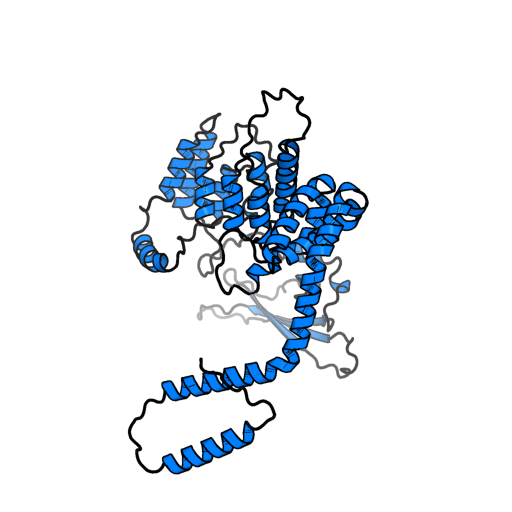1
ATOM 2600 C CA . ASP A 1 357 ? -10.840 -3.170 12.403 1.00 88.44 357 ASP A CA 1
ATOM 2601 C C . ASP A 1 357 ? -9.813 -2.423 11.542 1.00 88.44 357 ASP A C 1
ATOM 2603 O O . ASP A 1 357 ? -8.752 -2.034 12.028 1.00 88.44 357 ASP A O 1
ATOM 2607 N N . MET A 1 358 ? -10.136 -2.172 10.269 1.00 91.25 358 MET A N 1
ATOM 2608 C CA . MET A 1 358 ? -9.253 -1.448 9.348 1.00 91.25 358 MET A CA 1
ATOM 2609 C C . MET A 1 358 ? -9.191 0.039 9.699 1.00 91.25 358 MET A C 1
ATOM 2611 O O . MET A 1 358 ? -8.123 0.648 9.632 1.00 91.25 358 MET A O 1
ATOM 2615 N N . ILE A 1 359 ? -10.321 0.619 10.119 1.00 92.00 359 ILE A N 1
ATOM 2616 C CA . ILE A 1 359 ? -10.397 2.009 10.583 1.00 92.00 359 ILE A CA 1
ATOM 2617 C C . ILE A 1 359 ? -9.518 2.189 11.824 1.00 92.00 359 ILE A C 1
ATOM 2619 O O . ILE A 1 359 ? -8.688 3.098 11.856 1.00 92.00 359 ILE A O 1
ATOM 2623 N N . LEU A 1 360 ? -9.644 1.303 12.817 1.00 91.00 360 LEU A N 1
ATOM 2624 C CA . LEU A 1 360 ? -8.842 1.341 14.042 1.00 91.00 360 LEU A CA 1
ATOM 2625 C C . LEU A 1 360 ? -7.355 1.097 13.755 1.00 91.00 360 LEU A C 1
ATOM 2627 O O . LEU A 1 360 ? -6.502 1.839 14.252 1.00 91.00 360 LEU A O 1
ATOM 2631 N N . ALA A 1 361 ? -7.039 0.125 12.893 1.00 92.69 361 ALA A N 1
ATOM 2632 C CA . ALA A 1 361 ? -5.671 -0.154 12.468 1.00 92.69 361 ALA A CA 1
ATOM 2633 C C . ALA A 1 361 ? -5.026 1.037 11.744 1.00 92.69 361 ALA A C 1
ATOM 2635 O O . ALA A 1 361 ? -3.814 1.219 11.846 1.00 92.69 361 ALA A O 1
ATOM 2636 N N . PHE A 1 362 ? -5.808 1.845 11.018 1.00 93.00 362 PHE A N 1
ATOM 2637 C CA . PHE A 1 362 ? -5.337 3.063 10.356 1.00 93.00 362 PHE A CA 1
ATOM 2638 C C . PHE A 1 362 ? -5.229 4.245 11.333 1.00 93.00 362 PHE A C 1
ATOM 2640 O O . PHE A 1 362 ? -4.285 5.034 11.253 1.00 93.00 362 PHE A O 1
ATOM 2647 N N . LEU A 1 363 ? -6.168 4.362 12.278 1.00 93.19 363 LEU A N 1
ATOM 2648 C CA . LEU A 1 363 ? -6.218 5.434 13.274 1.00 93.19 363 LEU A CA 1
ATOM 2649 C C . LEU A 1 363 ? -5.048 5.364 14.266 1.00 93.19 363 LEU A C 1
ATOM 2651 O O . LEU A 1 363 ? -4.457 6.395 14.583 1.00 93.19 363 LEU A O 1
ATOM 2655 N N . GLN A 1 364 ? -4.673 4.170 14.729 1.00 93.75 364 GLN A N 1
ATOM 2656 C CA . GLN A 1 364 ? -3.579 3.985 15.690 1.00 93.75 364 GLN A CA 1
ATOM 2657 C C . GLN A 1 364 ? -2.236 4.598 15.225 1.00 93.75 364 GLN A C 1
ATOM 2659 O O . GLN A 1 364 ? -1.722 5.489 15.905 1.00 93.75 364 GLN A O 1
ATOM 2664 N N . PRO A 1 365 ? -1.654 4.216 14.068 1.00 93.38 365 PRO A N 1
ATOM 2665 C CA . PRO A 1 365 ? -0.408 4.806 13.582 1.00 93.38 365 PRO A CA 1
ATOM 2666 C C . PRO A 1 365 ? -0.557 6.290 13.227 1.00 93.38 365 PRO A C 1
ATOM 2668 O O . PRO A 1 365 ? 0.423 7.034 13.314 1.00 93.38 365 PRO A O 1
ATOM 2671 N N . LEU A 1 366 ? -1.759 6.736 12.845 1.00 92.38 366 LEU A N 1
ATOM 2672 C CA . LEU A 1 366 ? -2.043 8.144 12.586 1.00 92.38 366 LEU A CA 1
ATOM 2673 C C . LEU A 1 366 ? -1.907 8.970 13.870 1.00 92.38 366 LEU A C 1
ATOM 2675 O O . LEU A 1 366 ? -1.199 9.980 13.867 1.00 92.38 366 LEU A O 1
ATOM 2679 N N . LEU A 1 367 ? -2.509 8.516 14.974 1.00 93.06 367 LEU A N 1
ATOM 2680 C CA . LEU A 1 367 ? -2.392 9.151 16.286 1.00 93.06 367 LEU A CA 1
ATOM 2681 C C . LEU A 1 367 ? -0.959 9.052 16.825 1.00 93.06 367 LEU A C 1
ATOM 2683 O O . LEU A 1 367 ? -0.380 10.079 17.167 1.00 93.06 367 LEU A O 1
ATOM 2687 N N . ASP A 1 368 ? -0.320 7.880 16.785 1.00 94.06 368 ASP A N 1
ATOM 2688 C CA . ASP A 1 368 ? 1.073 7.694 17.234 1.00 94.06 368 ASP A CA 1
ATOM 2689 C C . ASP A 1 368 ? 2.070 8.635 16.527 1.00 94.06 368 ASP A C 1
ATOM 2691 O O . ASP A 1 368 ? 3.100 9.047 17.078 1.00 94.06 368 ASP A O 1
ATOM 2695 N N . ALA A 1 369 ? 1.804 8.959 15.260 1.00 93.12 369 ALA A N 1
ATOM 2696 C CA . ALA A 1 369 ? 2.639 9.856 14.477 1.00 93.12 369 ALA A CA 1
ATOM 2697 C C . ALA A 1 369 ? 2.432 11.332 14.831 1.00 93.12 369 ALA A C 1
ATOM 2699 O O . ALA A 1 369 ? 3.405 12.089 14.792 1.00 93.12 369 ALA A O 1
ATOM 2700 N N . SER A 1 370 ? 1.194 11.724 15.141 1.00 91.50 370 SER A N 1
ATOM 2701 C CA . SER A 1 370 ? 0.724 13.116 15.121 1.00 91.50 370 SER A CA 1
ATOM 2702 C C . SER A 1 370 ? 0.201 13.639 16.464 1.00 91.50 370 SER A C 1
ATOM 2704 O O . SER A 1 370 ? -0.116 14.822 16.567 1.00 91.50 370 SER A O 1
ATOM 2706 N N . PHE A 1 371 ? 0.159 12.810 17.512 1.00 89.88 371 PHE A N 1
ATOM 2707 C CA . PHE A 1 371 ? -0.451 13.151 18.801 1.00 89.88 371 PHE A CA 1
ATOM 2708 C C . PHE A 1 371 ? 0.095 14.444 19.414 1.00 89.88 371 PHE A C 1
ATOM 2710 O O . PHE A 1 371 ? -0.674 15.295 19.847 1.00 89.88 371 PHE A O 1
ATOM 2717 N N . LEU A 1 372 ? 1.416 14.649 19.393 1.00 91.38 372 LEU A N 1
ATOM 2718 C CA . LEU A 1 372 ? 2.024 15.875 19.924 1.00 91.38 372 LEU A CA 1
ATOM 2719 C C . LEU A 1 372 ? 1.610 17.126 19.133 1.00 91.38 372 LEU A C 1
ATOM 2721 O O . LEU A 1 372 ? 1.375 18.177 19.727 1.00 91.38 372 LEU A O 1
ATOM 2725 N N . ALA A 1 373 ? 1.483 17.012 17.808 1.00 90.00 373 ALA A N 1
ATOM 2726 C CA . ALA A 1 373 ? 1.024 18.112 16.962 1.00 90.00 373 ALA A CA 1
ATOM 2727 C C . ALA A 1 373 ? -0.463 18.417 17.208 1.00 90.00 373 ALA A C 1
ATOM 2729 O O . ALA A 1 373 ? -0.852 19.580 17.293 1.00 90.00 373 ALA A O 1
ATOM 2730 N N . LEU A 1 374 ? -1.282 17.377 17.398 1.00 90.62 374 LEU A N 1
ATOM 2731 C CA . LEU A 1 374 ? -2.696 17.510 17.751 1.00 90.62 374 LEU A CA 1
ATOM 2732 C C . LEU A 1 374 ? -2.891 18.116 19.149 1.00 90.62 374 LEU A C 1
ATOM 2734 O O . LEU A 1 374 ? -3.778 18.943 19.331 1.00 90.62 374 LEU A O 1
ATOM 2738 N N . LEU A 1 375 ? -2.046 17.775 20.126 1.00 90.19 375 LEU A N 1
ATOM 2739 C CA . LEU A 1 375 ? -2.091 18.374 21.463 1.00 90.19 375 LEU A CA 1
ATOM 2740 C C . LEU A 1 375 ? -1.744 19.864 21.454 1.00 90.19 375 LEU A C 1
ATOM 2742 O O . LEU A 1 375 ? -2.324 20.623 22.228 1.00 90.19 375 LEU A O 1
ATOM 2746 N N . ALA A 1 376 ? -0.840 20.303 20.579 1.00 93.44 376 ALA A N 1
ATOM 2747 C CA . ALA A 1 376 ? -0.537 21.723 20.422 1.00 93.44 376 ALA A CA 1
ATOM 2748 C C . ALA A 1 376 ? -1.689 22.508 19.758 1.00 93.44 376 ALA A C 1
ATOM 2750 O O . ALA A 1 376 ? -1.792 23.722 19.930 1.00 93.44 376 ALA A O 1
ATOM 2751 N N . HIS A 1 377 ? -2.573 21.833 19.018 1.00 92.62 377 HIS A N 1
ATOM 2752 C CA . HIS A 1 377 ? -3.664 22.454 18.273 1.00 92.62 377 HIS A CA 1
ATOM 2753 C C . HIS A 1 377 ? -4.995 22.390 19.044 1.00 92.62 377 HIS A C 1
ATOM 2755 O O . HIS A 1 377 ? -5.701 21.385 19.014 1.00 92.62 377 HIS A O 1
ATOM 2761 N N . ALA A 1 378 ? -5.381 23.491 19.700 1.00 91.88 378 ALA A N 1
ATOM 2762 C CA . ALA A 1 378 ? -6.582 23.555 20.548 1.00 91.88 378 ALA A CA 1
ATOM 2763 C C . ALA A 1 378 ? -7.896 23.050 19.893 1.00 91.88 378 ALA A C 1
ATOM 2765 O O . ALA A 1 378 ? -8.648 22.342 20.569 1.00 91.88 378 ALA A O 1
ATOM 2766 N N . PRO A 1 379 ? -8.188 23.313 18.599 1.00 90.19 379 PRO A N 1
ATOM 2767 C CA . PRO A 1 379 ? -9.386 22.778 17.940 1.00 90.19 379 PRO A CA 1
ATOM 2768 C C . PRO A 1 379 ? -9.458 21.244 17.903 1.00 90.19 379 PRO A C 1
ATOM 2770 O O . PRO A 1 379 ? -10.552 20.680 17.926 1.00 90.19 379 PRO A O 1
ATOM 2773 N N . ALA A 1 380 ? -8.313 20.551 17.900 1.00 91.38 380 ALA A N 1
ATOM 2774 C CA . ALA A 1 380 ? -8.273 19.090 17.888 1.00 91.38 380 ALA A CA 1
ATOM 2775 C C . ALA A 1 380 ? -8.708 18.473 19.225 1.00 91.38 380 ALA A C 1
ATOM 2777 O O . ALA A 1 380 ? -9.178 17.337 19.248 1.00 91.38 380 ALA A O 1
ATOM 2778 N N . HIS A 1 381 ? -8.617 19.207 20.341 1.00 92.44 381 HIS A N 1
ATOM 2779 C CA . HIS A 1 381 ? -8.933 18.670 21.672 1.00 92.44 381 HIS A CA 1
ATOM 2780 C C . HIS A 1 381 ? -10.387 18.223 21.795 1.00 92.44 381 HIS A C 1
ATOM 2782 O O . HIS A 1 381 ? -10.664 17.228 22.460 1.00 92.44 381 HIS A O 1
ATOM 2788 N N . ARG A 1 382 ? -11.320 18.939 21.153 1.00 94.06 382 ARG A N 1
ATOM 2789 C CA . ARG A 1 382 ? -12.741 18.567 21.166 1.00 94.06 382 ARG A CA 1
ATOM 2790 C C . ARG A 1 382 ? -12.969 17.235 20.455 1.00 94.06 382 ARG A C 1
ATOM 2792 O O . ARG A 1 382 ? -13.670 16.391 21.000 1.00 94.06 382 ARG A O 1
ATOM 2799 N N . LEU A 1 383 ? -12.348 17.038 19.292 1.00 91.88 383 LEU A N 1
ATOM 2800 C CA . LEU A 1 383 ? -12.457 15.787 18.539 1.00 91.88 383 LEU A CA 1
ATOM 2801 C C . LEU A 1 383 ? -11.770 14.625 19.249 1.00 91.88 383 LEU A C 1
ATOM 2803 O O . LEU A 1 383 ? -12.324 13.540 19.287 1.00 91.88 383 LEU A O 1
ATOM 2807 N N . LEU A 1 384 ? -10.605 14.845 19.863 1.00 92.25 384 LEU A N 1
ATOM 2808 C CA . LEU A 1 384 ? -9.927 13.795 20.629 1.00 92.25 384 LEU A CA 1
ATOM 2809 C C . LEU A 1 384 ? -10.762 13.328 21.828 1.00 92.25 384 LEU A C 1
ATOM 2811 O O . LEU A 1 384 ? -10.811 12.135 22.110 1.00 92.25 384 LEU A O 1
ATOM 2815 N N . ARG A 1 385 ? -11.445 14.253 22.518 1.00 94.06 385 ARG A N 1
ATOM 2816 C CA . ARG A 1 385 ? -12.378 13.894 23.597 1.00 94.06 385 ARG A CA 1
ATOM 2817 C C . ARG A 1 385 ? -13.616 13.172 23.073 1.00 94.06 385 ARG A C 1
ATOM 2819 O O . ARG A 1 385 ? -14.070 12.251 23.739 1.00 94.06 385 ARG A O 1
ATOM 2826 N N . ALA A 1 386 ? -14.145 13.577 21.917 1.00 93.38 386 ALA A N 1
ATOM 2827 C CA . ALA A 1 386 ? -15.276 12.901 21.282 1.00 93.38 386 ALA A CA 1
ATOM 2828 C C . ALA A 1 386 ? -14.908 11.466 20.874 1.00 93.38 386 ALA A C 1
ATOM 2830 O O . ALA A 1 386 ? -15.561 10.529 21.316 1.00 93.38 386 ALA A O 1
ATOM 2831 N N . LEU A 1 387 ? -13.786 11.289 20.170 1.00 92.06 387 LEU A N 1
ATOM 2832 C CA . LEU A 1 387 ? -13.237 9.980 19.809 1.00 92.06 387 LEU A CA 1
ATOM 2833 C C . LEU A 1 387 ? -13.047 9.081 21.035 1.00 92.06 387 LEU A C 1
ATOM 2835 O O . LEU A 1 387 ? -13.456 7.925 21.019 1.00 92.06 387 LEU A O 1
ATOM 2839 N N . ALA A 1 388 ? -12.460 9.608 22.115 1.00 92.56 388 ALA A N 1
ATOM 2840 C CA . ALA A 1 388 ? -12.314 8.856 23.359 1.00 92.56 388 ALA A CA 1
ATOM 2841 C C . ALA A 1 388 ? -13.679 8.463 23.951 1.00 92.56 388 ALA A C 1
ATOM 2843 O O . ALA A 1 388 ? -13.859 7.318 24.349 1.00 92.56 388 ALA A O 1
ATOM 2844 N N . ALA A 1 389 ? -14.655 9.375 23.956 1.00 93.25 389 ALA A N 1
ATOM 2845 C CA . ALA A 1 389 ? -16.002 9.097 24.448 1.00 93.25 389 ALA A CA 1
ATOM 2846 C C . ALA A 1 389 ? -16.754 8.045 23.609 1.00 93.25 389 ALA A C 1
ATOM 2848 O O . ALA A 1 389 ? -17.569 7.321 24.171 1.00 93.25 389 ALA A O 1
ATOM 2849 N N . HIS A 1 390 ? -16.478 7.934 22.304 1.00 90.00 390 HIS A N 1
ATOM 2850 C CA . HIS A 1 390 ? -17.061 6.907 21.429 1.00 90.00 390 HIS A CA 1
ATOM 2851 C C . HIS A 1 390 ? -16.351 5.542 21.552 1.00 90.00 390 HIS A C 1
ATOM 2853 O O . HIS A 1 390 ? -16.989 4.492 21.472 1.00 90.00 390 HIS A O 1
ATOM 2859 N N . LEU A 1 391 ? -15.032 5.530 21.780 1.00 89.38 391 LEU A N 1
ATOM 2860 C CA . LEU A 1 391 ? -14.243 4.294 21.896 1.00 89.38 391 LEU A CA 1
ATOM 2861 C C . LEU A 1 391 ? -14.306 3.648 23.291 1.00 89.38 391 LEU A C 1
ATOM 2863 O O . LEU A 1 391 ? -14.249 2.428 23.403 1.00 89.38 391 LEU A O 1
ATOM 2867 N N . GLU A 1 392 ? -14.451 4.432 24.358 1.00 92.56 392 GLU A N 1
ATOM 2868 C CA . GLU A 1 392 ? -14.546 3.908 25.728 1.00 92.56 392 GLU A CA 1
ATOM 2869 C C . GLU A 1 392 ? -15.702 2.900 25.934 1.00 92.56 392 GLU A C 1
ATOM 2871 O O . GLU A 1 392 ? -15.448 1.813 26.460 1.00 92.56 392 GLU A O 1
ATOM 2876 N N . PRO A 1 393 ? -16.959 3.172 25.513 1.00 89.31 393 PRO A N 1
ATOM 2877 C CA . PRO A 1 393 ? -18.057 2.223 25.701 1.00 89.31 393 PRO A CA 1
ATOM 2878 C C . PRO A 1 393 ? -17.872 0.947 24.878 1.00 89.31 393 PRO A C 1
ATOM 2880 O O . PRO A 1 393 ? -18.208 -0.138 25.352 1.00 89.31 393 PRO A O 1
ATOM 2883 N N . THR A 1 394 ? -17.298 1.045 23.675 1.00 85.69 394 THR A N 1
ATOM 2884 C CA . THR A 1 394 ? -17.025 -0.144 22.858 1.00 85.69 394 THR A CA 1
ATOM 2885 C C . THR A 1 394 ? -15.926 -1.005 23.454 1.00 85.69 394 THR A C 1
ATOM 2887 O O . THR A 1 394 ? -16.063 -2.224 23.462 1.00 85.69 394 THR A O 1
ATOM 2890 N N . LEU A 1 395 ? -14.892 -0.398 24.037 1.00 88.81 395 LEU A N 1
ATOM 2891 C CA . LEU A 1 395 ? -13.858 -1.120 24.774 1.00 88.81 395 LEU A CA 1
ATOM 2892 C C . LEU A 1 395 ? -14.418 -1.784 26.042 1.00 88.81 395 LEU A C 1
ATOM 2894 O O . LEU A 1 395 ? -14.085 -2.929 26.351 1.00 88.81 395 LEU A O 1
ATOM 2898 N N . ALA A 1 396 ? -15.298 -1.097 26.773 1.00 90.19 396 ALA A N 1
ATOM 2899 C CA . ALA A 1 396 ? -15.976 -1.678 27.928 1.00 90.19 396 ALA A CA 1
ATOM 2900 C C . ALA A 1 396 ? -16.847 -2.882 27.525 1.00 90.19 396 ALA A C 1
ATOM 2902 O O . ALA A 1 396 ? -16.839 -3.908 28.211 1.00 90.19 396 ALA A O 1
ATOM 2903 N N . LEU A 1 397 ? -17.550 -2.786 26.392 1.00 87.56 397 LEU A N 1
ATOM 2904 C CA . LEU A 1 397 ? -18.354 -3.873 25.841 1.00 87.56 397 LEU A CA 1
ATOM 2905 C C . LEU A 1 397 ? -17.490 -5.056 25.389 1.00 87.56 397 LEU A C 1
ATOM 2907 O O . LEU A 1 397 ? -17.801 -6.189 25.748 1.00 87.56 397 LEU A O 1
ATOM 2911 N N . THR A 1 398 ? -16.408 -4.830 24.637 1.00 88.50 398 THR A N 1
ATOM 2912 C CA . THR A 1 398 ? -15.514 -5.918 24.204 1.00 88.50 398 THR A CA 1
ATOM 2913 C C . THR A 1 398 ? -14.874 -6.612 25.396 1.00 88.50 398 THR A C 1
ATOM 2915 O O . THR A 1 398 ? -14.888 -7.838 25.451 1.00 88.50 398 THR A O 1
ATOM 2918 N N . SER A 1 399 ? -14.433 -5.858 26.406 1.00 92.00 399 SER A N 1
ATOM 2919 C CA . SER A 1 399 ? -13.963 -6.419 27.673 1.00 92.00 399 SER A CA 1
ATOM 2920 C C . SER A 1 399 ? -15.043 -7.281 28.335 1.00 92.00 399 SER A C 1
ATOM 2922 O O . SER A 1 399 ? -14.784 -8.429 28.694 1.00 92.00 399 SER A O 1
ATOM 2924 N N . ALA A 1 400 ? -16.287 -6.804 28.444 1.00 91.81 400 ALA A N 1
ATOM 2925 C CA . ALA A 1 400 ? -17.382 -7.600 29.002 1.00 91.81 400 ALA A CA 1
ATOM 2926 C C . ALA A 1 400 ? -17.658 -8.884 28.190 1.00 91.81 400 ALA A C 1
ATOM 2928 O O . ALA A 1 400 ? -17.884 -9.948 28.772 1.00 91.81 400 ALA A O 1
ATOM 2929 N N . LEU A 1 401 ? -17.588 -8.813 26.858 1.00 87.81 401 LEU A N 1
ATOM 2930 C CA . LEU A 1 401 ? -17.733 -9.969 25.970 1.00 87.81 401 LEU A CA 1
ATOM 2931 C C . LEU A 1 401 ? -16.580 -10.971 26.124 1.00 87.81 401 LEU A C 1
ATOM 2933 O O . LEU A 1 401 ? -16.828 -12.175 26.128 1.00 87.81 401 LEU A O 1
ATOM 2937 N N . GLU A 1 402 ? -15.344 -10.512 26.319 1.00 91.75 402 GLU A N 1
ATOM 2938 C CA . GLU A 1 402 ? -14.195 -11.378 26.615 1.00 91.75 402 GLU A CA 1
ATOM 2939 C C . GLU A 1 402 ? -14.374 -12.119 27.947 1.00 91.75 402 GLU A C 1
ATOM 2941 O O . GLU A 1 402 ? -14.099 -13.319 28.036 1.00 91.75 402 GLU A O 1
ATOM 2946 N N . HIS A 1 403 ? -14.920 -11.450 28.968 1.00 93.31 403 HIS A N 1
ATOM 2947 C CA . HIS A 1 403 ? -15.259 -12.097 30.239 1.00 93.31 403 HIS A CA 1
ATOM 2948 C C . HIS A 1 403 ? -16.371 -13.146 30.079 1.00 93.31 403 HIS A C 1
ATOM 2950 O O . HIS A 1 403 ? -16.347 -14.165 30.770 1.00 93.31 403 HIS A O 1
ATOM 2956 N N . LEU A 1 404 ? -17.324 -12.933 29.163 1.00 91.50 404 LEU A N 1
ATOM 2957 C CA . LEU A 1 404 ? -18.385 -13.893 28.834 1.00 91.50 404 LEU A CA 1
ATOM 2958 C C . LEU A 1 404 ? -17.899 -15.042 27.938 1.00 91.50 404 LEU A C 1
ATOM 2960 O O . LEU A 1 404 ? -18.467 -16.135 27.991 1.00 91.50 404 LEU A O 1
ATOM 2964 N N . ALA A 1 405 ? -16.838 -14.840 27.153 1.00 90.25 405 ALA A N 1
ATOM 2965 C CA . ALA A 1 405 ? -16.297 -15.859 26.260 1.00 90.25 405 ALA A CA 1
ATOM 2966 C C . ALA A 1 405 ? -15.843 -17.111 27.026 1.00 90.25 405 ALA A C 1
ATOM 2968 O O . ALA A 1 405 ? -16.153 -18.224 26.606 1.00 90.25 405 ALA A O 1
ATOM 2969 N N . GLY A 1 406 ? -15.191 -16.949 28.184 1.00 92.69 406 GLY A N 1
ATOM 2970 C CA . GLY A 1 406 ? -14.744 -18.075 29.017 1.00 92.69 406 GLY A CA 1
ATOM 2971 C C . GLY A 1 406 ? -15.894 -18.989 29.479 1.00 92.69 406 GLY A C 1
ATOM 2972 O O . GLY A 1 406 ? -15.861 -20.190 29.209 1.00 92.69 406 GLY A O 1
ATOM 2973 N N . PRO A 1 407 ? -16.938 -18.453 30.140 1.00 94.81 407 PRO A N 1
ATOM 2974 C CA . PRO A 1 407 ? -18.118 -19.222 30.539 1.00 94.81 407 PRO A CA 1
ATOM 2975 C C . PRO A 1 407 ? -18.922 -19.818 29.376 1.00 94.81 407 PRO A C 1
ATOM 2977 O O . PRO A 1 407 ? -19.516 -20.884 29.540 1.00 94.81 407 PRO A O 1
ATOM 2980 N N . LEU A 1 408 ? -18.964 -19.154 28.215 1.00 91.88 408 LEU A N 1
ATOM 2981 C CA . LEU A 1 408 ? -19.752 -19.594 27.056 1.00 91.88 408 LEU A CA 1
ATOM 2982 C C . LEU A 1 408 ? -19.021 -20.605 26.163 1.00 91.88 408 LEU A C 1
ATOM 2984 O O . LEU A 1 408 ? -19.670 -21.381 25.457 1.00 91.88 408 LEU A O 1
ATOM 2988 N N . GLU A 1 409 ? -17.690 -20.652 26.206 1.00 93.50 409 GLU A N 1
ATOM 2989 C CA . GLU A 1 409 ? -16.881 -21.548 25.376 1.00 93.50 409 GLU A CA 1
ATOM 2990 C C . GLU A 1 409 ? -17.273 -23.038 25.508 1.00 93.50 409 GLU A C 1
ATOM 2992 O O . GLU A 1 409 ? -17.406 -23.707 24.476 1.00 93.50 409 GLU A O 1
ATOM 2997 N N . PRO A 1 410 ? -17.536 -23.597 26.710 1.00 93.25 410 PRO A N 1
ATOM 2998 C CA . PRO A 1 410 ? -18.009 -24.974 26.848 1.00 93.25 410 PRO A CA 1
ATOM 2999 C C . PRO A 1 410 ? -19.353 -25.225 26.154 1.00 93.25 410 PRO A C 1
ATOM 3001 O O . PRO A 1 410 ? -19.533 -26.282 25.546 1.00 93.25 410 PRO A O 1
ATOM 3004 N N . PHE A 1 411 ? -20.275 -24.258 26.196 1.00 91.75 411 PHE A N 1
ATOM 3005 C CA . PHE A 1 411 ? -21.586 -24.360 25.549 1.00 91.75 411 PHE A CA 1
ATOM 3006 C C . PHE A 1 411 ? -21.466 -24.266 24.032 1.00 91.75 411 PHE A C 1
ATOM 3008 O O . PHE A 1 411 ? -22.052 -25.084 23.325 1.00 91.75 411 PHE A O 1
ATOM 3015 N N . ALA A 1 412 ? -20.645 -23.344 23.524 1.00 89.94 412 ALA A N 1
ATOM 3016 C CA . ALA A 1 412 ? -20.349 -23.242 22.099 1.00 89.94 412 ALA A CA 1
ATOM 3017 C C . ALA A 1 412 ? -19.707 -24.537 21.569 1.00 89.94 412 ALA A C 1
ATOM 3019 O O . ALA A 1 412 ? -20.120 -25.068 20.537 1.00 89.94 412 ALA A O 1
ATOM 3020 N N . ARG A 1 413 ? -18.756 -25.118 22.317 1.00 92.50 413 ARG A N 1
ATOM 3021 C CA . ARG A 1 413 ? -18.142 -26.417 21.990 1.00 92.50 413 ARG A CA 1
ATOM 3022 C C . ARG A 1 413 ? -19.152 -27.566 22.043 1.00 92.50 413 ARG A C 1
ATOM 3024 O O . ARG A 1 413 ? -19.117 -28.443 21.178 1.00 92.50 413 ARG A O 1
ATOM 3031 N N . ALA A 1 414 ? -20.055 -27.577 23.023 1.00 91.12 414 ALA A N 1
ATOM 3032 C CA . ALA A 1 414 ? -21.116 -28.577 23.122 1.00 91.12 414 ALA A CA 1
ATOM 3033 C C . ALA A 1 414 ? -22.115 -28.469 21.957 1.00 91.12 414 ALA A C 1
ATOM 3035 O O . ALA A 1 414 ? -22.453 -29.490 21.357 1.00 91.12 414 ALA A O 1
ATOM 3036 N N . ALA A 1 415 ? -22.517 -27.250 21.585 1.00 88.50 415 ALA A N 1
ATOM 3037 C CA . ALA A 1 415 ? -23.398 -26.975 20.455 1.00 88.50 415 ALA A CA 1
ATOM 3038 C C . ALA A 1 415 ? -22.754 -27.374 19.119 1.00 88.50 415 ALA A C 1
ATOM 3040 O O . ALA A 1 415 ? -23.366 -28.112 18.348 1.00 88.50 415 ALA A O 1
ATOM 3041 N N . ALA A 1 416 ? -21.495 -26.996 18.876 1.00 90.25 416 ALA A N 1
ATOM 3042 C CA . ALA A 1 416 ? -20.753 -27.403 17.682 1.00 90.25 416 ALA A CA 1
ATOM 3043 C C . ALA A 1 416 ? -20.612 -28.934 17.590 1.00 90.25 416 ALA A C 1
ATOM 3045 O O . ALA A 1 416 ? -20.798 -29.522 16.525 1.00 90.25 416 ALA A O 1
ATOM 3046 N N . LYS A 1 417 ? -20.362 -29.615 18.718 1.00 90.25 417 LYS A N 1
ATOM 3047 C CA . LYS A 1 417 ? -20.305 -31.085 18.779 1.00 90.25 417 LYS A CA 1
ATOM 3048 C C . LYS A 1 417 ? -21.670 -31.735 18.539 1.00 90.25 417 LYS A C 1
ATOM 3050 O O . LYS A 1 417 ? -21.736 -32.788 17.905 1.00 90.25 417 LYS A O 1
ATOM 3055 N N . ALA A 1 418 ? -22.752 -31.139 19.035 1.00 87.81 418 ALA A N 1
ATOM 3056 C CA . ALA A 1 418 ? -24.112 -31.600 18.772 1.00 87.81 418 ALA A CA 1
ATOM 3057 C C . ALA A 1 418 ? -24.485 -31.426 17.290 1.00 87.81 418 ALA A C 1
ATOM 3059 O O . ALA A 1 418 ? -25.027 -32.353 16.693 1.00 87.81 418 ALA A O 1
ATOM 3060 N N . GLN A 1 419 ? -24.118 -30.295 16.677 1.00 86.44 419 GLN A N 1
ATOM 3061 C CA . GLN A 1 419 ? -24.307 -30.037 15.247 1.00 86.44 419 GLN A CA 1
ATOM 3062 C C . GLN A 1 419 ? -23.492 -31.001 14.375 1.00 86.44 419 GLN A C 1
ATOM 3064 O O . GLN A 1 419 ? -24.047 -31.582 13.445 1.00 86.44 419 GLN A O 1
ATOM 3069 N N . ALA A 1 420 ? -22.222 -31.253 14.708 1.00 87.00 420 ALA A N 1
ATOM 3070 C CA . ALA A 1 420 ? -21.393 -32.233 14.004 1.00 87.00 420 ALA A CA 1
ATOM 3071 C C . ALA A 1 420 ? -22.000 -33.647 14.070 1.00 87.00 420 ALA A C 1
ATOM 3073 O O . ALA A 1 420 ? -22.137 -34.314 13.049 1.00 87.00 420 ALA A O 1
ATOM 3074 N N . ARG A 1 421 ? -22.479 -34.073 15.249 1.00 84.88 421 ARG A N 1
ATOM 3075 C CA . ARG A 1 421 ? -23.187 -35.357 15.419 1.00 84.88 421 ARG A CA 1
ATOM 3076 C C . ARG A 1 421 ? -24.518 -35.415 14.663 1.00 84.88 421 ARG A C 1
ATOM 3078 O O . ARG A 1 421 ? -24.928 -36.489 14.227 1.00 84.88 421 ARG A O 1
ATOM 3085 N N . ALA A 1 422 ? -25.222 -34.292 14.533 1.00 81.69 422 ALA A N 1
ATOM 3086 C CA . ALA A 1 422 ? -26.453 -34.210 13.752 1.00 81.69 422 ALA A CA 1
ATOM 3087 C C . ALA A 1 422 ? -26.184 -34.279 12.238 1.00 81.69 422 ALA A C 1
ATOM 3089 O O . ALA A 1 422 ? -26.986 -34.869 11.515 1.00 81.69 422 ALA A O 1
ATOM 3090 N N . ALA A 1 423 ? -25.060 -33.727 11.768 1.00 81.94 423 ALA A N 1
ATOM 3091 C CA . ALA A 1 423 ? -24.611 -33.843 10.381 1.00 81.94 423 ALA A CA 1
ATOM 3092 C C . ALA A 1 423 ? -24.174 -35.281 10.045 1.00 81.94 423 ALA A C 1
ATOM 3094 O O . ALA A 1 423 ? -24.677 -35.856 9.084 1.00 81.94 423 ALA A O 1
ATOM 3095 N N . GLU A 1 424 ? -23.361 -35.917 10.898 1.00 78.81 424 GLU A N 1
ATOM 3096 C CA . GLU A 1 424 ? -22.947 -37.322 10.727 1.00 78.81 424 GLU A CA 1
ATOM 3097 C C . GLU A 1 424 ? -24.145 -38.291 10.704 1.00 78.81 424 GLU A C 1
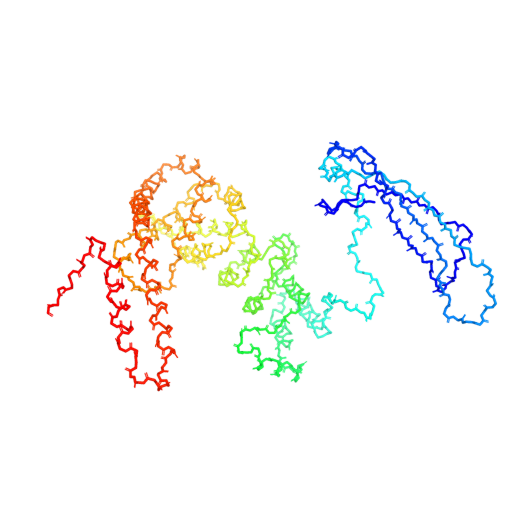ATOM 3099 O O . GLU A 1 424 ? -24.181 -39.233 9.914 1.00 78.81 424 GLU A O 1
ATOM 3104 N N . ASN A 1 425 ? -25.174 -38.040 11.523 1.00 68.06 425 ASN A N 1
ATOM 3105 C CA . ASN A 1 425 ? -26.407 -38.834 11.513 1.00 68.06 425 ASN A CA 1
ATOM 3106 C C . ASN A 1 425 ? -27.312 -38.571 10.294 1.00 68.06 425 ASN A C 1
ATOM 3108 O O . ASN A 1 425 ? -28.159 -39.412 9.997 1.00 68.06 425 ASN A O 1
ATOM 3112 N N . LYS A 1 426 ? -27.173 -37.430 9.602 1.00 67.19 426 LYS A N 1
ATOM 3113 C CA . LYS A 1 426 ? -27.895 -37.152 8.347 1.00 67.19 426 LYS A CA 1
ATOM 3114 C C . LYS A 1 426 ? -27.244 -37.839 7.147 1.00 67.19 426 LYS A C 1
ATOM 3116 O O . LYS A 1 426 ? -27.971 -38.317 6.280 1.00 67.19 426 LYS A O 1
ATOM 3121 N N . ASP A 1 427 ? -25.916 -37.951 7.131 1.00 61.94 427 ASP A N 1
ATOM 3122 C CA . ASP A 1 427 ? -25.190 -38.676 6.078 1.00 61.94 427 ASP A CA 1
ATOM 3123 C C . ASP A 1 427 ? -25.288 -40.206 6.244 1.00 61.94 427 ASP A C 1
ATOM 3125 O O . ASP A 1 427 ? -25.205 -40.958 5.271 1.00 61.94 427 ASP A O 1
ATOM 3129 N N . ALA A 1 428 ? -25.574 -40.684 7.459 1.00 58.47 428 ALA A N 1
ATOM 3130 C CA . ALA A 1 428 ? -25.914 -42.076 7.750 1.00 58.47 428 ALA A CA 1
ATOM 3131 C C . ALA A 1 428 ? -27.424 -42.366 7.571 1.00 58.47 428 ALA A C 1
ATOM 3133 O O . ALA A 1 428 ? -28.120 -42.755 8.512 1.00 58.47 428 ALA A O 1
ATOM 3134 N N . ALA A 1 429 ? -27.958 -42.203 6.357 1.00 54.78 429 ALA A N 1
ATOM 3135 C CA . ALA A 1 429 ? -29.306 -42.679 6.032 1.00 54.78 429 ALA A CA 1
ATOM 3136 C C . ALA A 1 429 ? -29.381 -44.231 6.038 1.00 54.78 429 ALA A C 1
ATOM 3138 O O . ALA A 1 429 ? -28.409 -44.915 5.701 1.00 54.78 429 ALA A O 1
ATOM 3139 N N . PRO A 1 430 ? -30.527 -44.827 6.427 1.00 53.75 430 PRO A N 1
ATOM 3140 C CA . PRO A 1 430 ? -30.574 -46.163 7.008 1.00 53.75 430 PRO A CA 1
ATOM 3141 C C . PRO A 1 430 ? -30.642 -47.259 5.939 1.00 53.75 430 PRO A C 1
ATOM 3143 O O . PRO A 1 430 ? -31.709 -47.571 5.412 1.00 53.75 430 PRO A O 1
ATOM 3146 N N . LYS A 1 431 ? -29.524 -47.941 5.678 1.00 54.50 431 LYS A N 1
ATOM 3147 C CA . LYS A 1 431 ? -29.562 -49.282 5.074 1.00 54.50 431 LYS A CA 1
ATOM 3148 C C . LYS A 1 431 ? -29.784 -50.337 6.167 1.00 54.50 431 LYS A C 1
ATOM 3150 O O . LYS A 1 431 ? -28.851 -50.956 6.650 1.00 54.50 431 LYS A O 1
ATOM 3155 N N . GLY A 1 432 ? -31.053 -50.498 6.546 1.00 55.25 432 GLY A N 1
ATOM 3156 C CA . GLY A 1 432 ? -31.658 -51.785 6.913 1.00 55.25 432 GLY A CA 1
ATOM 3157 C C . GLY A 1 432 ? -31.075 -52.603 8.071 1.00 55.25 432 GLY A C 1
ATOM 3158 O O . GLY A 1 432 ? -30.705 -53.748 7.841 1.00 55.25 432 GLY A O 1
ATOM 3159 N N . ASP A 1 433 ? -31.125 -52.109 9.313 1.00 52.81 433 ASP A N 1
ATOM 3160 C CA . ASP A 1 433 ? -31.050 -53.001 10.487 1.00 52.81 433 ASP A CA 1
ATOM 3161 C C . ASP A 1 433 ? -32.115 -52.639 11.541 1.00 52.81 433 ASP A C 1
ATOM 3163 O O . ASP A 1 433 ? -31.886 -51.991 12.565 1.00 52.81 433 ASP A O 1
ATOM 3167 N N . SER A 1 434 ? -33.364 -52.986 11.222 1.00 53.94 434 SER A N 1
ATOM 3168 C CA . SER A 1 434 ? -34.534 -52.770 12.071 1.00 53.94 434 SER A CA 1
ATOM 3169 C C . SER A 1 434 ? -34.707 -53.937 13.047 1.00 53.94 434 SER A C 1
ATOM 3171 O O . SER A 1 434 ? -35.291 -54.962 12.700 1.00 53.94 434 SER A O 1
ATOM 3173 N N . GLY A 1 435 ? -34.254 -53.789 14.295 1.00 55.31 435 GLY A N 1
ATOM 3174 C CA . GLY A 1 435 ? -34.777 -54.640 15.372 1.00 55.31 435 GLY A CA 1
ATOM 3175 C C . GLY A 1 435 ? -34.002 -54.651 16.684 1.00 55.31 435 GLY A C 1
ATOM 3176 O O . GLY A 1 435 ? -34.618 -54.598 17.749 1.00 55.31 435 GLY A O 1
ATOM 3177 N N . ARG A 1 436 ? -32.663 -54.691 16.656 1.00 55.66 436 ARG A N 1
ATOM 3178 C CA . ARG A 1 436 ? -31.862 -54.843 17.894 1.00 55.66 436 ARG A CA 1
ATOM 3179 C C . ARG A 1 436 ? -31.395 -53.538 18.529 1.00 55.66 436 ARG A C 1
ATOM 3181 O O . ARG A 1 436 ? -31.095 -53.528 19.723 1.00 55.66 436 ARG A O 1
ATOM 3188 N N . ASP A 1 437 ? -31.423 -52.433 17.794 1.00 60.16 437 ASP A N 1
ATOM 3189 C CA . ASP A 1 437 ? -30.798 -51.193 18.255 1.00 60.16 437 ASP A CA 1
ATOM 3190 C C . ASP A 1 437 ? -31.684 -50.267 19.089 1.00 60.16 437 ASP A C 1
ATOM 3192 O O . ASP A 1 437 ? -31.166 -49.337 19.703 1.00 60.16 437 ASP A O 1
ATOM 3196 N N . TRP A 1 438 ? -32.989 -50.525 19.231 1.00 63.12 438 TRP A N 1
ATOM 3197 C CA . TRP A 1 438 ? -33.842 -49.641 20.042 1.00 63.12 438 TRP A CA 1
ATOM 3198 C C . TRP A 1 438 ? -33.470 -49.672 21.534 1.00 63.12 438 TRP A C 1
ATOM 3200 O O . TRP A 1 438 ? -33.512 -48.640 22.202 1.00 63.12 438 TRP A O 1
ATOM 3210 N N . ARG A 1 439 ? -33.034 -50.828 22.063 1.00 67.44 439 ARG A N 1
ATOM 3211 C CA . ARG A 1 439 ? -32.566 -50.949 23.458 1.00 67.44 439 ARG A CA 1
ATOM 3212 C C . ARG A 1 439 ? -31.225 -50.252 23.678 1.00 67.44 439 ARG A C 1
ATOM 3214 O O . ARG A 1 439 ? -31.046 -49.617 24.714 1.00 67.44 439 ARG A O 1
ATOM 3221 N N . ARG A 1 440 ? -30.308 -50.324 22.706 1.00 69.88 440 ARG A N 1
ATOM 3222 C CA . ARG A 1 440 ? -29.026 -49.602 22.760 1.00 69.88 440 ARG A CA 1
ATOM 3223 C C . ARG A 1 440 ? -29.224 -48.097 22.606 1.00 69.88 440 ARG A C 1
ATOM 3225 O O . ARG A 1 440 ? -28.658 -47.355 23.399 1.00 69.88 440 ARG A O 1
ATOM 3232 N N . LYS A 1 441 ? -30.103 -47.650 21.700 1.00 67.62 441 LYS A N 1
ATOM 3233 C CA . LYS A 1 441 ? -30.502 -46.237 21.580 1.00 67.62 441 LYS A CA 1
ATOM 3234 C C . LYS A 1 441 ? -31.156 -45.711 22.854 1.00 67.62 441 LYS A C 1
ATOM 3236 O O . LYS A 1 441 ? -30.807 -44.623 23.289 1.00 67.62 441 LYS A O 1
ATOM 3241 N N . ARG A 1 442 ? -32.045 -46.479 23.497 1.00 72.44 442 ARG A N 1
ATOM 3242 C CA . ARG A 1 442 ? -32.703 -46.056 24.747 1.00 72.44 442 ARG A CA 1
ATOM 3243 C C . ARG A 1 442 ? -31.724 -45.984 25.922 1.00 72.44 442 ARG A C 1
ATOM 3245 O O . ARG A 1 442 ? -31.809 -45.051 26.711 1.00 72.44 442 ARG A O 1
ATOM 3252 N N . LYS A 1 443 ? -30.765 -46.914 26.004 1.00 77.94 443 LYS A N 1
ATOM 3253 C CA . LYS A 1 443 ? -29.698 -46.872 27.015 1.00 77.94 443 LYS A CA 1
ATOM 3254 C C . LYS A 1 443 ? -28.731 -45.704 26.779 1.00 77.94 443 LYS A C 1
ATOM 3256 O O . LYS A 1 443 ? -28.447 -44.969 27.715 1.00 77.94 443 LYS A O 1
ATOM 3261 N N . ALA A 1 444 ? -28.310 -45.475 25.535 1.00 68.81 444 ALA A N 1
ATOM 3262 C CA . ALA A 1 444 ? -27.435 -44.358 25.178 1.00 68.81 444 ALA A CA 1
ATOM 3263 C C . ALA A 1 444 ? -28.118 -42.990 25.358 1.00 68.81 444 ALA A C 1
ATOM 3265 O O . ALA A 1 444 ? -27.479 -42.049 25.817 1.00 68.81 444 ALA A O 1
ATOM 3266 N N . ALA A 1 445 ? -29.417 -42.881 25.059 1.00 66.62 445 ALA A N 1
ATOM 3267 C CA . ALA A 1 445 ? -30.197 -41.671 25.317 1.00 66.62 445 ALA A CA 1
ATOM 3268 C C . ALA A 1 445 ? -30.339 -41.392 26.821 1.00 66.62 445 ALA A C 1
ATOM 3270 O O . ALA A 1 445 ? -30.244 -40.244 27.241 1.00 66.62 445 ALA A O 1
ATOM 3271 N N . HIS A 1 446 ? -30.503 -42.433 27.644 1.00 69.50 446 HIS A N 1
ATOM 3272 C CA . HIS A 1 446 ? -30.567 -42.287 29.098 1.00 69.50 446 HIS A CA 1
ATOM 3273 C C . HIS A 1 446 ? -29.202 -41.927 29.714 1.00 69.50 446 HIS A C 1
ATOM 3275 O O . HIS A 1 446 ? -29.145 -41.139 30.654 1.00 69.50 446 HIS A O 1
ATOM 3281 N N . GLU A 1 447 ? -28.096 -42.461 29.188 1.00 67.88 447 GLU A N 1
ATOM 3282 C CA . GLU A 1 447 ? -26.738 -42.079 29.609 1.00 67.88 447 GLU A CA 1
ATOM 3283 C C . GLU A 1 447 ? -26.385 -40.649 29.166 1.00 67.88 447 GLU A C 1
ATOM 3285 O O . GLU A 1 447 ? -25.786 -39.902 29.936 1.00 67.88 447 GLU A O 1
ATOM 3290 N N . GLN A 1 448 ? -26.812 -40.219 27.973 1.00 63.31 448 GLN A N 1
ATOM 3291 C CA . GLN A 1 448 ? -26.650 -38.829 27.529 1.00 63.31 448 GLN A CA 1
ATOM 3292 C C . GLN A 1 448 ? -27.515 -37.855 28.333 1.00 63.31 448 GLN A C 1
ATOM 3294 O O . GLN A 1 448 ? -27.031 -36.783 28.683 1.00 63.31 448 GLN A O 1
ATOM 3299 N N . ALA A 1 449 ? -28.748 -38.236 28.681 1.00 59.44 449 ALA A N 1
ATOM 3300 C CA . ALA A 1 449 ? -29.591 -37.446 29.572 1.00 59.44 449 ALA A CA 1
ATOM 3301 C C . ALA A 1 449 ? -28.958 -37.321 30.965 1.00 59.44 449 ALA A C 1
ATOM 3303 O O . ALA A 1 449 ? -28.891 -36.220 31.490 1.00 59.44 449 ALA A O 1
ATOM 3304 N N . ALA A 1 450 ? -28.407 -38.406 31.522 1.00 59.88 450 ALA A N 1
ATOM 3305 C CA . ALA A 1 450 ? -27.760 -38.392 32.835 1.00 59.88 450 ALA A CA 1
ATOM 3306 C C . ALA A 1 450 ? -26.483 -37.528 32.891 1.00 59.88 450 ALA A C 1
ATOM 3308 O O . ALA A 1 450 ? -2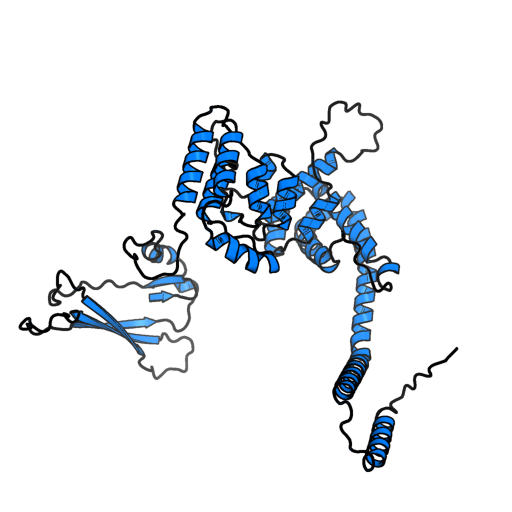6.204 -36.931 33.924 1.00 59.88 450 ALA A O 1
ATOM 3309 N N . VAL A 1 451 ? -25.727 -37.424 31.791 1.00 56.16 451 VAL A N 1
ATOM 3310 C CA . VAL A 1 451 ? -24.546 -36.539 31.691 1.00 56.16 451 VAL A CA 1
ATOM 3311 C C . VAL A 1 451 ? -24.939 -35.079 31.413 1.00 56.16 451 VAL A C 1
ATOM 3313 O O . VAL A 1 451 ? -24.177 -34.170 31.731 1.00 56.16 451 VAL A O 1
ATOM 3316 N N . ALA A 1 452 ? -26.130 -34.836 30.858 1.00 48.41 452 ALA A N 1
ATOM 3317 C CA . ALA A 1 452 ? -26.657 -33.498 30.591 1.00 48.41 452 ALA A CA 1
ATOM 3318 C C . ALA A 1 452 ? -27.410 -32.869 31.782 1.00 48.41 452 ALA A C 1
ATOM 3320 O O . ALA A 1 452 ? -27.704 -31.676 31.736 1.00 48.41 452 ALA A O 1
ATOM 3321 N N . VAL A 1 453 ? -27.683 -33.612 32.867 1.00 47.81 453 VAL A N 1
ATOM 3322 C CA . VAL A 1 453 ? -28.234 -33.045 34.116 1.00 47.81 453 VAL A CA 1
ATOM 3323 C C . VAL A 1 453 ? -27.117 -32.373 34.927 1.00 47.81 453 VAL A C 1
ATOM 3325 O O . VAL A 1 453 ? -26.742 -32.800 36.014 1.00 47.81 453 VAL A O 1
ATOM 3328 N N . GLY A 1 454 ? -26.555 -31.312 34.356 1.00 50.09 454 GLY A N 1
ATOM 3329 C CA . GLY A 1 454 ? -25.687 -30.350 35.021 1.00 50.09 454 GLY A CA 1
ATOM 3330 C C . GLY A 1 454 ? -26.372 -28.985 35.067 1.00 50.09 454 GLY A C 1
ATOM 3331 O O . GLY A 1 454 ? -26.206 -28.179 34.162 1.00 50.09 454 GLY A O 1
ATOM 3332 N N . LEU A 1 455 ? -27.150 -28.762 36.129 1.00 47.84 455 LEU A N 1
ATOM 3333 C CA . LEU A 1 455 ? -27.620 -27.488 36.706 1.00 47.84 455 LEU A CA 1
ATOM 3334 C C . LEU A 1 455 ? -28.416 -26.439 35.903 1.00 47.84 455 LEU A C 1
ATOM 3336 O O . LEU A 1 455 ? -28.983 -25.575 36.563 1.00 47.84 455 LEU A O 1
ATOM 3340 N N . TYR A 1 456 ? -28.565 -26.495 34.578 1.00 46.56 456 TYR A N 1
ATOM 3341 C CA . TYR A 1 456 ? -29.421 -25.520 33.874 1.00 46.56 456 TYR A CA 1
ATOM 3342 C C . TYR A 1 456 ? -30.344 -26.196 32.860 1.00 46.56 456 TYR A C 1
ATOM 3344 O O . TYR A 1 456 ? -29.972 -26.468 31.720 1.00 46.56 456 TYR A O 1
ATOM 3352 N N . GLN A 1 457 ? -31.568 -26.484 33.304 1.00 44.53 457 GLN A N 1
ATOM 3353 C CA . GLN A 1 457 ? -32.678 -26.875 32.442 1.00 44.53 457 GLN A CA 1
ATOM 3354 C C . GLN A 1 457 ? -33.250 -25.591 31.825 1.00 44.53 457 GLN A C 1
ATOM 3356 O O . GLN A 1 457 ? -33.821 -24.762 32.528 1.00 44.53 457 GLN A O 1
ATOM 3361 N N . VAL A 1 458 ? -33.038 -25.394 30.523 1.00 44.91 458 VAL A N 1
ATOM 3362 C CA . VAL A 1 458 ? -33.713 -24.339 29.758 1.00 44.91 458 VAL A CA 1
ATOM 3363 C C . VAL A 1 458 ? -35.139 -24.822 29.510 1.00 44.91 458 VAL A C 1
ATOM 3365 O O . VAL A 1 458 ? -35.346 -25.759 28.740 1.00 44.91 458 VAL A O 1
ATOM 3368 N N . GLU A 1 459 ? -36.114 -24.241 30.206 1.00 50.44 459 GLU A N 1
ATOM 3369 C CA . GLU A 1 459 ? -37.528 -24.432 29.884 1.00 50.44 459 GLU A CA 1
ATOM 3370 C C . GLU A 1 459 ? -37.857 -23.619 28.625 1.00 50.44 459 GLU A C 1
ATOM 3372 O O . GLU A 1 459 ? -37.846 -22.388 28.638 1.00 50.44 459 GLU A O 1
ATOM 3377 N N . GLU A 1 460 ? -38.117 -24.307 27.513 1.00 52.38 460 GLU A N 1
ATOM 3378 C CA . GLU A 1 460 ? -38.714 -23.698 26.323 1.00 52.38 460 GLU A CA 1
ATOM 3379 C C . GLU A 1 460 ? -40.198 -23.419 26.612 1.00 52.38 460 GLU A C 1
ATOM 3381 O O . GLU A 1 460 ? -41.027 -24.329 26.658 1.00 52.38 460 GLU A O 1
ATOM 3386 N N . LEU A 1 461 ? -40.533 -22.145 26.826 1.00 41.41 461 LEU A N 1
ATOM 3387 C CA . LEU A 1 461 ? -41.909 -21.655 26.808 1.00 41.41 461 LEU A CA 1
ATOM 3388 C C . LEU A 1 461 ? -42.386 -21.593 25.353 1.00 41.41 461 LEU A C 1
ATOM 3390 O O . LEU A 1 461 ? -42.000 -20.703 24.597 1.00 41.41 461 LEU A O 1
ATOM 3394 N N . VAL A 1 462 ? -43.230 -22.549 24.971 1.00 45.84 462 VAL A N 1
ATOM 3395 C CA . VAL A 1 462 ? -44.014 -22.483 23.733 1.00 45.84 462 VAL A CA 1
ATOM 3396 C C . VAL A 1 462 ? -45.225 -21.584 23.998 1.00 45.84 462 VAL A C 1
ATOM 3398 O O . VAL A 1 462 ? -46.041 -21.907 24.863 1.00 45.84 462 VAL A O 1
ATOM 3401 N N . LEU A 1 463 ? -45.309 -20.457 23.283 1.00 37.25 463 LEU A N 1
ATOM 3402 C CA . LEU A 1 463 ? -46.508 -19.615 23.180 1.00 37.25 463 LEU A CA 1
ATOM 3403 C C . LEU A 1 463 ? -47.428 -20.120 22.068 1.00 37.25 463 LEU A C 1
ATOM 3405 O O . LEU A 1 463 ? -46.899 -20.423 20.972 1.00 37.25 463 LEU A O 1
#

Foldseek 3Di:
DADPVLRFDLDDDDDDDDPLQDQDPPFGKDWDKDKDFDPDPPPPDLFAWTKIKIKIKTWTDPDPDPPDPDDPTDIDIDIDIDTGTPDDDVVSRPPRRVVCPVVPDPDDDPPPPDDDDDDQDDDPLLVVLLVQLVCQQVVDLQGNLVSNVVSLVVSVPPPPDPVVVVVCVVCVVPPQDDADGLVSVLSSCCQQQPAPPPPPPGNRSHDPVSLQVCLVNLNDEQVSYHNGPLVSVVVVLVVVSVLSNLVRYLHHQLLSLLLVLLVLLVVCVVVPDDPPPDDPPPDPPPRPRDDSLQSLQSVLPHDDDLVRNLVSCVVRPVAPSSCQVVLVSLLVLLCVCQPPVNVPDDDDPPPRHDDPVSSVVNVVSNCVNCVVNLV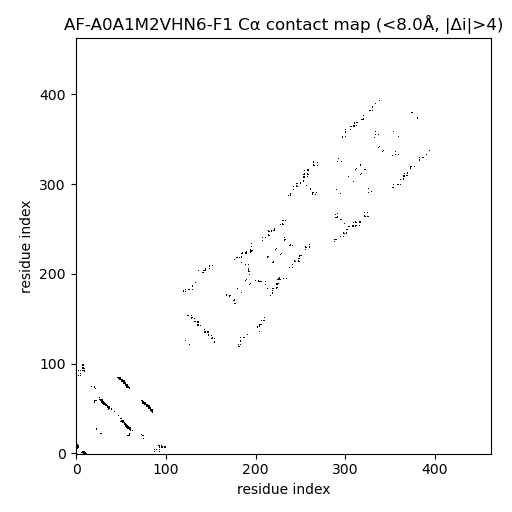VPVVSVVSVVSSCVSVVVVVVVVVVVVVVCVVCVVVVVVVVVVVVVVVVVVVCDDDDDPDDCPVVVVVVVVVVVVVVPDDDDDDDDDD

Secondary structure (DSSP, 8-state):
-EETTTTEE------PPPTTS---SSS-EEEEEEEEE---S-TT-TTPPEEEEEEEEEEEPPPS-TTS-------EEEEEEEEE-SS--HHHHTT-HHHHTTTS--S--TT--SS-----PPPHHHHHHHHHHHHHHHT-TT--HHHHHHHHHHHHSS-S-HHHHHHHHHHTTTT-PPPPPHHHHHHHHHHHS--TT----S-----HHHHHHHHHTT---GGGSTT-HHHHHHTTT-HHHHHHHHHH-S---HHHHHHHHHHHHHHHHHHS--S-------------PPPHHHHHHHHHHS---HHHHHHHHHHH---HHHHHHHHHHHHHHHHHHHSTHHHH------TTSPPHHHHHHHHHHHHHHHHHHHHH-HHHHHHHHHHHHHHHHHHHHHHHHHHHHHHHHHHHHHHHHHHHHHHHHHHS---S--SSHHHHHHHHHHHHHHHH-SS--------

Nearest PDB structures (foldseek):
  6yfg-assembly1_AA  TM=3.886E-01  e=4.230E+00  Beihai levi-like virus 32

Radius of gyration: 35.08 Å; Cα contacts (8 Å, |Δi|>4): 407; chains: 1; bounding box: 98×93×72 Å

Sequence (463 aa):
MWDLRYGVLVAQQAIPAPSTLPRPKKTGAIIRLSASSVPSADASNKKSAVQLNGLLVLAPAPDRDPQAESTPARSTILVVPLTVPATSTIAAAMGRASAGARWISTKPAPNAANQGPRGPEMSAAARKALKEMRASINASAAGNVAGAEAAFFEYFKPDNSRKAVLAAKADAAEGRVAPVEYVFTEGALGLVLPAAGAQASGPVTYSAKIVRHLLERRAVNSSMVEGGLLPALAAREDWETIALAMRTVSDLPETDTIALLSKVAAAHRRNAPTDDDSAMHIDAASSPTPALVTFVAQCVVYPFTPALQRVAVRKNIPDAANLLPVLQVLDGWIVQHTDDGALLAAAVPTSELPPLDMILAFLQPLLDASFLALLAHAPAHRLLRALAAHLEPTLALTSALEHLAGPLEPFARAAAKAQARAAENKDAAPKGDSGRDWRRKRKAAHEQAAVAVGLYQVEELVL

Solvent-accessible surface area (backbone atoms only — not comparable to full-atom values): 28472 Å² total; per-residue (Å²): 83,70,40,78,90,79,71,25,37,69,48,86,84,88,77,82,81,62,89,76,52,74,76,54,95,86,48,63,72,41,78,45,79,47,77,45,76,62,87,65,91,74,74,83,52,96,80,56,62,43,56,32,42,34,38,38,39,41,32,64,49,82,73,88,64,94,81,64,90,73,73,87,81,57,67,49,76,45,81,43,84,39,82,41,68,77,64,94,50,67,80,67,48,60,92,25,58,72,74,30,52,87,74,56,73,88,62,84,72,96,77,77,85,82,72,83,85,82,72,86,76,74,49,72,67,55,54,51,32,53,51,50,26,50,47,30,39,72,75,32,88,70,28,37,54,68,54,26,51,50,36,53,50,55,71,69,45,92,79,85,51,83,63,54,62,60,48,49,67,62,31,63,81,71,75,58,66,81,86,73,59,65,66,51,48,30,55,50,42,49,66,45,50,60,35,82,78,65,86,65,94,57,65,80,49,66,51,68,68,62,54,46,53,39,40,75,62,52,66,56,58,36,86,48,32,65,78,36,52,60,56,43,39,60,76,66,66,45,49,69,57,48,59,49,39,64,75,48,36,92,60,69,60,52,54,50,56,40,40,49,49,40,52,52,37,50,51,49,60,73,68,48,85,64,92,65,94,78,70,93,75,87,76,77,74,81,71,78,68,74,59,65,68,64,53,50,44,52,60,44,72,41,92,76,56,62,71,56,42,23,54,20,42,51,72,50,51,72,53,45,78,52,46,48,66,56,51,51,51,51,44,55,50,47,51,68,68,65,42,74,73,55,81,76,46,84,76,75,89,77,90,76,73,72,58,67,69,41,51,52,63,49,46,51,35,52,43,75,48,40,47,72,48,35,68,74,36,70,79,45,50,62,54,55,51,49,46,47,64,62,47,51,60,55,51,53,48,52,52,53,49,56,65,46,44,66,78,44,46,64,55,54,52,49,50,54,52,49,50,52,53,53,50,56,55,62,76,57,65,83,85,79,79,90,76,77,52,64,63,54,51,52,50,52,52,51,53,52,50,64,70,63,72,65,96,72,85,83,79,81,81,83,129

InterPro domains:
  IPR042859 Nucleolar protein 11 [PTHR15633] (197-463)

Mean predicted aligned error: 17.43 Å

Organism: Trametes pubescens (NCBI:txid154538)